Protein 3L2N (pdb70)

Nearest PDB structures (foldseek):
  3l2n-assembly1_A  TM=1.001E+00  e=1.943E-73  Shewanella denitrificans OS217
  4b6z-assembly1_A  TM=9.708E-01  e=8.539E-48  Burkholderia cenocepacia
  4b6z-assembly2_B  TM=9.647E-01  e=3.555E-47  Burkholderia cenocepacia
  4b6z-assembly4_D  TM=9.537E-01  e=1.693E-47  Burkholderia cenocepacia
  4b6z-assembly3_C  TM=9.544E-01  e=1.567E-46  Burkholderia cenocepacia

Solvent-accessible surface area: 26880 Å² total

Radius of gyration: 27.64 Å; Cα contacts (8 Å, |Δi|>4): 1829; chains: 2; bounding box: 79×70×46 Å

Structure (mmCIF, N/CA/C/O backbone):
data_3L2N
#
_entry.id   3L2N
#
_cell.length_a   81.417
_cell.length_b   81.417
_cell.length_c   479.685
_cell.angle_alpha   90.000
_cell.angle_beta   90.000
_cell.angle_gamma   120.000
#
_symmetry.space_group_name_H-M   'P 61 2 2'
#
loop_
_entity.id
_entity.type
_entity.pdbx_description
1 polymer 'Peptidase M14, carboxypeptidase A'
2 non-polymer 'CALCIUM ION'
3 non-polymer 'UNKNOWN LIGAND'
4 non-polymer 'ACETATE ION'
5 non-polymer GLYCEROL
6 water water
#
loop_
_atom_site.group_PDB
_atom_site.id
_atom_site.type_symbol
_atom_site.label_atom_id
_atom_site.label_alt_id
_atom_site.label_comp_id
_atom_site.label_asym_id
_atom_site.label_entity_id
_atom_site.label_seq_id
_atom_site.pdbx_PDB_ins_code
_atom_site.Cartn_x
_atom_site.Cartn_y
_atom_site.Cartn_z
_atom_site.occupancy
_atom_site.B_iso_or_equiv
_atom_site.auth_seq_id
_atom_site.auth_comp_id
_atom_site.auth_asym_id
_atom_site.auth_atom_id
_atom_site.pdbx_PDB_model_num
ATOM 9 N N . ARG A 1 21 ? -29.480 -1.112 -15.904 1.00 28.45 2 ARG A N 1
ATOM 10 C CA . ARG A 1 21 ? -29.952 -2.207 -15.031 1.00 27.92 2 ARG A CA 1
ATOM 11 C C . ARG A 1 21 ? -29.058 -3.407 -15.161 1.00 26.14 2 ARG A C 1
ATOM 12 O O . ARG A 1 21 ? -28.671 -3.739 -16.283 1.00 25.87 2 ARG A O 1
ATOM 20 N N . ILE A 1 22 ? -28.748 -4.067 -14.042 1.00 24.08 3 ILE A N 1
ATOM 21 C CA . ILE A 1 22 ? -28.078 -5.367 -14.073 1.00 24.79 3 ILE A CA 1
ATOM 22 C C . ILE A 1 22 ? -28.981 -6.352 -13.347 1.00 24.02 3 ILE A C 1
ATOM 23 O O . ILE A 1 22 ? -29.610 -5.983 -12.372 1.00 24.06 3 ILE A O 1
ATOM 28 N N . SER A 1 23 ? -29.077 -7.573 -13.874 1.00 24.51 4 SER A N 1
ATOM 29 C CA . SER A 1 23 ? -29.908 -8.654 -13.304 1.00 23.70 4 SER A CA 1
ATOM 30 C C . SER A 1 23 ? -29.265 -10.028 -13.508 1.00 23.67 4 SER A C 1
ATOM 31 O O . SER A 1 23 ? -28.666 -10.326 -14.575 1.00 24.55 4 SER A O 1
ATOM 34 N N . ALA A 1 24 ? -29.347 -10.855 -12.485 1.00 21.54 5 ALA A N 1
ATOM 35 C CA . ALA A 1 24 ? -28.958 -12.260 -12.661 1.00 23.93 5 ALA A CA 1
ATOM 36 C C . ALA A 1 24 ? -30.021 -13.190 -12.066 1.00 22.27 5 ALA A C 1
ATOM 37 O O . ALA A 1 24 ? -29.733 -14.348 -11.837 1.00 20.09 5 ALA A O 1
ATOM 39 N N . ASN A 1 25 ? -31.235 -12.707 -11.780 1.00 21.98 6 ASN A N 1
ATOM 40 C CA A ASN A 1 25 ? -32.213 -13.628 -11.176 0.50 23.15 6 ASN A CA 1
ATOM 41 C CA B ASN A 1 25 ? -32.242 -13.569 -11.186 0.50 23.21 6 ASN A CA 1
ATOM 42 C C . ASN A 1 25 ? -32.892 -14.449 -12.256 1.00 22.79 6 ASN A C 1
ATOM 43 O O . ASN A 1 25 ? -33.938 -14.090 -12.792 1.00 24.27 6 ASN A O 1
ATOM 52 N N . PHE A 1 26 ? -32.249 -15.566 -12.575 1.00 22.49 7 PHE A N 1
ATOM 53 C CA . PHE A 1 26 ? -32.746 -16.519 -13.564 1.00 22.96 7 PHE A CA 1
ATOM 54 C C . PHE A 1 26 ? -31.819 -17.717 -13.558 1.00 21.97 7 PHE A C 1
ATOM 55 O O . PHE A 1 26 ? -30.717 -17.667 -13.004 1.00 20.22 7 PHE A O 1
ATOM 63 N N . ASP A 1 27 ? -32.289 -18.795 -14.167 1.00 22.72 8 ASP A N 1
ATOM 64 C CA . ASP A 1 27 ? -31.551 -20.045 -14.232 1.00 21.17 8 ASP A CA 1
ATOM 65 C C . ASP A 1 27 ? -30.136 -19.728 -14.721 1.00 20.98 8 ASP A C 1
ATOM 66 O O . ASP A 1 27 ? -29.961 -19.071 -15.736 1.00 22.81 8 ASP A O 1
ATOM 71 N N . GLY A 1 28 ? -29.141 -20.169 -13.977 1.00 19.97 9 GLY A N 1
ATOM 72 C CA . GLY A 1 28 ? -27.768 -20.032 -14.390 1.00 22.83 9 GLY A CA 1
ATOM 73 C C . GLY A 1 28 ? -27.168 -18.650 -14.191 1.00 23.60 9 GLY A C 1
ATOM 74 O O . GLY A 1 28 ? -26.008 -18.430 -14.538 1.00 22.09 9 GLY A O 1
ATOM 75 N N . GLY A 1 29 ? -27.946 -17.729 -13.626 1.00 24.83 10 GLY A N 1
ATOM 76 C CA . GLY A 1 29 ? -27.514 -16.339 -13.456 1.00 24.89 10 GLY A CA 1
ATOM 77 C C . GLY A 1 29 ? -26.393 -16.243 -12.438 1.00 24.98 10 GLY A C 1
ATOM 78 O O . GLY A 1 29 ? -26.362 -17.009 -11.462 1.00 22.19 10 GLY A O 1
ATOM 79 N N . ASN A 1 30 ? -25.449 -15.339 -12.702 1.00 24.63 11 ASN A N 1
ATOM 80 C CA . ASN A 1 30 ? -24.362 -15.063 -11.787 1.00 23.79 11 ASN A CA 1
ATOM 81 C C . ASN A 1 30 ? -23.701 -13.702 -12.017 1.00 25.33 11 ASN A C 1
ATOM 82 O O . ASN A 1 30 ? -22.933 -13.503 -12.963 1.00 24.45 11 ASN A O 1
ATOM 87 N N . ILE A 1 31 ? -24.052 -12.751 -11.154 1.00 26.85 12 ILE A N 1
ATOM 88 C CA . ILE A 1 31 ? -23.311 -11.504 -11.033 1.00 25.47 12 ILE A CA 1
ATOM 89 C C . ILE A 1 31 ? -23.784 -10.793 -9.790 1.00 26.27 12 ILE A C 1
ATOM 90 O O . ILE A 1 31 ? -24.915 -10.991 -9.356 1.00 25.58 12 ILE A O 1
ATOM 95 N N . GLU A 1 32 ? -22.900 -9.997 -9.195 1.00 27.32 13 GLU A N 1
ATOM 96 C CA . GLU A 1 32 ? -23.291 -9.098 -8.126 1.00 26.07 13 GLU A CA 1
ATOM 97 C C . GLU A 1 32 ? -22.934 -7.703 -8.618 1.00 21.93 13 GLU A C 1
ATOM 98 O O . GLU A 1 32 ? -21.872 -7.512 -9.174 1.00 20.77 13 GLU A O 1
ATOM 101 N N . THR A 1 33 ? -23.843 -6.754 -8.419 1.00 23.28 14 THR A N 1
ATOM 102 C CA . THR A 1 33 ? -23.670 -5.370 -8.813 1.00 23.42 14 THR A CA 1
ATOM 103 C C . THR A 1 33 ? -23.031 -4.572 -7.705 1.00 25.32 14 THR A C 1
ATOM 104 O O . THR A 1 33 ? -23.580 -4.486 -6.620 1.00 27.21 14 THR A O 1
ATOM 108 N N . ILE A 1 34 ? -21.885 -3.964 -7.983 1.00 26.25 15 ILE A N 1
ATOM 109 C CA . ILE A 1 34 ? -21.240 -3.073 -7.031 1.00 23.43 15 ILE A CA 1
ATOM 110 C C . ILE A 1 34 ? -21.696 -1.651 -7.271 1.00 25.65 15 ILE A C 1
ATOM 111 O O . ILE A 1 34 ? -22.083 -0.978 -6.321 1.00 27.14 15 ILE A O 1
ATOM 116 N N . SER A 1 35 ? -21.681 -1.197 -8.522 1.00 26.00 16 SER A N 1
ATOM 117 C CA . SER A 1 35 ? -22.053 0.190 -8.836 1.00 25.80 16 SER A CA 1
ATOM 118 C C . SER A 1 35 ? -22.528 0.389 -10.273 1.00 25.02 16 SER A C 1
ATOM 119 O O . SER A 1 35 ? -21.843 0.031 -11.200 1.00 27.57 16 SER A O 1
ATOM 122 N N . LEU A 1 36 ? -23.718 0.939 -10.445 1.00 26.71 17 LEU A N 1
ATOM 123 C CA . LEU A 1 36 ? -24.233 1.333 -11.767 1.00 28.07 17 LEU A CA 1
ATOM 124 C C . LEU A 1 36 ? -24.227 2.881 -11.894 1.00 28.20 17 LEU A C 1
ATOM 125 O O . LEU A 1 36 ? -24.995 3.459 -12.641 1.00 28.71 17 LEU A O 1
ATOM 130 N N . ALA A 1 37 ? -23.337 3.541 -11.169 1.00 28.69 18 ALA A N 1
ATOM 131 C CA . ALA A 1 37 ? -23.268 4.995 -11.169 1.00 29.11 18 ALA A CA 1
ATOM 132 C C . ALA A 1 37 ? -22.724 5.516 -12.491 1.00 29.45 18 ALA A C 1
ATOM 133 O O . ALA A 1 37 ? -23.347 6.348 -13.146 1.00 28.80 18 ALA A O 1
ATOM 135 N N . ASN A 1 38 ? -21.566 4.993 -12.876 1.00 30.06 19 ASN A N 1
ATOM 136 C CA . ASN A 1 38 ? -20.824 5.468 -14.027 1.00 30.19 19 ASN A CA 1
ATOM 137 C C . ASN A 1 38 ? -20.926 4.524 -15.218 1.00 31.54 19 ASN A C 1
ATOM 138 O O . ASN A 1 38 ? -20.485 3.378 -15.125 1.00 33.44 19 ASN A O 1
ATOM 143 N N . PRO A 1 39 ? -21.444 5.008 -16.362 1.00 29.63 20 PRO A N 1
ATOM 144 C CA . PRO A 1 39 ? -21.542 4.124 -17.509 1.00 29.89 20 PRO A CA 1
ATOM 145 C C . PRO A 1 39 ? -20.177 3.735 -18.087 1.00 30.59 20 PRO A C 1
ATOM 146 O O . PRO A 1 39 ? -20.075 2.747 -18.807 1.00 31.47 20 PRO A O 1
ATOM 150 N N . ASP A 1 40 ? -19.144 4.520 -17.788 1.00 30.64 21 ASP A N 1
ATOM 151 C CA . ASP A 1 40 ? -17.784 4.207 -18.232 1.00 30.99 21 ASP A CA 1
ATOM 152 C C . ASP A 1 40 ? -17.049 3.258 -17.279 1.00 31.33 21 ASP A C 1
ATOM 153 O O . ASP A 1 40 ? -15.912 2.866 -17.551 1.00 31.09 21 ASP A O 1
ATOM 158 N N . ASP A 1 41 ? -17.706 2.892 -16.175 1.00 31.03 22 ASP A N 1
ATOM 159 C CA . ASP A 1 41 ? -17.127 2.046 -15.137 1.00 29.02 22 ASP A CA 1
ATOM 160 C C . ASP A 1 41 ? -18.274 1.402 -14.338 1.00 26.95 22 ASP A C 1
ATOM 161 O O . ASP A 1 41 ? -18.571 1.834 -13.216 1.00 27.83 22 ASP A O 1
ATOM 166 N N . ILE A 1 42 ? -18.972 0.447 -14.951 1.00 24.76 23 ILE A N 1
ATOM 167 C CA . ILE A 1 42 ? -19.999 -0.319 -14.260 1.00 24.13 23 ILE A CA 1
ATOM 168 C C . ILE A 1 42 ? -19.187 -1.345 -13.473 1.00 26.03 23 ILE A C 1
ATOM 169 O O . ILE A 1 42 ? -18.282 -1.997 -14.033 1.00 25.50 23 ILE A O 1
ATOM 174 N N . GLN A 1 43 ? -19.495 -1.486 -12.184 1.00 25.09 24 GLN A N 1
ATOM 175 C CA . GLN A 1 43 ? -18.716 -2.334 -11.295 1.00 24.72 24 GLN A CA 1
ATOM 176 C C . GLN A 1 43 ? -19.497 -3.541 -10.807 1.00 24.06 24 GLN A C 1
ATOM 177 O O . GLN A 1 43 ? -20.559 -3.419 -10.221 1.00 21.48 24 GLN A O 1
ATOM 183 N N . LEU A 1 44 ? -18.939 -4.718 -11.068 1.00 25.23 25 LEU A N 1
ATOM 184 C CA . LEU A 1 44 ? -19.600 -5.974 -10.786 1.00 24.92 25 LEU A CA 1
ATOM 185 C C . LEU A 1 44 ? -18.628 -6.926 -10.092 1.00 24.44 25 LEU A C 1
ATOM 186 O O . LEU A 1 44 ? -17.430 -6.671 -10.049 1.00 21.91 25 LEU A O 1
ATOM 191 N N . ALA A 1 45 ? -19.163 -8.021 -9.569 1.00 23.55 26 ALA A N 1
ATOM 192 C CA . ALA A 1 45 ? -18.355 -9.095 -9.021 1.00 23.50 26 ALA A CA 1
ATOM 193 C C . ALA A 1 45 ? -19.038 -10.438 -9.279 1.00 23.84 26 ALA A C 1
ATOM 194 O O . ALA A 1 45 ? -20.280 -10.529 -9.379 1.00 23.77 26 ALA A O 1
ATOM 196 N N . ILE A 1 46 ? -18.220 -11.470 -9.399 1.00 21.92 27 ILE A N 1
ATOM 197 C CA . ILE A 1 46 ? -18.714 -12.802 -9.598 1.00 24.07 27 ILE A CA 1
ATOM 198 C C . ILE A 1 46 ? -18.968 -13.414 -8.236 1.00 24.18 27 ILE A C 1
ATOM 199 O O . ILE A 1 46 ? -18.113 -13.363 -7.387 1.00 26.16 27 ILE A O 1
ATOM 204 N N . ARG A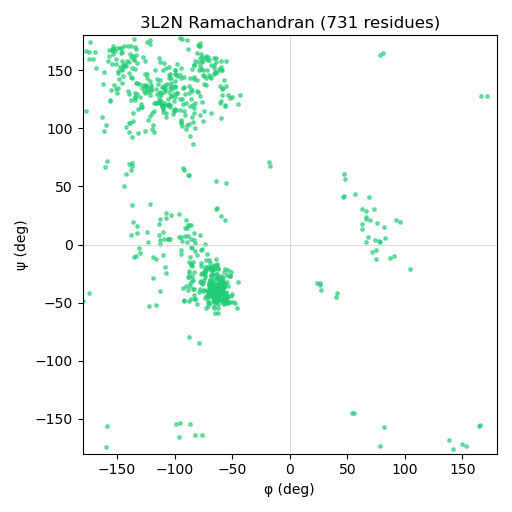 1 47 ? -20.146 -13.981 -8.047 1.00 22.87 28 ARG A N 1
ATOM 205 C CA . ARG A 1 47 ? -20.494 -14.661 -6.831 1.00 24.32 28 ARG A CA 1
ATOM 206 C C . ARG A 1 47 ? -19.772 -16.048 -6.768 1.00 24.21 28 ARG A C 1
ATOM 207 O O . ARG A 1 47 ? -19.677 -16.783 -7.783 1.00 23.40 28 ARG A O 1
ATOM 215 N N . PRO A 1 48 ? -19.245 -16.401 -5.579 1.00 21.93 29 PRO A N 1
ATOM 216 C CA . PRO A 1 48 ? -18.566 -17.666 -5.485 1.00 22.06 29 PRO A CA 1
ATOM 217 C C . PRO A 1 48 ? -19.535 -18.792 -5.439 1.00 20.71 29 PRO A C 1
ATOM 218 O O . PRO A 1 48 ? -20.706 -18.598 -5.101 1.00 25.04 29 PRO A O 1
ATOM 222 N N . ASP A 1 49 ? -19.058 -19.965 -5.806 1.00 20.64 30 ASP A N 1
ATOM 223 C CA . ASP A 1 49 ? -19.838 -21.207 -5.638 1.00 23.17 30 ASP A CA 1
ATOM 224 C C . ASP A 1 49 ? -20.193 -21.416 -4.166 1.00 21.48 30 ASP A C 1
ATOM 225 O O . ASP A 1 49 ? -19.454 -21.010 -3.280 1.00 22.73 30 ASP A O 1
ATOM 230 N N . ALA A 1 50 ? -21.322 -22.057 -3.905 1.00 22.88 31 ALA A N 1
ATOM 231 C CA . ALA A 1 50 ? -21.623 -22.554 -2.559 1.00 20.80 31 ALA A CA 1
ATOM 232 C C . ALA A 1 50 ? -20.305 -23.199 -2.017 1.00 21.34 31 ALA A C 1
ATOM 233 O O . ALA A 1 50 ? -19.658 -24.000 -2.702 1.00 18.89 31 ALA A O 1
ATOM 235 N N . GLY A 1 51 ? -19.877 -22.824 -0.822 1.00 22.53 32 GLY A N 1
ATOM 236 C CA . GLY A 1 51 ? -18.627 -23.348 -0.271 1.00 23.16 32 GLY A CA 1
ATOM 237 C C . GLY A 1 51 ? -17.538 -22.301 -0.351 1.00 24.07 32 GLY A C 1
ATOM 238 O O . GLY A 1 51 ? -16.538 -22.355 0.359 1.00 24.88 32 GLY A O 1
ATOM 239 N N . GLY A 1 52 ? -17.726 -21.341 -1.233 1.00 25.04 33 GLY A N 1
ATOM 240 C CA . GLY A 1 52 ? -16.827 -20.210 -1.300 1.00 25.79 33 GLY A CA 1
ATOM 241 C C . GLY A 1 52 ? -15.477 -20.485 -1.910 1.00 26.66 33 GLY A C 1
ATOM 242 O O . GLY A 1 52 ? -14.668 -19.578 -1.965 1.00 26.05 33 GLY A O 1
ATOM 243 N N . GLU A 1 53 ? -15.236 -21.698 -2.409 1.00 25.91 34 GLU A N 1
ATOM 244 C CA . GLU A 1 53 ? -13.917 -22.043 -2.883 1.00 27.47 34 GLU A CA 1
ATOM 245 C C . GLU A 1 53 ? -13.603 -21.630 -4.314 1.00 27.59 34 GLU A C 1
ATOM 246 O O . GLU A 1 53 ? -12.455 -21.419 -4.613 1.00 33.10 34 GLU A O 1
ATOM 252 N N . PHE A 1 54 ? -14.582 -21.571 -5.198 1.00 24.93 35 PHE A N 1
ATOM 253 C CA . PHE A 1 54 ? -14.346 -21.333 -6.626 1.00 24.43 35 PHE A CA 1
ATOM 254 C C . PHE A 1 54 ? -15.293 -20.312 -7.262 1.00 25.96 35 PHE A C 1
ATOM 255 O O . PHE A 1 54 ? -16.363 -20.015 -6.757 1.00 27.84 35 PHE A O 1
ATOM 263 N N . TYR A 1 55 ? -14.866 -19.775 -8.393 1.00 27.03 36 TYR A N 1
ATOM 264 C CA . TYR A 1 55 ? -15.737 -19.024 -9.287 1.00 26.01 36 TYR A CA 1
ATOM 265 C C . TYR A 1 55 ? -14.986 -18.656 -10.568 1.00 24.95 36 TYR A C 1
ATOM 266 O O . TYR A 1 55 ? -13.749 -18.629 -10.623 1.00 22.60 36 TYR A O 1
ATOM 275 N N . GLN A 1 56 ? -15.773 -18.369 -11.588 1.00 23.86 37 GLN A N 1
ATOM 276 C CA . GLN A 1 56 ? -15.272 -17.932 -12.892 1.00 23.22 37 GLN A CA 1
ATOM 277 C C . GLN A 1 56 ? -16.493 -17.700 -13.757 1.00 21.02 37 GLN A C 1
ATOM 278 O O . GLN A 1 56 ? -16.603 -16.686 -14.391 1.00 23.98 37 GLN A O 1
ATOM 284 N N . TRP A 1 57 ? -17.404 -18.662 -13.777 1.00 22.26 38 TRP A N 1
ATOM 285 C CA . TRP A 1 57 ? -18.679 -18.510 -14.484 1.00 24.43 38 TRP A CA 1
ATOM 286 C C . TRP A 1 57 ? -19.442 -17.271 -14.084 1.00 24.88 38 TRP A C 1
ATOM 287 O O . TRP A 1 57 ? -19.691 -17.054 -12.897 1.00 28.95 38 TRP A O 1
ATOM 298 N N . PHE A 1 58 ? -19.844 -16.492 -15.075 1.00 24.18 39 PHE A N 1
ATOM 299 C CA . PHE A 1 58 ? -20.767 -15.339 -14.871 1.00 25.43 39 PHE A CA 1
ATOM 300 C C . PHE A 1 58 ? -21.864 -15.389 -15.965 1.00 26.17 39 PHE A C 1
ATOM 301 O O . PHE A 1 58 ? -21.710 -16.048 -16.967 1.00 25.14 39 PHE A O 1
ATOM 309 N N . ASN A 1 59 ? -22.951 -14.668 -15.766 1.00 27.82 40 ASN A N 1
ATOM 310 C CA . ASN A 1 59 ? -24.108 -14.740 -16.646 1.00 26.61 40 ASN A CA 1
ATOM 311 C C . ASN A 1 59 ? -25.067 -13.723 -16.124 1.00 25.24 40 ASN A C 1
ATOM 312 O O . ASN A 1 59 ? -25.559 -13.846 -15.006 1.00 27.15 40 ASN A O 1
ATOM 317 N N . PHE A 1 60 ? -25.332 -12.698 -16.895 1.00 24.28 41 PHE A N 1
ATOM 318 C CA . PHE A 1 60 ? -26.263 -11.696 -16.435 1.00 24.09 41 PHE A CA 1
ATOM 319 C C . PHE A 1 60 ? -26.875 -10.928 -17.572 1.00 24.30 41 PHE A C 1
ATOM 320 O O . PHE A 1 60 ? -26.424 -11.000 -18.712 1.00 25.22 41 PHE A O 1
ATOM 328 N N . ARG A 1 61 ? -27.923 -10.185 -17.251 1.00 23.53 42 ARG A N 1
ATOM 329 C CA . ARG A 1 61 ? -28.573 -9.343 -18.236 1.00 22.73 42 ARG A CA 1
ATOM 330 C C . ARG A 1 61 ? -28.346 -7.895 -17.854 1.00 22.68 42 ARG A C 1
ATOM 331 O O . ARG A 1 61 ? -28.284 -7.571 -16.661 1.00 25.28 42 ARG A O 1
ATOM 339 N N . PHE A 1 62 ? -28.132 -7.080 -18.884 1.00 22.10 43 PHE A N 1
ATOM 340 C CA . PHE A 1 62 ? -27.819 -5.666 -18.808 1.00 23.50 43 PHE A CA 1
ATOM 341 C C . PHE A 1 62 ? -28.767 -4.906 -19.745 1.00 25.70 43 PHE A C 1
ATOM 342 O O . PHE A 1 62 ? -28.865 -5.229 -20.937 1.00 28.63 43 PHE A O 1
ATOM 350 N N . GLU A 1 63 ? -29.446 -3.906 -19.210 1.00 24.66 44 GLU A N 1
ATOM 351 C CA . GLU A 1 63 ? -30.318 -3.064 -19.983 1.00 25.51 44 GLU A CA 1
ATOM 352 C C . GLU A 1 63 ? -29.837 -1.638 -19.789 1.00 26.17 44 GLU A C 1
ATOM 353 O O . GLU A 1 63 ? -29.500 -1.222 -18.666 1.00 26.66 44 GLU A O 1
ATOM 359 N N . ALA A 1 64 ? -29.752 -0.913 -20.897 1.00 23.79 45 ALA A N 1
ATOM 360 C CA . ALA A 1 64 ? -29.383 0.495 -20.865 1.00 24.37 45 ALA A CA 1
ATOM 361 C C . ALA A 1 64 ? -29.885 1.146 -22.155 1.00 24.77 45 ALA A C 1
ATOM 362 O O . ALA A 1 64 ? -30.807 0.626 -22.797 1.00 25.13 45 ALA A O 1
ATOM 364 N N . THR A 1 65 ? -29.249 2.246 -22.537 1.00 25.15 46 THR A N 1
ATOM 365 C CA . THR A 1 65 ? -29.662 3.063 -23.667 1.00 27.76 46 THR A CA 1
ATOM 366 C C . THR A 1 65 ? -28.832 2.700 -24.858 1.00 27.99 46 THR A C 1
ATOM 367 O O . THR A 1 65 ? -27.616 2.646 -24.732 1.00 30.35 46 THR A O 1
ATOM 371 N N . ILE A 1 66 ? -29.482 2.446 -25.999 1.00 27.93 47 ILE A N 1
ATOM 372 C CA . ILE A 1 66 ? -28.772 2.020 -27.211 1.00 27.98 47 ILE A CA 1
ATOM 373 C C . ILE A 1 66 ? -28.000 3.195 -27.766 1.00 28.95 47 ILE A C 1
ATOM 374 O O . ILE A 1 66 ? -28.295 4.322 -27.417 1.00 30.47 47 ILE A O 1
ATOM 379 N N . GLY A 1 67 ? -26.982 2.929 -28.580 1.00 29.67 48 GLY A N 1
ATOM 380 C CA . GLY A 1 67 ? -26.151 3.992 -29.149 1.00 30.39 48 GLY A CA 1
ATOM 381 C C . GLY A 1 67 ? -24.970 4.447 -28.293 1.00 31.99 48 GLY A C 1
ATOM 382 O O . GLY A 1 67 ? -24.115 5.167 -28.768 1.00 34.81 48 GLY A O 1
ATOM 383 N N . LYS A 1 68 ? -24.910 4.043 -27.033 1.00 31.38 49 LYS A N 1
ATOM 384 C CA . LYS A 1 68 ? -23.809 4.432 -26.160 1.00 30.08 49 LYS A CA 1
ATOM 385 C C . LYS A 1 68 ? -22.934 3.202 -25.896 1.00 28.81 49 LYS A C 1
ATOM 386 O O . LYS A 1 68 ? -23.389 2.072 -26.040 1.00 28.25 49 LYS A O 1
ATOM 389 N N . THR A 1 69 ? -21.668 3.420 -25.556 1.00 27.99 50 THR A N 1
ATOM 390 C CA . THR A 1 69 ? -20.755 2.323 -25.244 1.00 28.76 50 THR A CA 1
ATOM 391 C C . THR A 1 69 ? -20.453 2.311 -23.763 1.00 27.26 50 THR A C 1
ATOM 392 O O . THR A 1 69 ? -19.920 3.278 -23.243 1.00 26.65 50 THR A O 1
ATOM 396 N N . TYR A 1 70 ? -20.785 1.200 -23.116 1.00 26.96 51 TYR A N 1
ATOM 397 C CA . TYR A 1 70 ? -20.653 1.018 -21.678 1.00 26.35 51 TYR A CA 1
ATOM 398 C C . TYR A 1 70 ? -19.469 0.131 -21.393 1.00 26.37 51 TYR A C 1
ATOM 399 O O . TYR A 1 70 ? -19.165 -0.780 -22.164 1.00 25.83 51 TYR A O 1
ATOM 408 N N . THR A 1 71 ? -18.793 0.393 -20.286 1.00 27.50 52 THR A N 1
ATOM 409 C CA . THR A 1 71 ? -17.713 -0.508 -19.824 1.00 27.99 52 THR A CA 1
ATOM 410 C C . THR A 1 71 ? -18.123 -1.155 -18.519 1.00 28.60 52 THR A C 1
ATOM 411 O O . THR A 1 71 ? -18.511 -0.459 -17.554 1.00 29.92 52 THR A O 1
ATOM 415 N N . LEU A 1 72 ? -18.051 -2.486 -18.526 1.00 27.95 53 LEU A N 1
ATOM 416 C CA . LEU A 1 72 ? -18.454 -3.317 -17.424 1.00 24.40 53 LEU A CA 1
ATOM 417 C C . LEU A 1 72 ? -17.200 -3.993 -16.861 1.00 24.45 53 LEU A C 1
ATOM 418 O O . LEU A 1 72 ? -16.481 -4.677 -17.577 1.00 23.21 53 LEU A O 1
ATOM 423 N N . ASN A 1 73 ? -16.937 -3.763 -15.572 1.00 24.46 54 ASN A N 1
ATOM 424 C CA . ASN A 1 73 ? -15.716 -4.236 -14.921 1.00 24.73 54 ASN A CA 1
ATOM 425 C C . ASN A 1 73 ? -16.023 -5.182 -13.811 1.00 24.00 54 ASN A C 1
ATOM 426 O O . ASN A 1 73 ? -16.663 -4.795 -12.846 1.00 25.91 54 ASN A O 1
ATOM 431 N N . ILE A 1 74 ? -15.602 -6.435 -13.973 1.00 24.94 55 ILE A N 1
ATOM 432 C CA . ILE A 1 74 ? -15.778 -7.445 -12.954 1.00 25.00 55 ILE A CA 1
ATOM 433 C C . ILE A 1 74 ? -14.517 -7.275 -12.082 1.00 26.46 55 ILE A C 1
ATOM 434 O O . ILE A 1 74 ? -13.416 -7.673 -12.460 1.00 26.29 55 ILE A O 1
ATOM 439 N N . LEU A 1 75 ? -14.710 -6.642 -10.927 1.00 25.29 56 LEU A N 1
ATOM 440 C CA . LEU A 1 75 ? -13.619 -6.233 -10.062 1.00 25.18 56 LEU A CA 1
ATOM 441 C C . LEU A 1 75 ? -12.929 -7.363 -9.343 1.00 24.54 56 LEU A C 1
ATOM 442 O O . LEU A 1 75 ? -11.821 -7.174 -8.912 1.00 27.86 56 LEU A O 1
ATOM 447 N N . ASN A 1 76 ? -13.563 -8.524 -9.219 1.00 22.45 57 ASN A N 1
ATOM 448 C CA . ASN A 1 76 ? -12.988 -9.649 -8.474 1.00 21.51 57 ASN A CA 1
ATOM 449 C C . ASN A 1 76 ? -12.517 -10.758 -9.400 1.00 21.07 57 ASN A C 1
ATOM 450 O O . ASN A 1 76 ? -12.403 -11.912 -8.980 1.00 19.85 57 ASN A O 1
ATOM 455 N N . ALA A 1 77 ? -12.248 -10.405 -10.657 1.00 22.12 58 ALA A N 1
ATOM 456 C CA . ALA A 1 77 ? -11.802 -11.388 -11.651 1.00 21.38 58 ALA A CA 1
ATOM 457 C C . ALA A 1 77 ? -10.463 -11.959 -11.187 1.00 21.65 58 ALA A C 1
ATOM 458 O O . ALA A 1 77 ? -10.178 -13.144 -11.385 1.00 23.74 58 ALA A O 1
ATOM 460 N N . GLY A 1 78 ? -9.655 -11.123 -10.543 1.00 19.68 59 GLY A N 1
ATOM 461 C CA . GLY A 1 78 ? -8.338 -11.536 -10.081 1.00 21.96 59 GLY A CA 1
ATOM 462 C C . GLY A 1 78 ? -8.352 -12.618 -9.030 1.00 22.63 59 GLY A C 1
ATOM 463 O O . GLY A 1 78 ? -7.317 -13.206 -8.722 1.00 23.22 59 GLY A O 1
ATOM 464 N N . GLY A 1 79 ? -9.532 -12.886 -8.477 1.00 24.50 60 GLY A N 1
ATOM 465 C CA . GLY A 1 79 ? -9.705 -13.960 -7.500 1.00 21.41 60 GLY A CA 1
ATOM 466 C C . GLY A 1 79 ? -10.406 -15.143 -8.090 1.00 20.70 60 GLY A C 1
ATOM 467 O O . GLY A 1 79 ? -10.713 -16.060 -7.380 1.00 22.52 60 GLY A O 1
ATOM 468 N N . ALA A 1 80 ? -10.681 -15.130 -9.387 1.00 19.70 61 ALA A N 1
ATOM 469 C CA . ALA A 1 80 ? -11.290 -16.288 -10.022 1.00 20.34 61 ALA A CA 1
ATOM 470 C C . ALA A 1 80 ? -10.349 -17.499 -9.952 1.00 20.95 61 ALA A C 1
ATOM 471 O O . ALA A 1 80 ? -9.148 -17.365 -9.801 1.00 22.61 61 ALA A O 1
ATOM 473 N N . SER A 1 81 ? -10.925 -18.680 -10.114 1.00 23.16 62 SER A N 1
ATOM 474 C CA . SER A 1 81 ? -10.213 -19.956 -10.022 1.00 21.69 62 SER A CA 1
ATOM 475 C C . SER A 1 81 ? -9.100 -20.161 -11.042 1.00 23.23 62 SER A C 1
ATOM 476 O O . SER A 1 81 ? -8.082 -20.707 -10.703 1.00 25.51 62 SER A O 1
ATOM 479 N N . TYR A 1 82 ? -9.292 -19.729 -12.286 1.00 24.19 63 TYR A N 1
ATOM 480 C CA . TYR A 1 82 ? -8.280 -19.879 -13.337 1.00 21.22 63 TYR A CA 1
ATOM 481 C C . TYR A 1 82 ? -7.957 -18.528 -13.988 1.00 21.86 63 TYR A C 1
ATOM 482 O O . TYR A 1 82 ? -8.656 -18.055 -14.912 1.00 20.90 63 TYR A O 1
ATOM 491 N N . LEU A 1 83 ? -6.878 -17.917 -13.519 1.00 21.60 64 LEU A N 1
ATOM 492 C CA . LEU A 1 83 ? -6.509 -16.602 -14.008 1.00 23.56 64 LEU A CA 1
ATOM 493 C C . LEU A 1 83 ? -6.041 -16.604 -15.475 1.00 24.55 64 LEU A C 1
ATOM 494 O O . LEU A 1 83 ? -6.320 -15.640 -16.188 1.00 26.98 64 LEU A O 1
ATOM 499 N N . LYS A 1 84 ? -5.374 -17.672 -15.940 1.00 24.09 65 LYS A N 1
ATOM 500 C CA . LYS A 1 84 ? -4.997 -17.786 -17.357 1.00 22.06 65 LYS A CA 1
ATOM 501 C C . LYS A 1 84 ? -6.241 -17.735 -18.198 1.00 23.44 65 LYS A C 1
ATOM 502 O O . LYS A 1 84 ? -6.214 -17.258 -19.320 1.00 20.62 65 LYS A O 1
ATOM 505 N N . GLY A 1 85 ? -7.347 -18.233 -17.648 1.00 26.58 66 GLY A N 1
ATOM 506 C CA . GLY A 1 85 ? -8.633 -18.160 -18.319 1.00 27.32 66 GLY A CA 1
ATOM 507 C C . GLY A 1 85 ? -9.005 -16.760 -18.789 1.00 27.04 66 GLY A C 1
ATOM 508 O O . GLY A 1 85 ? -9.737 -16.636 -19.756 1.00 26.92 66 GLY A O 1
ATOM 509 N N . TRP A 1 86 ? -8.484 -15.729 -18.121 1.00 25.37 67 TRP A N 1
ATOM 510 C CA . TRP A 1 86 ? -8.750 -14.338 -18.468 1.00 26.14 67 TRP A CA 1
ATOM 511 C C . TRP A 1 86 ? -7.885 -13.786 -19.576 1.00 26.03 67 TRP A C 1
ATOM 512 O O . TRP A 1 86 ? -8.270 -12.811 -20.210 1.00 23.96 67 TRP A O 1
ATOM 523 N N . GLU A 1 87 ? -6.707 -14.358 -19.801 1.00 29.72 68 GLU A N 1
ATOM 524 C CA . GLU A 1 87 ? -5.819 -13.792 -20.813 1.00 30.88 68 GLU A CA 1
ATOM 525 C C . GLU A 1 87 ? -6.258 -14.190 -22.213 1.00 29.37 68 GLU A C 1
ATOM 526 O O . GLU A 1 87 ? -6.491 -15.361 -22.494 1.00 31.14 68 GLU A O 1
ATOM 532 N N . ASP A 1 88 ? -6.414 -13.184 -23.069 1.00 28.53 69 ASP A N 1
ATOM 533 C CA . ASP A 1 88 ? -7.001 -13.334 -24.394 1.00 29.86 69 ASP A CA 1
ATOM 534 C C . ASP A 1 88 ? -8.447 -13.783 -24.376 1.00 28.92 69 ASP A C 1
ATOM 535 O O . ASP A 1 88 ? -8.960 -14.171 -25.414 1.00 31.31 69 ASP A O 1
ATOM 540 N N . TYR A 1 89 ? -9.120 -13.737 -23.231 1.00 26.13 70 TYR A N 1
ATOM 541 C CA . TYR A 1 89 ? -10.512 -14.163 -23.221 1.00 24.97 70 TYR A CA 1
ATOM 542 C C . TYR A 1 89 ? -11.456 -13.025 -23.689 1.00 27.02 70 TYR A C 1
ATOM 543 O O . TYR A 1 89 ? -11.245 -11.828 -23.421 1.00 26.34 70 TYR A O 1
ATOM 552 N N . GLN A 1 90 ? -12.504 -13.408 -24.402 1.00 26.86 71 GLN A N 1
ATOM 553 C CA . GLN A 1 90 ? -13.527 -12.463 -24.750 1.00 26.14 71 GLN A CA 1
ATOM 554 C C . GLN A 1 90 ? -14.895 -12.977 -24.335 1.00 26.27 71 GLN A C 1
ATOM 555 O O . GLN A 1 90 ? -15.264 -14.120 -24.619 1.00 27.32 71 GLN A O 1
ATOM 561 N N . ALA A 1 91 ? -15.652 -12.116 -23.674 1.00 23.81 72 ALA A N 1
ATOM 562 C CA . ALA A 1 91 ? -16.944 -12.471 -23.157 1.00 22.17 72 ALA A CA 1
ATOM 563 C C . ALA A 1 91 ? -17.956 -12.776 -24.267 1.00 24.00 72 ALA A C 1
ATOM 564 O O . ALA A 1 91 ? -17.888 -12.278 -25.394 1.00 22.69 72 ALA A O 1
ATOM 566 N N . VAL A 1 92 ? -18.901 -13.624 -23.916 1.00 24.57 73 VAL A N 1
ATOM 567 C CA . VAL A 1 92 ? -19.950 -14.059 -24.818 1.00 26.71 73 VAL A CA 1
ATOM 568 C C . VAL A 1 92 ? -21.217 -13.254 -24.504 1.00 27.22 73 VAL A C 1
ATOM 569 O O . VAL A 1 92 ? -21.461 -12.875 -23.342 1.00 28.50 73 VAL A O 1
ATOM 573 N N . ALA A 1 93 ? -22.009 -12.973 -25.539 1.00 26.66 74 ALA A N 1
ATOM 574 C CA . ALA A 1 93 ? -23.196 -12.127 -25.393 1.00 24.64 74 ALA A CA 1
ATOM 575 C C . ALA A 1 93 ? -24.255 -12.438 -26.446 1.00 26.13 74 ALA A C 1
ATOM 576 O O . ALA A 1 93 ? -23.980 -13.070 -27.460 1.00 26.86 74 ALA A O 1
ATOM 578 N N . SER A 1 94 ? -25.475 -11.969 -26.200 1.00 26.41 75 SER A N 1
ATOM 579 C CA . SER A 1 94 ? -26.556 -12.141 -27.125 1.00 21.88 75 SER A CA 1
ATOM 580 C C . SER A 1 94 ? -27.666 -11.170 -26.811 1.00 21.88 75 SER A C 1
ATOM 581 O O . SER A 1 94 ? -28.019 -10.951 -25.637 1.00 22.89 75 SER A O 1
ATOM 584 N N . TYR A 1 95 ? -28.224 -10.582 -27.863 1.00 20.37 76 TYR A N 1
ATOM 585 C CA . TYR A 1 95 ? -29.423 -9.770 -27.759 1.00 21.53 76 TYR A CA 1
ATOM 586 C C . TYR A 1 95 ? -30.705 -10.605 -27.877 1.00 23.07 76 TYR A C 1
ATOM 587 O O . TYR A 1 95 ? -31.735 -10.216 -27.344 1.00 23.08 76 TYR A O 1
ATOM 596 N N . ASP A 1 96 ? -30.632 -11.729 -28.599 1.00 24.42 77 ASP A N 1
ATOM 597 C CA . ASP A 1 96 ? -31.816 -12.550 -28.891 1.00 26.68 77 ASP A CA 1
ATOM 598 C C . ASP A 1 96 ? -31.864 -13.904 -28.184 1.00 27.06 77 ASP A C 1
ATOM 599 O O . ASP A 1 96 ? -32.906 -14.564 -28.235 1.00 29.45 77 ASP A O 1
ATOM 604 N N . ARG A 1 97 ? -30.755 -14.290 -27.532 1.00 26.84 78 ARG A N 1
ATOM 605 C CA . ARG A 1 97 ? -30.603 -15.539 -26.775 1.00 26.18 78 ARG A CA 1
ATOM 606 C C . ARG A 1 97 ? -30.580 -16.759 -27.684 1.00 28.75 78 ARG A C 1
ATOM 607 O O . ARG A 1 97 ? -30.809 -17.886 -27.246 1.00 29.81 78 ARG A O 1
ATOM 615 N N . GLN A 1 98 ? -30.258 -16.520 -28.951 1.00 29.08 79 GLN A N 1
ATOM 616 C CA . GLN A 1 98 ? -30.139 -17.569 -29.959 1.00 28.07 79 GLN A CA 1
ATOM 617 C C . GLN A 1 98 ? -28.720 -17.506 -30.547 1.00 27.16 79 GLN A C 1
ATOM 618 O O . GLN A 1 98 ? -28.032 -18.509 -30.529 1.00 25.20 79 GLN A O 1
ATOM 624 N N . THR A 1 99 ? -28.295 -16.335 -31.023 1.00 25.27 80 THR A N 1
ATOM 625 C CA . THR A 1 99 ? -26.944 -16.143 -31.488 1.00 25.39 80 THR A CA 1
ATOM 626 C C . THR A 1 99 ? -26.125 -15.476 -30.427 1.00 25.55 80 THR A C 1
ATOM 627 O O . THR A 1 99 ? -26.493 -14.414 -29.943 1.00 29.59 80 THR A O 1
ATOM 631 N N . TRP A 1 100 ? -25.000 -16.090 -30.099 1.00 25.78 81 TRP A N 1
ATOM 632 C CA . TRP A 1 100 ? -24.097 -15.639 -29.066 1.00 25.90 81 TRP A CA 1
ATOM 633 C C . TRP A 1 100 ? -22.771 -15.272 -29.717 1.00 27.66 81 TRP A C 1
ATOM 634 O O . TRP A 1 100 ? -22.266 -15.996 -30.561 1.00 30.12 81 TRP A O 1
ATOM 645 N N . PHE A 1 101 ? -22.224 -14.122 -29.355 1.00 26.85 82 PHE A N 1
ATOM 646 C CA . PHE A 1 101 ? -21.014 -13.636 -29.984 1.00 25.77 82 PHE A CA 1
ATOM 647 C C . PHE A 1 101 ? -20.066 -13.061 -28.960 1.00 25.12 82 PHE A C 1
ATOM 648 O O . PHE A 1 101 ? -20.407 -12.870 -27.814 1.00 27.88 82 PHE A O 1
ATOM 656 N N . ARG A 1 102 ? -18.862 -12.761 -29.388 1.00 23.57 83 ARG A N 1
ATOM 657 C CA . ARG A 1 102 ? -17.872 -12.252 -28.469 1.00 22.61 83 ARG A CA 1
ATOM 658 C C . ARG A 1 102 ? -17.890 -10.738 -28.412 1.00 22.07 83 AR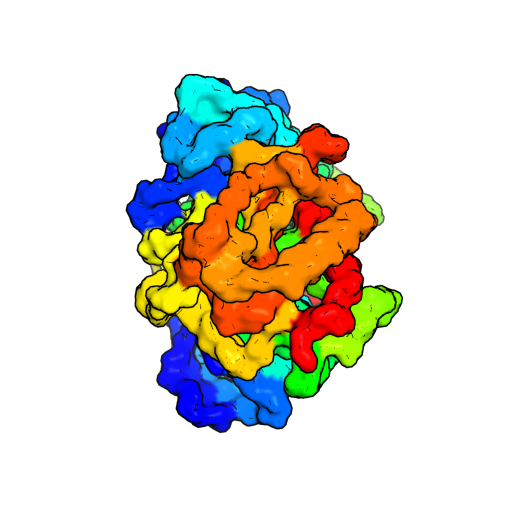G A C 1
ATOM 659 O O . ARG A 1 102 ? -18.126 -10.090 -29.417 1.00 22.60 83 ARG A O 1
ATOM 667 N N . LEU A 1 103 ? -17.652 -10.195 -27.221 1.00 22.80 84 LEU A N 1
ATOM 668 C CA . LEU A 1 103 ? -17.574 -8.763 -26.993 1.00 22.53 84 LEU A CA 1
ATOM 669 C C . LEU A 1 103 ? -16.110 -8.419 -26.752 1.00 22.04 84 LEU A C 1
ATOM 670 O O . LEU A 1 103 ? -15.349 -9.268 -26.265 1.00 21.44 84 LEU A O 1
ATOM 675 N N . PRO A 1 104 ? -15.700 -7.188 -27.081 1.00 23.00 85 PRO A N 1
ATOM 676 C CA . PRO A 1 104 ? -14.329 -6.713 -26.772 1.00 24.07 85 PRO A CA 1
ATOM 677 C C . PRO A 1 104 ? -14.064 -6.737 -25.264 1.00 25.88 85 PRO A C 1
ATOM 678 O O . PRO A 1 104 ? -14.805 -6.143 -24.478 1.00 26.89 85 PRO A O 1
ATOM 682 N N . THR A 1 105 ? -13.039 -7.469 -24.864 1.00 27.82 86 THR A N 1
ATOM 683 C CA . THR A 1 105 ? -12.767 -7.697 -23.449 1.00 28.38 86 THR A CA 1
ATOM 684 C C . THR A 1 105 ? -11.265 -7.572 -23.163 1.00 29.81 86 THR A C 1
ATOM 685 O O . THR A 1 105 ? -10.435 -7.944 -23.981 1.00 30.03 86 THR A O 1
ATOM 689 N N . GLU A 1 106 ? -10.911 -7.022 -22.017 1.00 31.40 87 GLU A N 1
ATOM 690 C CA . GLU A 1 106 ? -9.524 -7.057 -21.601 1.00 31.40 87 GLU A CA 1
ATOM 691 C C . GLU A 1 106 ? -9.461 -7.286 -20.125 1.00 30.34 87 GLU A C 1
ATOM 692 O O . GLU A 1 106 ? -10.453 -7.095 -19.392 1.00 29.15 87 GLU A O 1
ATOM 698 N N . TYR A 1 107 ? -8.302 -7.780 -19.720 1.00 28.02 88 TYR A N 1
ATOM 699 C CA . TYR A 1 107 ? -8.041 -8.100 -18.348 1.00 28.17 88 TYR A CA 1
ATOM 700 C C . TYR A 1 107 ? -6.721 -7.433 -17.904 1.00 28.08 88 TYR A C 1
ATOM 701 O O . TYR A 1 107 ? -5.675 -7.674 -18.479 1.00 29.08 88 TYR A O 1
ATOM 710 N N . LYS A 1 108 ? -6.797 -6.550 -16.919 1.00 27.85 89 LYS A N 1
ATOM 711 C CA . LYS A 1 108 ? -5.634 -5.831 -16.379 1.00 27.62 89 LYS A CA 1
ATOM 712 C C . LYS A 1 108 ? -5.915 -5.564 -14.896 1.00 27.76 89 LYS A C 1
ATOM 713 O O . LYS A 1 108 ? -7.080 -5.443 -14.480 1.00 25.67 89 LYS A O 1
ATOM 715 N N . ASP A 1 109 ? -4.849 -5.520 -14.103 1.00 28.25 90 ASP A N 1
ATOM 716 C CA . ASP A 1 109 ? -4.946 -5.158 -12.686 1.00 29.16 90 ASP A CA 1
ATOM 717 C C . ASP A 1 109 ? -6.074 -5.900 -11.955 1.00 26.95 90 ASP A C 1
ATOM 718 O O . ASP A 1 109 ? -6.801 -5.301 -11.185 1.00 27.22 90 ASP A O 1
ATOM 723 N N . GLY A 1 110 ? -6.238 -7.186 -12.235 1.00 26.40 91 GLY A N 1
ATOM 724 C CA . GLY A 1 110 ? -7.273 -8.008 -11.586 1.00 26.21 91 GLY A CA 1
ATOM 725 C C . GLY A 1 110 ? -8.710 -7.809 -12.029 1.00 27.27 91 GLY A C 1
ATOM 726 O O . GLY A 1 110 ? -9.589 -8.545 -11.575 1.00 28.20 91 GLY A O 1
ATOM 727 N N . LYS A 1 111 ? -8.961 -6.827 -12.910 1.00 29.26 92 LYS A N 1
ATOM 728 C CA . LYS A 1 111 ? -10.317 -6.522 -13.414 1.00 29.54 92 LYS A CA 1
ATOM 729 C C . LYS A 1 111 ? -10.527 -7.067 -14.837 1.00 28.15 92 LYS A C 1
ATOM 730 O O . LYS A 1 111 ? -9.621 -7.012 -15.664 1.00 26.97 92 LYS A O 1
ATOM 733 N N . LEU A 1 112 ? -11.696 -7.635 -15.107 1.00 27.15 93 LEU A N 1
ATOM 734 C CA . LEU A 1 112 ? -12.050 -8.022 -16.478 1.00 26.89 93 LEU A CA 1
ATOM 735 C C . LEU A 1 112 ? -12.968 -6.928 -16.979 1.00 26.53 93 LEU A C 1
ATOM 736 O O . LEU A 1 112 ? -14.008 -6.666 -16.358 1.00 25.30 93 LEU A O 1
ATOM 741 N N . SER A 1 113 ? -12.586 -6.308 -18.098 1.00 26.29 94 SER A N 1
ATOM 742 C CA . SER A 1 113 ? -13.294 -5.169 -18.666 1.00 25.12 94 SER A CA 1
ATOM 743 C C . SER A 1 113 ? -14.014 -5.484 -19.966 1.00 25.90 94 SER A C 1
ATOM 744 O O . SER A 1 113 ? -13.371 -5.702 -21.012 1.00 26.11 94 SER A O 1
ATOM 747 N N . ILE A 1 114 ? -15.346 -5.423 -19.930 1.00 26.04 95 ILE A N 1
ATOM 748 C CA . ILE A 1 114 ? -16.143 -5.735 -21.099 1.00 24.22 95 ILE A CA 1
ATOM 749 C C . ILE A 1 114 ? -16.709 -4.454 -21.705 1.00 24.97 95 ILE A C 1
ATOM 750 O O . ILE A 1 114 ? -17.349 -3.678 -21.014 1.00 25.36 95 ILE A O 1
ATOM 755 N N . SER A 1 115 ? -16.447 -4.234 -22.998 1.00 25.06 96 SER A N 1
ATOM 756 C CA . SER A 1 115 ? -17.057 -3.133 -23.747 1.00 26.09 96 SER A CA 1
ATOM 757 C C . SER A 1 115 ? -18.310 -3.598 -24.417 1.00 24.74 96 SER A C 1
ATOM 758 O O . SER A 1 115 ? -18.298 -4.623 -25.089 1.00 24.30 96 SER A O 1
ATOM 761 N N . VAL A 1 116 ? -19.355 -2.785 -24.306 1.00 24.99 97 VAL A N 1
ATOM 762 C CA . VAL A 1 116 ? -20.651 -3.079 -24.879 1.00 24.74 97 VAL A CA 1
ATOM 763 C C . VAL A 1 116 ? -21.198 -1.845 -25.549 1.00 27.32 97 VAL A C 1
ATOM 764 O O . VAL A 1 116 ? -21.608 -0.907 -24.861 1.00 27.86 97 VAL A O 1
ATOM 768 N N . GLU A 1 117 ? -21.203 -1.805 -26.884 1.00 29.93 98 GLU A N 1
ATOM 769 C CA . GLU A 1 117 ? -21.973 -0.761 -27.542 1.00 30.81 98 GLU A CA 1
ATOM 770 C C . GLU A 1 117 ? -23.365 -1.312 -27.860 1.00 29.10 98 GLU A C 1
ATOM 771 O O . GLU A 1 117 ? -23.532 -2.081 -28.796 1.00 32.61 98 GLU A O 1
ATOM 777 N N . LEU A 1 118 ? -24.349 -0.928 -27.046 1.00 27.19 99 LEU A N 1
ATOM 778 C CA . LEU A 1 118 ? -25.691 -1.497 -27.120 1.00 29.45 99 LEU A CA 1
ATOM 779 C C . LEU A 1 118 ? -26.471 -1.138 -28.384 1.00 30.32 99 LEU A C 1
ATOM 780 O O . LEU A 1 118 ? -26.901 0.015 -28.563 1.00 30.69 99 LEU A O 1
ATOM 785 N N . ASP A 1 119 ? -26.719 -2.142 -29.212 1.00 29.55 100 ASP A N 1
ATOM 786 C CA . ASP A 1 119 ? -27.552 -1.976 -30.379 1.00 29.07 100 ASP A CA 1
ATOM 787 C C . ASP A 1 119 ? -28.990 -2.178 -29.998 1.00 29.91 100 ASP A C 1
ATOM 788 O O . ASP A 1 119 ? -29.865 -1.490 -30.514 1.00 30.60 100 ASP A O 1
ATOM 793 N N . CYS A 1 120 ? -29.237 -3.106 -29.071 1.00 31.65 101 CYS A N 1
ATOM 794 C CA . CYS A 1 120 ? -30.553 -3.240 -28.443 1.00 30.39 101 CYS A CA 1
ATOM 795 C C . CYS A 1 120 ? -30.477 -2.899 -26.979 1.00 31.07 101 CYS A C 1
ATOM 796 O O . CYS A 1 120 ? -29.397 -2.936 -26.368 1.00 33.44 101 CYS A O 1
ATOM 799 N N . GLU A 1 121 ? -31.648 -2.594 -26.415 1.00 30.85 102 GLU A N 1
ATOM 800 C CA . GLU A 1 121 ? -31.785 -2.176 -25.006 1.00 28.60 102 GLU A CA 1
ATOM 801 C C . GLU A 1 121 ? -31.318 -3.230 -24.040 1.00 25.42 102 GLU A C 1
ATOM 802 O O . GLU A 1 121 ? -30.687 -2.886 -23.056 1.00 26.67 102 GLU A O 1
ATOM 808 N N . ALA A 1 122 ? -31.663 -4.490 -24.307 1.00 22.29 103 ALA A N 1
ATOM 809 C CA . ALA A 1 122 ? -31.314 -5.599 -23.435 1.00 20.58 103 ALA A CA 1
ATOM 810 C C . ALA A 1 122 ? -30.243 -6.526 -24.086 1.00 20.98 103 ALA A C 1
ATOM 811 O O . ALA A 1 122 ? -30.345 -6.867 -25.269 1.00 22.23 103 ALA A O 1
ATOM 813 N N . ILE A 1 123 ? -29.226 -6.926 -23.315 1.00 20.00 104 ILE A N 1
ATOM 814 C CA . ILE A 1 123 ? -28.198 -7.871 -23.788 1.00 18.32 104 ILE A CA 1
ATOM 815 C C . ILE A 1 123 ? -27.893 -8.815 -22.644 1.00 19.61 104 ILE A C 1
ATOM 816 O O . ILE A 1 123 ? -27.975 -8.430 -21.498 1.00 21.55 104 ILE A O 1
ATOM 821 N N . GLN A 1 124 ? -27.565 -10.062 -22.948 1.00 19.85 105 GLN A N 1
ATOM 822 C CA . GLN A 1 124 ? -27.188 -11.015 -21.927 1.00 20.23 105 GLN A CA 1
ATOM 823 C C . GLN A 1 124 ? -25.698 -11.316 -22.146 1.00 20.67 105 GLN A C 1
ATOM 824 O O . GLN A 1 124 ? -25.271 -11.546 -23.268 1.00 21.10 105 GLN A O 1
ATOM 830 N N . ILE A 1 125 ? -24.912 -11.256 -21.073 1.00 22.31 106 ILE A N 1
ATOM 831 C CA . ILE A 1 125 ? -23.459 -11.441 -21.127 1.00 22.13 106 ILE A CA 1
ATOM 832 C C . ILE A 1 125 ? -23.058 -12.634 -20.223 1.00 22.57 106 ILE A C 1
ATOM 833 O O . ILE A 1 125 ? -23.461 -12.713 -19.052 1.00 21.07 106 ILE A O 1
ATOM 838 N N . ALA A 1 126 ? -22.285 -13.575 -20.763 1.00 23.03 107 ALA A N 1
ATOM 839 C CA . ALA A 1 126 ? -21.919 -14.767 -19.990 1.00 22.83 107 ALA A CA 1
ATOM 840 C C . ALA A 1 126 ? -20.531 -15.268 -20.314 1.00 23.70 107 ALA A C 1
ATOM 841 O O . ALA A 1 126 ? -19.925 -14.867 -21.301 1.00 22.98 107 ALA A O 1
ATOM 843 N N . TYR A 1 127 ? -20.023 -16.148 -19.446 1.00 26.46 108 TYR A N 1
ATOM 844 C CA . TYR A 1 127 ? -18.693 -16.728 -19.624 1.00 24.67 108 TYR A CA 1
ATOM 845 C C . TYR A 1 127 ? -18.704 -17.684 -20.817 1.00 24.32 108 TYR A C 1
ATOM 846 O O . TYR A 1 127 ? -17.740 -17.745 -21.538 1.00 23.75 108 TYR A O 1
ATOM 855 N N . PHE A 1 128 ? -19.815 -18.395 -21.036 1.00 24.24 109 PHE A N 1
ATOM 856 C CA . PHE A 1 128 ? -20.027 -19.204 -22.248 1.00 23.03 109 PHE A CA 1
ATOM 857 C C . PHE A 1 128 ? -21.534 -19.261 -22.490 1.00 25.06 109 PHE A C 1
ATOM 858 O O . PHE A 1 128 ? -22.315 -18.843 -21.616 1.00 25.84 109 PHE A O 1
ATOM 866 N N . THR A 1 129 ? -21.958 -19.699 -23.673 1.00 23.77 110 THR A N 1
ATOM 867 C CA . THR A 1 129 ? -23.400 -19.780 -23.938 1.00 24.63 110 THR A CA 1
ATOM 868 C C . THR A 1 129 ? -24.090 -20.661 -22.878 1.00 25.36 110 THR A C 1
ATOM 869 O O . THR A 1 129 ? -23.762 -21.814 -22.749 1.00 25.95 110 THR A O 1
ATOM 873 N N . PRO A 1 130 ? -25.045 -20.093 -22.113 1.00 26.40 111 PRO A N 1
ATOM 874 C CA . PRO A 1 130 ? -25.787 -20.822 -21.087 1.00 25.59 111 PRO A CA 1
ATOM 875 C C . PRO A 1 130 ? -26.568 -22.006 -21.618 1.00 24.71 111 PRO A C 1
ATOM 876 O O . PRO A 1 130 ? -26.851 -22.079 -22.806 1.00 25.40 111 PRO A O 1
ATOM 880 N N . TYR A 1 131 ? -26.881 -22.948 -20.737 1.00 25.96 112 TYR A N 1
ATOM 881 C CA . TYR A 1 131 ? -27.716 -24.109 -21.099 1.00 26.46 112 TYR A CA 1
ATOM 882 C C . TYR A 1 131 ? -28.598 -24.368 -19.886 1.00 24.48 112 TYR A C 1
ATOM 883 O O . TYR A 1 131 ? -28.133 -24.907 -18.892 1.00 22.54 112 TYR A O 1
ATOM 892 N N . SER A 1 132 ? -29.853 -23.923 -19.979 1.00 23.91 113 SER A N 1
ATOM 893 C CA . SER A 1 132 ? -30.754 -23.852 -18.846 1.00 21.10 113 SER A CA 1
ATOM 894 C C . SER A 1 132 ? -31.341 -25.219 -18.596 1.00 22.07 113 SER A C 1
ATOM 895 O O . SER A 1 132 ? -31.255 -26.101 -19.443 1.00 21.72 113 SER A O 1
ATOM 898 N N . TYR A 1 133 ? -31.924 -25.379 -17.412 1.00 21.30 114 TYR A N 1
ATOM 899 C CA . TYR A 1 133 ? -32.524 -26.636 -17.004 1.00 22.05 114 TYR A CA 1
ATOM 900 C C . TYR A 1 133 ? -33.797 -26.921 -17.822 1.00 23.72 114 TYR A C 1
ATOM 901 O O . TYR A 1 133 ? -34.142 -28.084 -18.068 1.00 24.33 114 TYR A O 1
ATOM 910 N N . GLU A 1 134 ? -34.482 -25.852 -18.235 1.00 22.33 115 GLU A N 1
ATOM 911 C CA . GLU A 1 134 ? -35.639 -25.966 -19.097 1.00 24.17 115 GLU A CA 1
ATOM 912 C C . GLU A 1 134 ? -35.212 -26.561 -20.444 1.00 21.26 115 GLU A C 1
ATOM 913 O O . GLU A 1 134 ? -35.916 -27.384 -21.052 1.00 21.09 115 GLU A O 1
ATOM 919 N N . ARG A 1 135 ? -34.039 -26.166 -20.893 1.00 20.61 116 ARG A N 1
ATOM 920 C CA . ARG A 1 135 ? -33.512 -26.721 -22.124 1.00 19.41 116 ARG A CA 1
ATOM 921 C C . ARG A 1 135 ? -33.091 -28.168 -21.898 1.00 19.82 116 ARG A C 1
ATOM 922 O O . ARG A 1 135 ? -33.273 -29.043 -22.781 1.00 18.53 116 ARG A O 1
ATOM 930 N N . HIS A 1 136 ? -32.504 -28.412 -20.732 1.00 18.98 117 HIS A N 1
ATOM 931 C CA . HIS A 1 136 ? -32.132 -29.752 -20.366 1.00 21.19 117 HIS A CA 1
ATOM 932 C C . HIS A 1 136 ? -33.401 -30.634 -20.433 1.00 21.82 117 HIS A C 1
ATOM 933 O O . HIS A 1 136 ? -33.425 -31.702 -21.070 1.00 22.04 117 HIS A O 1
ATOM 940 N N . LEU A 1 137 ? -34.490 -30.138 -19.861 1.00 23.48 118 LEU A N 1
ATOM 941 C CA . LEU A 1 137 ? -35.741 -30.908 -19.821 1.00 25.16 118 LEU A CA 1
ATOM 942 C C . LEU A 1 137 ? -36.299 -31.132 -21.207 1.00 24.75 118 LEU A C 1
ATOM 943 O O . LEU A 1 137 ? -36.850 -32.195 -21.521 1.00 25.91 118 LEU A O 1
ATOM 948 N N . ASP A 1 138 ? -36.183 -30.130 -22.051 1.00 23.99 119 ASP A N 1
ATOM 949 C CA . ASP A 1 138 ? -36.613 -30.332 -23.424 1.00 24.40 119 ASP A CA 1
ATOM 950 C C . ASP A 1 138 ? -35.806 -31.455 -24.105 1.00 22.43 119 ASP A C 1
ATOM 951 O O . ASP A 1 138 ? -36.374 -32.281 -24.839 1.00 23.62 119 ASP A O 1
ATOM 956 N N . LEU A 1 139 ? -34.491 -31.478 -23.864 1.00 20.93 120 LEU A N 1
ATOM 957 C CA . LEU A 1 139 ? -33.612 -32.420 -24.543 1.00 20.01 120 LEU A CA 1
ATOM 958 C C . LEU A 1 139 ? -33.954 -33.855 -24.123 1.00 22.94 120 LEU A C 1
ATOM 959 O O . LEU A 1 139 ? -34.291 -34.717 -24.943 1.00 24.22 120 LEU A O 1
ATOM 964 N N . ILE A 1 140 ? -33.950 -34.086 -22.828 1.00 23.98 121 ILE A N 1
ATOM 965 C CA . ILE A 1 140 ? -34.172 -35.425 -22.332 1.00 25.12 121 ILE A CA 1
ATOM 966 C C . ILE A 1 140 ? -35.605 -35.875 -22.550 1.00 24.90 121 ILE A C 1
ATOM 967 O O . ILE A 1 140 ? -35.879 -37.084 -22.525 1.00 24.50 121 ILE A O 1
ATOM 972 N N . SER A 1 141 ? -36.522 -34.929 -22.758 1.00 22.01 122 SER A N 1
ATOM 973 C CA . SER A 1 141 ? -37.899 -35.320 -23.101 1.00 20.00 122 SER A CA 1
ATOM 974 C C . SER A 1 141 ? -38.051 -35.673 -24.573 1.00 20.83 122 SER A C 1
ATOM 975 O O . SER A 1 141 ? -38.574 -36.719 -24.921 1.00 17.79 122 SER A O 1
ATOM 978 N N . ALA A 1 142 ? -37.585 -34.784 -25.441 1.00 22.86 123 ALA A N 1
ATOM 979 C CA . ALA A 1 142 ? -37.652 -35.001 -26.887 1.00 21.14 123 ALA A CA 1
ATOM 980 C C . ALA A 1 142 ? -37.015 -36.304 -27.304 1.00 19.70 123 ALA A C 1
ATOM 981 O O . ALA A 1 142 ? -37.594 -37.031 -28.101 1.00 23.64 123 ALA A O 1
ATOM 983 N N . VAL A 1 143 ? -35.848 -36.641 -26.779 1.00 17.92 124 VAL A N 1
ATOM 984 C CA . VAL A 1 143 ? -35.189 -37.850 -27.273 1.00 21.62 124 VAL A CA 1
ATOM 985 C C . VAL A 1 143 ? -35.979 -39.146 -27.031 1.00 23.17 124 VAL A C 1
ATOM 986 O O . VAL A 1 143 ? -35.715 -40.154 -27.682 1.00 22.11 124 VAL A O 1
ATOM 990 N N . GLN A 1 144 ? -36.913 -39.101 -26.078 1.00 24.27 125 GLN A N 1
ATOM 991 C CA . GLN A 1 144 ? -37.785 -40.224 -25.720 1.00 26.61 125 GLN A CA 1
ATOM 992 C C . GLN A 1 144 ? -38.577 -40.739 -26.891 1.00 28.14 125 GLN A C 1
ATOM 993 O O . GLN A 1 144 ? -38.859 -41.941 -26.978 1.00 30.60 125 GLN A O 1
ATOM 999 N N . LEU A 1 145 ? -38.940 -39.847 -27.805 1.00 28.00 126 LEU A N 1
ATOM 1000 C CA . LEU A 1 145 ? -39.750 -40.281 -28.939 1.00 28.65 126 LEU A CA 1
ATOM 1001 C C . LEU A 1 145 ? -39.009 -41.290 -29.866 1.00 26.61 126 LEU A C 1
ATOM 1002 O O . LEU A 1 145 ? -39.616 -42.039 -30.579 1.00 28.37 126 LEU A O 1
ATOM 1007 N N . HIS A 1 146 ? -37.701 -41.331 -29.831 1.00 27.17 127 HIS A N 1
ATOM 1008 C CA . HIS A 1 146 ? -36.966 -42.243 -30.668 1.00 27.66 127 HIS A CA 1
ATOM 1009 C C . HIS A 1 146 ? -37.118 -43.666 -30.153 1.00 26.62 127 HIS A C 1
ATOM 1010 O O . HIS A 1 146 ? -37.029 -43.903 -28.978 1.00 29.94 127 HIS A O 1
ATOM 1017 N N . PRO A 1 147 ? -37.323 -44.623 -31.045 1.00 28.01 128 PRO A N 1
ATOM 1018 C CA . PRO A 1 147 ? -37.628 -45.997 -30.646 1.00 29.02 128 PRO A CA 1
ATOM 1019 C C . PRO A 1 147 ? -36.487 -46.752 -30.012 1.00 28.90 128 PRO A C 1
ATOM 1020 O O . PRO A 1 147 ? -36.721 -47.833 -29.472 1.00 28.60 128 PRO A O 1
ATOM 1024 N N . LEU A 1 148 ? -35.267 -46.223 -30.114 1.00 28.21 129 LEU A N 1
ATOM 1025 C CA . LEU A 1 148 ? -34.103 -46.832 -29.457 1.00 24.81 129 LEU A CA 1
ATOM 1026 C C . LEU A 1 148 ? -33.666 -46.049 -28.241 1.00 23.85 129 LEU A C 1
ATOM 1027 O O . LEU A 1 148 ? -32.642 -46.388 -27.636 1.00 22.46 129 LEU A O 1
ATOM 1032 N N . VAL A 1 149 ? -34.423 -45.009 -27.881 1.00 23.90 130 VAL A N 1
ATOM 1033 C CA . VAL A 1 149 ? -34.108 -44.227 -26.693 1.00 23.72 130 VAL A CA 1
ATOM 1034 C C . VAL A 1 149 ? -35.051 -44.527 -25.524 1.00 23.82 130 VAL A C 1
ATOM 1035 O O . VAL A 1 149 ? -36.243 -44.511 -25.706 1.00 20.53 130 VAL A O 1
ATOM 1039 N N . SER A 1 150 ? -34.479 -44.772 -24.341 1.00 27.13 131 SER A N 1
ATOM 1040 C CA . SER A 1 150 ? -35.192 -44.807 -23.034 1.00 28.52 131 SER A CA 1
ATOM 1041 C C . SER A 1 150 ? -34.489 -43.898 -22.041 1.00 25.57 131 SER A C 1
ATOM 1042 O O . SER A 1 150 ? -33.280 -43.907 -21.933 1.00 25.96 131 SER A O 1
ATOM 1045 N N . THR A 1 151 ? -35.243 -43.137 -21.286 1.00 25.57 132 THR A N 1
ATOM 1046 C CA . THR A 1 151 ? -34.639 -42.357 -20.238 1.00 25.09 132 THR A CA 1
ATOM 1047 C C . THR A 1 151 ? -34.862 -43.129 -18.950 1.00 24.50 132 THR A C 1
ATOM 1048 O O . THR A 1 151 ? -35.807 -43.909 -18.834 1.00 25.64 132 THR A O 1
ATOM 1052 N N . GLU A 1 152 ? -33.932 -42.971 -18.020 1.00 24.37 133 GLU A N 1
ATOM 1053 C CA . GLU A 1 152 ? -34.004 -43.623 -16.746 1.00 25.46 133 GLU A CA 1
ATOM 1054 C C . GLU A 1 152 ? -33.681 -42.611 -15.689 1.00 24.40 133 GLU A C 1
ATOM 1055 O O . GLU A 1 152 ? -32.676 -41.882 -15.771 1.00 23.41 133 GLU A O 1
ATOM 1061 N N . HIS A 1 153 ? -34.593 -42.519 -14.729 1.00 26.79 134 HIS A N 1
ATOM 1062 C CA . HIS A 1 153 ? -34.417 -41.661 -13.566 1.00 26.58 134 HIS A CA 1
ATOM 1063 C C . HIS A 1 153 ? -33.410 -42.318 -12.601 1.00 26.81 134 HIS A C 1
ATOM 1064 O O . HIS A 1 153 ? -33.716 -43.314 -11.984 1.00 28.06 134 HIS A O 1
ATOM 1071 N N . LEU A 1 154 ? -32.199 -41.797 -12.520 1.00 25.83 135 LEU A N 1
ATOM 1072 C CA . LEU A 1 154 ? -31.187 -42.335 -11.591 1.00 26.24 135 LEU A CA 1
ATOM 1073 C C . LEU A 1 154 ? -31.474 -41.955 -10.124 1.00 23.86 135 LEU A C 1
ATOM 1074 O O . LEU A 1 154 ? -31.151 -42.699 -9.219 1.00 24.97 135 LEU A O 1
ATOM 1079 N N . GLY A 1 155 ? -32.092 -40.797 -9.905 1.00 23.69 136 GLY A N 1
ATOM 1080 C CA . GLY A 1 155 ? -32.392 -40.307 -8.562 1.00 21.90 136 GLY A CA 1
ATOM 1081 C C . GLY A 1 155 ? -32.389 -38.784 -8.536 1.00 24.45 136 GLY A C 1
ATOM 1082 O O . GLY A 1 155 ? -32.284 -38.109 -9.591 1.00 23.01 136 GLY A O 1
ATOM 1083 N N . LEU A 1 156 ? -32.482 -38.233 -7.326 1.00 23.16 137 LEU A N 1
ATOM 1084 C CA . LEU A 1 156 ? -32.516 -36.785 -7.156 1.00 22.60 137 LEU A CA 1
ATOM 1085 C C . LEU A 1 156 ? -31.195 -36.128 -6.883 1.00 23.79 137 LEU A C 1
ATOM 1086 O O . LEU A 1 156 ? -30.294 -36.729 -6.311 1.00 27.70 137 LEU A O 1
ATOM 1091 N N . THR A 1 157 ? -31.094 -34.866 -7.286 1.00 24.05 138 THR A N 1
ATOM 1092 C CA . THR A 1 157 ? -29.977 -34.060 -6.891 1.00 24.40 138 THR A CA 1
ATOM 1093 C C . THR A 1 157 ? -30.260 -33.577 -5.449 1.00 26.18 138 THR A C 1
ATOM 1094 O O . THR A 1 157 ? -31.393 -33.763 -4.926 1.00 25.78 138 THR A O 1
ATOM 1098 N N . LEU A 1 158 ? -29.255 -32.937 -4.824 1.00 26.24 139 LEU A N 1
ATOM 1099 C CA . LEU A 1 158 ? -29.411 -32.385 -3.457 1.00 23.70 139 LEU A CA 1
ATOM 1100 C C . LEU A 1 158 ? -30.568 -31.396 -3.406 1.00 23.29 139 LEU A C 1
ATOM 1101 O O . LEU A 1 158 ? -31.360 -31.474 -2.499 1.00 24.18 139 LEU A O 1
ATOM 1106 N N . ASP A 1 159 ? -30.705 -30.511 -4.394 1.00 22.77 140 ASP A N 1
ATOM 1107 C CA . ASP A 1 159 ? -31.829 -29.560 -4.424 1.00 19.54 140 ASP A CA 1
ATOM 1108 C C . ASP A 1 159 ? -33.110 -30.224 -4.855 1.00 19.78 140 ASP A C 1
ATOM 1109 O O . ASP A 1 159 ? -34.137 -29.574 -4.941 1.00 24.68 140 ASP A O 1
ATOM 1114 N N . GLY A 1 160 ? -33.072 -31.489 -5.207 1.00 22.18 141 GLY A N 1
ATOM 1115 C CA . GLY A 1 160 ? -34.295 -32.195 -5.610 1.00 23.43 141 GLY A CA 1
ATOM 1116 C C . GLY A 1 160 ? -34.647 -32.230 -7.094 1.00 23.42 141 GLY A C 1
ATOM 1117 O O . GLY A 1 160 ? -35.801 -32.460 -7.462 1.00 26.83 141 GLY A O 1
ATOM 1118 N N . ARG A 1 161 ? -33.671 -32.014 -7.953 1.00 21.90 142 ARG A N 1
ATOM 1119 C CA . ARG A 1 161 ? -33.880 -32.101 -9.378 1.00 22.02 142 ARG A CA 1
ATOM 1120 C C . ARG A 1 161 ? -33.493 -33.487 -9.839 1.00 24.14 142 ARG A C 1
ATOM 1121 O O . ARG A 1 161 ? -33.070 -34.322 -9.022 1.00 24.03 142 ARG A O 1
ATOM 1129 N N . ASP A 1 162 ? -33.663 -33.759 -11.131 1.00 24.78 143 ASP A N 1
ATOM 1130 C CA . ASP A 1 162 ? -33.451 -35.123 -11.643 1.00 26.10 143 ASP A CA 1
ATOM 1131 C C . ASP A 1 162 ? -32.043 -35.346 -12.220 1.00 27.73 143 ASP A C 1
ATOM 1132 O O . ASP A 1 162 ? -31.433 -34.434 -12.793 1.00 26.26 143 ASP A O 1
ATOM 1145 N N . THR A 1 164 ? -30.904 -37.783 -14.855 1.00 25.07 145 THR A N 1
ATOM 1146 C CA . THR A 1 164 ? -31.518 -38.574 -15.900 1.00 24.82 145 THR A CA 1
ATOM 1147 C C . THR A 1 164 ? -30.451 -39.210 -16.790 1.00 23.17 145 THR A C 1
ATOM 1148 O O . THR A 1 164 ? -29.528 -38.538 -17.262 1.00 18.11 145 THR A O 1
ATOM 1152 N N . LEU A 1 165 ? -30.565 -40.526 -16.959 1.00 23.06 146 LEU A N 1
ATOM 1153 C CA . LEU A 1 165 ? -29.704 -41.257 -17.845 1.00 21.73 146 LEU A CA 1
ATOM 1154 C C . LEU A 1 165 ? -30.471 -41.483 -19.122 1.00 21.65 146 LEU A C 1
ATOM 1155 O O . LEU A 1 165 ? -31.609 -41.926 -19.074 1.00 23.21 146 LEU A O 1
ATOM 1160 N N . VAL A 1 166 ? -29.857 -41.156 -20.245 1.00 21.46 147 VAL A N 1
ATOM 1161 C CA . VAL A 1 166 ? -30.432 -41.382 -21.578 1.00 23.08 147 VAL A CA 1
ATOM 1162 C C . VAL A 1 166 ? -29.810 -42.665 -22.146 1.00 23.46 147 VAL A C 1
ATOM 1163 O O . VAL A 1 166 ? -28.595 -42.739 -22.345 1.00 21.96 147 VAL A O 1
ATOM 1167 N N . LYS A 1 167 ? -30.633 -43.687 -22.360 1.00 24.01 148 LYS A N 1
ATOM 1168 C CA . LYS A 1 167 ? -30.157 -44.984 -22.874 1.00 23.25 148 LYS A CA 1
ATOM 1169 C C . LYS A 1 167 ? -30.507 -45.126 -24.338 1.00 23.27 148 LYS A C 1
ATOM 1170 O O . LYS A 1 167 ? -31.656 -45.065 -24.702 1.00 25.89 148 LYS A O 1
ATOM 1176 N N . VAL A 1 168 ? -29.492 -45.281 -25.176 1.00 24.13 149 VAL A N 1
ATOM 1177 C CA . VAL A 1 168 ? -29.669 -45.399 -26.604 1.00 21.71 149 VAL A CA 1
ATOM 1178 C C . VAL A 1 168 ? -29.200 -46.770 -27.029 1.00 22.30 149 VAL A C 1
ATOM 1179 O O . VAL A 1 168 ? -28.038 -47.147 -26.818 1.00 20.43 149 VAL A O 1
ATOM 1183 N N . GLY A 1 169 ? -30.117 -47.513 -27.637 1.00 23.19 150 GLY A N 1
ATOM 1184 C CA . GLY A 1 169 ? -29.816 -48.862 -28.105 1.00 25.83 150 GLY A CA 1
ATOM 1185 C C . GLY A 1 169 ? -31.004 -49.778 -27.885 1.00 27.74 150 GLY A C 1
ATOM 1186 O O . GLY A 1 169 ? -32.070 -49.325 -27.467 1.00 27.26 150 GLY A O 1
ATOM 1187 N N . ASP A 1 170 ? -30.824 -51.055 -28.200 1.00 30.76 151 ASP A N 1
ATOM 1188 C CA . ASP A 1 170 ? -31.879 -52.070 -28.013 1.00 33.87 151 ASP A CA 1
ATOM 1189 C C . ASP A 1 170 ? -31.728 -52.792 -26.667 1.00 34.96 151 ASP A C 1
ATOM 1190 O O . ASP A 1 170 ? -32.423 -53.784 -26.382 1.00 35.79 151 ASP A O 1
ATOM 1195 N N . ASP A 1 171 ? -30.800 -52.318 -25.847 1.00 35.82 152 ASP A N 1
ATOM 1196 C CA . ASP A 1 171 ? -30.674 -52.837 -24.512 1.00 37.91 152 ASP A CA 1
ATOM 1197 C C . ASP A 1 171 ? -30.225 -54.297 -24.501 1.00 37.73 152 ASP A C 1
ATOM 1198 O O . ASP A 1 171 ? -30.469 -55.032 -23.544 1.00 39.76 152 ASP A O 1
ATOM 1203 N N . ASP A 1 172 ? -29.574 -54.705 -25.579 1.00 36.51 153 ASP A N 1
ATOM 1204 C CA . ASP A 1 172 ? -29.113 -56.049 -25.738 1.00 35.98 153 ASP A CA 1
ATOM 1205 C C . ASP A 1 172 ? -27.907 -56.163 -24.813 1.00 35.35 153 ASP A C 1
ATOM 1206 O O . ASP A 1 172 ? -26.898 -55.501 -25.033 1.00 33.03 153 ASP A O 1
ATOM 1211 N N . PRO A 1 173 ? -28.005 -56.996 -23.771 1.00 35.03 154 PRO A N 1
ATOM 1212 C CA . PRO A 1 173 ? -26.923 -57.087 -22.788 1.00 36.17 154 PRO A CA 1
ATOM 1213 C C . PRO A 1 173 ? -25.611 -57.691 -23.342 1.00 34.96 154 PRO A C 1
ATOM 1214 O O . PRO A 1 173 ? -24.539 -57.503 -22.745 1.00 34.16 154 PRO A O 1
ATOM 1218 N N . SER A 1 174 ? -25.692 -58.386 -24.476 1.00 33.86 155 SER A N 1
ATOM 1219 C CA . SER A 1 174 ? -24.479 -58.851 -25.162 1.00 32.90 155 SER A CA 1
ATOM 1220 C C . SER A 1 174 ? -23.613 -57.696 -25.734 1.00 32.00 155 SER A C 1
ATOM 1221 O O . SER A 1 174 ? -22.427 -57.895 -26.001 1.00 33.78 155 SER A O 1
ATOM 1224 N N . LYS A 1 175 ? -24.177 -56.501 -25.912 1.00 28.95 156 LYS A N 1
ATOM 1225 C CA . LYS A 1 175 ? -23.455 -55.427 -26.605 1.00 27.75 156 LYS A CA 1
ATOM 1226 C C . LYS A 1 175 ? -22.440 -54.731 -25.747 1.00 26.85 156 LYS A C 1
ATOM 1227 O O . LYS A 1 175 ? -22.397 -54.944 -24.559 1.00 29.65 156 LYS A O 1
ATOM 1233 N N . LYS A 1 176 ? -21.627 -53.883 -26.369 1.00 25.97 157 LYS A N 1
ATOM 1234 C CA . LYS A 1 176 ? -20.634 -53.106 -25.669 1.00 25.80 157 LYS A CA 1
ATOM 1235 C C . LYS A 1 176 ? -21.292 -51.931 -24.978 1.00 23.32 157 LYS A C 1
ATOM 1236 O O . LYS A 1 176 ? -22.349 -51.474 -25.399 1.00 24.24 157 LYS A O 1
ATOM 1242 N N . SER A 1 177 ? -20.683 -51.456 -23.898 1.00 22.82 158 SER A N 1
ATOM 1243 C CA . SER A 1 177 ? -21.244 -50.341 -23.116 1.00 21.78 158 SER A CA 1
ATOM 1244 C C . SER A 1 177 ? -20.416 -49.093 -23.260 1.00 23.05 158 SER A C 1
ATOM 1245 O O . SER A 1 177 ? -19.221 -49.077 -22.867 1.00 21.82 158 SER A O 1
ATOM 1248 N N . ILE A 1 178 ? -21.049 -48.046 -23.786 1.00 21.92 159 ILE A N 1
ATOM 1249 C CA . ILE A 1 178 ? -20.383 -46.766 -23.973 1.00 24.70 159 ILE A CA 1
ATOM 1250 C C . ILE A 1 178 ? -21.034 -45.771 -23.048 1.00 24.17 159 ILE A C 1
ATOM 1251 O O . ILE A 1 178 ? -22.255 -45.590 -23.101 1.00 25.23 159 ILE A O 1
ATOM 1256 N N . TRP A 1 179 ? -20.226 -45.155 -22.182 1.00 23.16 160 TRP A N 1
ATOM 1257 C CA . TRP A 1 179 ? -20.725 -44.159 -21.216 1.00 22.34 160 TRP A CA 1
ATOM 1258 C C . TRP A 1 179 ? -20.197 -42.757 -21.557 1.00 20.85 160 TRP A C 1
ATOM 1259 O O . TRP A 1 179 ? -19.001 -42.562 -21.749 1.00 22.27 160 TRP A O 1
ATOM 1270 N N . ILE A 1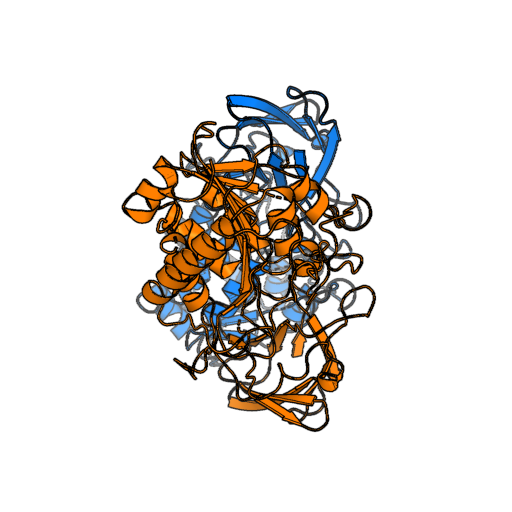 180 ? -21.100 -41.793 -21.636 1.00 20.27 161 ILE A N 1
ATOM 1271 C CA . ILE A 1 180 ? -20.743 -40.398 -21.953 1.00 19.90 161 ILE A CA 1
ATOM 1272 C C . ILE A 1 180 ? -21.380 -39.529 -20.895 1.00 21.29 161 ILE A C 1
ATOM 1273 O O . ILE A 1 180 ? -22.616 -39.566 -20.713 1.00 22.43 161 ILE A O 1
ATOM 1278 N N . THR A 1 181 ? -20.536 -38.778 -20.187 1.00 22.04 162 THR A N 1
ATOM 1279 C CA . THR A 1 181 ? -20.953 -37.899 -19.118 1.00 21.47 162 THR A CA 1
ATOM 1280 C C . THR A 1 181 ? -20.462 -36.484 -19.387 1.00 23.73 162 THR A C 1
ATOM 1281 O O . THR A 1 181 ? -19.318 -36.262 -19.786 1.00 23.16 162 THR A O 1
ATOM 1285 N N . ALA A 1 182 ? -21.342 -35.516 -19.159 1.00 25.10 163 ALA A N 1
ATOM 1286 C CA . ALA A 1 182 ? -21.022 -34.127 -19.409 1.00 24.40 163 ALA A CA 1
ATOM 1287 C C . ALA A 1 182 ? -21.461 -33.235 -18.259 1.00 26.02 163 ALA A C 1
ATOM 1288 O O . ALA A 1 182 ? -22.465 -33.497 -17.563 1.00 23.92 163 ALA A O 1
ATOM 1290 N N . ARG A 1 183 ? -20.719 -32.145 -18.108 1.00 24.45 164 ARG A N 1
ATOM 1291 C CA . ARG A 1 183 ? -21.097 -31.073 -17.226 1.00 23.47 164 ARG A CA 1
ATOM 1292 C C . ARG A 1 183 ? -21.052 -31.413 -15.722 1.00 25.26 164 ARG A C 1
ATOM 1293 O O . ARG A 1 183 ? -21.974 -31.070 -14.978 1.00 23.32 164 ARG A O 1
ATOM 1301 N N . GLN A 1 184 ? -20.015 -32.151 -15.292 1.00 24.89 165 GLN A N 1
ATOM 1302 C CA . GLN A 1 184 ? -19.768 -32.339 -13.853 1.00 25.58 165 GLN A CA 1
ATOM 1303 C C . GLN A 1 184 ? -19.523 -30.946 -13.232 1.00 25.28 165 GLN A C 1
ATOM 1304 O O . GLN A 1 184 ? -20.032 -30.650 -12.151 1.00 25.55 165 GLN A O 1
ATOM 1310 N N . HIS A 1 185 ? -18.746 -30.118 -13.935 1.00 25.01 166 HIS A N 1
ATOM 1311 C CA . HIS A 1 185 ? -18.557 -28.709 -13.576 1.00 25.58 166 HIS A CA 1
ATOM 1312 C C . HIS A 1 185 ? -19.628 -27.884 -14.311 1.00 25.82 166 HIS A C 1
ATOM 1313 O O . HIS A 1 185 ? -19.624 -27.781 -15.555 1.00 24.57 166 HIS A O 1
ATOM 1320 N N . PRO A 1 186 ? -20.585 -27.329 -13.550 1.00 26.87 167 PRO A N 1
ATOM 1321 C CA . PRO A 1 186 ? -21.768 -26.751 -14.184 1.00 26.64 167 PRO A CA 1
ATOM 1322 C C . PRO A 1 186 ? -21.512 -25.647 -15.196 1.00 26.07 167 PRO A C 1
ATOM 1323 O O . PRO A 1 186 ? -22.247 -25.533 -16.176 1.00 26.44 167 PRO A O 1
ATOM 1327 N N . GLY A 1 187 ? -20.492 -24.837 -14.961 1.00 26.20 168 GLY A N 1
ATOM 1328 C CA . GLY A 1 187 ? -20.227 -23.680 -15.803 1.00 24.50 168 GLY A CA 1
ATOM 1329 C C . GLY A 1 187 ? -19.688 -24.052 -17.170 1.00 24.60 168 GLY A C 1
ATOM 1330 O O . GLY A 1 187 ? -19.570 -23.181 -18.068 1.00 22.64 168 GLY A O 1
ATOM 1331 N N . GLU A 1 188 ? -19.374 -25.335 -17.340 1.00 20.82 169 GLU A N 1
ATOM 1332 C CA . GLU A 1 188 ? -18.786 -25.819 -18.565 1.00 21.34 169 GLU A CA 1
ATOM 1333 C C . GLU A 1 188 ? -19.879 -26.280 -19.493 1.00 21.04 169 GLU A C 1
ATOM 1334 O O . GLU A 1 188 ? -19.962 -27.458 -19.859 1.00 21.36 169 GLU A O 1
ATOM 1340 N N . THR A 1 189 ? -20.700 -25.314 -19.892 1.00 23.40 170 THR A N 1
ATOM 1341 C CA . THR A 1 189 ? -21.934 -25.565 -20.639 1.00 22.49 170 THR A CA 1
ATOM 1342 C C . THR A 1 189 ? -21.677 -26.167 -22.015 1.00 23.13 170 THR A C 1
ATOM 1343 O O . THR A 1 189 ? -22.528 -26.879 -22.568 1.00 25.08 170 THR A O 1
ATOM 1355 N N . ALA A 1 191 ? -20.151 -28.571 -22.677 1.00 23.48 172 ALA A N 1
ATOM 1356 C CA . ALA A 1 191 ? -20.199 -30.028 -22.584 1.00 24.06 172 ALA A CA 1
ATOM 1357 C C . ALA A 1 191 ? -21.607 -30.516 -22.896 1.00 24.83 172 ALA A C 1
ATOM 1358 O O . ALA A 1 191 ? -21.786 -31.513 -23.610 1.00 24.17 172 ALA A O 1
ATOM 1360 N N . GLU A 1 192 ? -22.613 -29.812 -22.384 1.00 24.57 173 GLU A N 1
ATOM 1361 C CA . GLU A 1 192 ? -23.975 -30.236 -22.648 1.00 26.00 173 GLU A CA 1
ATOM 1362 C C . GLU A 1 192 ? -24.352 -29.835 -24.080 1.00 27.40 173 GLU A C 1
ATOM 1363 O O . GLU A 1 192 ? -25.090 -30.571 -24.740 1.00 28.45 173 GLU A O 1
ATOM 1369 N N . TRP A 1 193 ? -23.851 -28.709 -24.577 1.00 24.61 174 TRP A N 1
ATOM 1370 C CA . TRP A 1 193 ? -24.047 -28.445 -26.000 1.00 25.40 174 TRP A CA 1
ATOM 1371 C C . TRP A 1 193 ? -23.487 -29.632 -26.856 1.00 26.28 174 TRP A C 1
ATOM 1372 O O . TRP A 1 193 ? -24.158 -30.125 -27.780 1.00 25.38 174 TRP A O 1
ATOM 1383 N N . LEU A 1 194 ? -22.292 -30.130 -26.519 1.00 24.01 175 LEU A N 1
ATOM 1384 C CA . LEU A 1 194 ? -21.748 -31.245 -27.278 1.00 21.92 175 LEU A CA 1
ATOM 1385 C C . LEU A 1 194 ? -22.629 -32.501 -27.206 1.00 22.93 175 LEU A C 1
ATOM 1386 O O . LEU A 1 194 ? -22.802 -33.230 -28.184 1.00 22.90 175 LEU A O 1
ATOM 1391 N N . VAL A 1 195 ? -23.177 -32.778 -26.044 1.00 24.41 176 VAL A N 1
ATOM 1392 C CA . VAL A 1 195 ? -24.003 -33.974 -25.909 1.00 24.82 176 VAL A CA 1
ATOM 1393 C C . VAL A 1 195 ? -25.288 -33.796 -26.734 1.00 24.04 176 VAL A C 1
ATOM 1394 O O . VAL A 1 195 ? -25.759 -34.727 -27.398 1.00 25.16 176 VAL A O 1
ATOM 1398 N N . GLU A 1 196 ? -25.822 -32.588 -26.731 1.00 22.49 177 GLU A N 1
ATOM 1399 C CA . GLU A 1 196 ? -26.987 -32.314 -27.555 1.00 25.55 177 GLU A CA 1
ATOM 1400 C C . GLU A 1 196 ? -26.707 -32.677 -29.018 1.00 25.75 177 GLU A C 1
ATOM 1401 O O . GLU A 1 196 ? -27.528 -33.340 -29.692 1.00 25.20 177 GLU A O 1
ATOM 1407 N N . GLY A 1 197 ? -25.544 -32.252 -29.498 1.00 24.66 178 GLY A N 1
ATOM 1408 C CA . GLY A 1 197 ? -25.170 -32.496 -30.900 1.00 27.16 178 GLY A CA 1
ATOM 1409 C C . GLY A 1 197 ? -24.901 -33.973 -31.139 1.00 26.58 178 GLY A C 1
ATOM 1410 O O . GLY A 1 197 ? -25.235 -34.495 -32.200 1.00 26.51 178 GLY A O 1
ATOM 1411 N N . LEU A 1 198 ? -24.342 -34.643 -30.124 1.00 25.19 179 LEU A N 1
ATOM 1412 C CA . LEU A 1 198 ? -23.994 -36.053 -30.229 1.00 23.61 179 LEU A CA 1
ATOM 1413 C C . LEU A 1 198 ? -25.280 -36.834 -30.294 1.00 23.15 179 LEU A C 1
ATOM 1414 O O . LEU A 1 198 ? -25.405 -37.685 -31.120 1.00 20.19 179 LEU A O 1
ATOM 1419 N N . LEU A 1 199 ? -26.263 -36.484 -29.469 1.00 26.02 180 LEU A N 1
ATOM 1420 C CA . LEU A 1 199 ? -27.546 -37.208 -29.462 1.00 25.43 180 LEU A CA 1
ATOM 1421 C C . LEU A 1 199 ? -28.290 -37.031 -30.759 1.00 25.37 180 LEU A C 1
ATOM 1422 O O . LEU A 1 199 ? -28.850 -37.993 -31.305 1.00 24.11 180 LEU A O 1
ATOM 1427 N N . ASN A 1 200 ? -28.297 -35.803 -31.275 1.00 26.15 181 ASN A N 1
ATOM 1428 C CA . ASN A 1 200 ? -29.016 -35.568 -32.529 1.00 25.75 181 ASN A CA 1
ATOM 1429 C C . ASN A 1 200 ? -28.537 -36.451 -33.648 1.00 25.67 181 ASN A C 1
ATOM 1430 O O . ASN A 1 200 ? -29.359 -37.061 -34.352 1.00 26.68 181 ASN A O 1
ATOM 1435 N N . GLN A 1 201 ? -27.220 -36.543 -33.783 1.00 23.76 182 GLN A N 1
ATOM 1436 C CA . GLN A 1 201 ? -26.607 -37.342 -34.818 1.00 25.22 182 GLN A CA 1
ATOM 1437 C C . GLN A 1 201 ? -26.790 -38.814 -34.530 1.00 24.44 182 GLN A C 1
ATOM 1438 O O . GLN A 1 201 ? -27.073 -39.598 -35.436 1.00 26.07 182 GLN A O 1
ATOM 1444 N N . LEU A 1 202 ? -26.596 -39.205 -33.270 1.00 25.19 183 LEU A N 1
ATOM 1445 C CA . LEU A 1 202 ? -26.690 -40.629 -32.900 1.00 22.83 183 LEU A CA 1
ATOM 1446 C C . LEU A 1 202 ? -28.109 -41.098 -33.194 1.00 23.40 183 LEU A C 1
ATOM 1447 O O . LEU A 1 202 ? -28.288 -42.169 -33.684 1.00 25.85 183 LEU A O 1
ATOM 1452 N N . LEU A 1 203 ? -29.110 -40.245 -32.983 1.00 25.59 184 LEU A N 1
ATOM 1453 C CA . LEU A 1 203 ? -30.503 -40.624 -33.231 1.00 24.03 184 LEU A CA 1
ATOM 1454 C C . LEU A 1 203 ? -30.932 -40.514 -34.680 1.00 24.32 184 LEU A C 1
ATOM 1455 O O . LEU A 1 203 ? -32.077 -40.788 -34.988 1.00 29.37 184 LEU A O 1
ATOM 1460 N N . ASP A 1 204 ? -30.050 -40.125 -35.588 1.00 25.40 185 ASP A N 1
ATOM 1461 C CA . ASP A 1 204 ? -30.397 -40.125 -37.008 1.00 25.07 185 ASP A CA 1
ATOM 1462 C C . ASP A 1 204 ? -29.938 -41.445 -37.641 1.00 26.71 185 ASP A C 1
ATOM 1463 O O . ASP A 1 204 ? -28.742 -41.650 -37.830 1.00 29.68 185 ASP A O 1
ATOM 1468 N N . ASN A 1 205 ? -30.873 -42.337 -37.958 1.00 27.25 186 ASN A N 1
ATOM 1469 C CA . ASN A 1 205 ? -30.550 -43.649 -38.539 1.00 29.98 186 ASN A CA 1
ATOM 1470 C C . ASN A 1 205 ? -29.944 -43.627 -39.972 1.00 32.92 186 ASN A C 1
ATOM 1471 O O . ASN A 1 205 ? -29.293 -44.602 -40.404 1.00 32.71 186 ASN A O 1
ATOM 1476 N N . ASP A 1 206 ? -30.163 -42.530 -40.705 1.00 32.94 187 ASP A N 1
ATOM 1477 C CA . ASP A 1 206 ? -29.530 -42.338 -42.012 1.00 31.51 187 ASP A CA 1
ATOM 1478 C C . ASP A 1 206 ? -28.034 -42.121 -41.877 1.00 31.81 187 ASP A C 1
ATOM 1479 O O . ASP A 1 206 ? -27.302 -42.202 -42.846 1.00 30.61 187 ASP A O 1
ATOM 1484 N N . CYS A 1 207 ? -27.564 -41.814 -40.678 1.00 32.22 188 CYS A N 1
ATOM 1485 C CA . CYS A 1 207 ? -26.135 -41.684 -40.486 1.00 30.75 188 CYS A CA 1
ATOM 1486 C C . CYS A 1 207 ? -25.516 -43.059 -40.257 1.00 27.25 188 CYS A C 1
ATOM 1487 O O . CYS A 1 207 ? -25.801 -43.669 -39.271 1.00 27.31 188 CYS A O 1
ATOM 1490 N N . PRO A 1 208 ? -24.614 -43.521 -41.137 1.00 25.85 189 PRO A N 1
ATOM 1491 C CA . PRO A 1 208 ? -24.068 -44.882 -40.987 1.00 27.50 189 PRO A CA 1
ATOM 1492 C C . PRO A 1 208 ? -23.223 -45.139 -39.736 1.00 26.32 189 PRO A C 1
ATOM 1493 O O . PRO A 1 208 ? -23.291 -46.218 -39.203 1.00 27.89 189 PRO A O 1
ATOM 1497 N N . THR A 1 209 ? -22.449 -44.165 -39.280 1.00 26.99 190 THR A N 1
ATOM 1498 C CA . THR A 1 209 ? -21.684 -44.317 -38.050 1.00 28.04 190 THR A CA 1
ATOM 1499 C C . THR A 1 209 ? -22.648 -44.595 -36.893 1.00 27.19 190 THR A C 1
ATOM 1500 O O . THR A 1 209 ? -22.422 -45.490 -36.092 1.00 27.33 190 THR A O 1
ATOM 1504 N N . SER A 1 210 ? -23.714 -43.799 -36.812 1.00 25.47 191 SER A N 1
ATOM 1505 C CA . SER A 1 210 ? -24.778 -44.041 -35.858 1.00 24.78 191 SER A CA 1
ATOM 1506 C C . SER A 1 210 ? -25.308 -45.470 -35.936 1.00 24.39 191 SER A C 1
ATOM 1507 O O . SER A 1 210 ? -25.414 -46.162 -34.910 1.00 24.56 191 SER A O 1
ATOM 1510 N N . LYS A 1 211 ? -25.626 -45.926 -37.139 1.00 23.21 192 LYS A N 1
ATOM 1511 C CA . LYS A 1 211 ? -26.202 -47.259 -37.305 1.00 25.84 192 LYS A CA 1
ATOM 1512 C C . LYS A 1 211 ? -25.189 -48.317 -36.901 1.00 26.56 192 LYS A C 1
ATOM 1513 O O . LYS A 1 211 ? -25.527 -49.332 -36.288 1.00 27.51 192 LYS A O 1
ATOM 1516 N N . ALA A 1 212 ? -23.936 -48.063 -37.263 1.00 25.62 193 ALA A N 1
ATOM 1517 C CA . ALA A 1 212 ? -22.867 -49.017 -37.040 1.00 23.65 193 ALA A CA 1
ATOM 1518 C C . ALA A 1 212 ? -22.609 -49.130 -35.542 1.00 23.01 193 ALA A C 1
ATOM 1519 O O . ALA A 1 212 ? -22.407 -50.215 -35.032 1.00 22.22 193 ALA A O 1
ATOM 1521 N N . LEU A 1 213 ? -22.642 -48.011 -34.841 1.00 23.19 194 LEU A N 1
ATOM 1522 C CA . LEU A 1 213 ? -22.445 -48.014 -33.383 1.00 23.64 194 LEU A CA 1
ATOM 1523 C C . LEU A 1 213 ? -23.569 -48.765 -32.637 1.00 24.26 194 LEU A C 1
ATOM 1524 O O . LEU A 1 213 ? -23.318 -49.649 -31.814 1.00 22.40 194 LEU A O 1
ATOM 1529 N N . LEU A 1 214 ? -24.811 -48.449 -32.959 1.00 24.79 195 LEU A N 1
ATOM 1530 C CA . LEU A 1 214 ? -25.945 -49.045 -32.250 1.00 24.50 195 LEU A CA 1
ATOM 1531 C C . LEU A 1 214 ? -26.065 -50.561 -32.525 1.00 26.18 195 LEU A C 1
ATOM 1532 O O . LEU A 1 214 ? -26.656 -51.297 -31.730 1.00 25.28 195 LEU A O 1
ATOM 1537 N N . ASP A 1 215 ? -25.492 -51.040 -33.629 1.00 27.08 196 ASP A N 1
ATOM 1538 C CA . ASP A 1 215 ? -25.444 -52.488 -33.881 1.00 28.50 196 ASP A CA 1
ATOM 1539 C C . ASP A 1 215 ? -24.488 -53.209 -32.933 1.00 26.34 196 ASP A C 1
ATOM 1540 O O . ASP A 1 215 ? -24.611 -54.420 -32.717 1.00 24.66 196 ASP A O 1
ATOM 1545 N N . LYS A 1 216 ? -23.555 -52.456 -32.358 1.00 22.79 197 LYS A N 1
ATOM 1546 C CA . LYS A 1 216 ? -22.553 -53.012 -31.493 1.00 22.14 197 LYS A CA 1
ATOM 1547 C C . LYS A 1 216 ? -22.517 -52.521 -30.071 1.00 22.21 197 LYS A C 1
ATOM 1548 O O . LYS A 1 216 ? -21.807 -53.066 -29.259 1.00 25.56 197 LYS A O 1
ATOM 1554 N N . ALA A 1 217 ? -23.251 -51.472 -29.746 1.00 25.76 198 ALA A N 1
ATOM 1555 C CA . ALA A 1 217 ? -23.118 -50.883 -28.420 1.00 23.52 198 ALA A CA 1
ATOM 1556 C C . ALA A 1 217 ? -24.413 -50.314 -27.942 1.00 23.87 198 ALA A C 1
ATOM 1557 O O . ALA A 1 217 ? -25.287 -49.927 -28.754 1.00 25.70 198 ALA A O 1
ATOM 1559 N N . ASN A 1 218 ? -24.536 -50.283 -26.620 1.00 22.67 199 ASN A N 1
ATOM 1560 C CA . ASN A 1 218 ? -25.578 -49.531 -25.980 1.00 22.91 199 ASN A CA 1
ATOM 1561 C C . ASN A 1 218 ? -24.895 -48.281 -25.413 1.00 25.12 199 ASN A C 1
ATOM 1562 O O . ASN A 1 218 ? -23.729 -48.338 -24.974 1.00 24.67 199 ASN A O 1
ATOM 1567 N N . PHE A 1 219 ? -25.596 -47.147 -25.460 1.00 24.56 200 PHE A N 1
ATOM 1568 C CA . PHE A 1 219 ? -25.045 -45.889 -24.947 1.00 24.28 200 PHE A CA 1
ATOM 1569 C C . PHE A 1 219 ? -25.710 -45.468 -23.670 1.00 24.70 200 PHE A C 1
ATOM 1570 O O . PHE A 1 219 ? -26.925 -45.512 -23.544 1.00 27.16 200 PHE A O 1
ATOM 1578 N N . TYR A 1 220 ? -24.914 -45.016 -22.723 1.00 24.52 201 TYR A N 1
ATOM 1579 C CA . TYR A 1 220 ? -25.454 -44.489 -21.482 1.00 24.40 201 TYR A CA 1
ATOM 1580 C C . TYR A 1 220 ? -24.918 -43.086 -21.345 1.00 23.79 201 TYR A C 1
ATOM 1581 O O . TYR A 1 220 ? -23.720 -42.904 -21.045 1.00 20.09 201 TYR A O 1
ATOM 1590 N N . ILE A 1 221 ? -25.816 -42.119 -21.556 1.00 22.21 202 ILE A N 1
ATOM 1591 C CA . ILE A 1 221 ? -25.438 -40.722 -21.675 1.00 22.91 202 ILE A CA 1
ATOM 1592 C C . ILE A 1 221 ? -26.126 -39.884 -20.596 1.00 22.83 202 ILE A C 1
ATOM 1593 O O . ILE A 1 221 ? -27.306 -40.048 -20.358 1.00 24.26 202 ILE A O 1
ATOM 1598 N N . VAL A 1 222 ? -25.354 -39.029 -19.927 1.00 21.97 203 VAL A N 1
ATOM 1599 C CA . VAL A 1 222 ? -25.869 -38.123 -18.922 1.00 21.46 203 VAL A CA 1
ATOM 1600 C C . VAL A 1 222 ? -25.553 -36.700 -19.424 1.00 23.04 203 VAL A C 1
ATOM 1601 O O . VAL A 1 222 ? -24.427 -36.224 -19.285 1.00 24.25 203 VAL A O 1
ATOM 1605 N N . PRO A 1 223 ? -26.541 -36.022 -20.026 1.00 23.62 204 PRO A N 1
ATOM 1606 C CA . PRO A 1 223 ? -26.296 -34.698 -20.591 1.00 24.97 204 PRO A CA 1
ATOM 1607 C C . PRO A 1 223 ? -25.987 -33.674 -19.548 1.00 26.39 204 PRO A C 1
ATOM 1608 O O . PRO A 1 223 ? -25.324 -32.700 -19.865 1.00 24.30 204 PRO A O 1
ATOM 1612 N N . ASN A 1 224 ? -26.471 -33.883 -18.319 1.00 25.97 205 ASN A N 1
ATOM 1613 C CA . ASN A 1 224 ? -26.124 -32.981 -17.241 1.00 26.37 205 ASN A CA 1
ATOM 1614 C C . ASN A 1 224 ? -25.870 -33.647 -15.900 1.00 24.77 205 ASN A C 1
ATOM 1615 O O . ASN A 1 224 ? -26.826 -34.060 -15.209 1.00 21.89 205 ASN A O 1
ATOM 1628 N N . ASN A 1 226 ? -24.677 -32.243 -13.216 1.00 23.37 207 ASN A N 1
ATOM 1629 C CA . ASN A 1 226 ? -24.774 -31.309 -12.088 1.00 21.85 207 ASN A CA 1
ATOM 1630 C C . ASN A 1 226 ? -25.882 -30.254 -12.317 1.00 22.68 207 ASN A C 1
ATOM 1631 O O . ASN A 1 226 ? -25.627 -29.043 -12.515 1.00 23.58 207 ASN A O 1
ATOM 1636 N N . PRO A 1 227 ? -27.127 -30.706 -12.315 1.00 19.82 208 PRO A N 1
ATOM 1637 C CA . PRO A 1 227 ? -28.194 -29.772 -12.517 1.00 20.75 208 PRO A CA 1
ATOM 1638 C C . PRO A 1 227 ? -28.247 -28.636 -11.465 1.00 24.20 208 PRO A C 1
ATOM 1639 O O . PRO A 1 227 ? -28.553 -27.478 -11.832 1.00 23.55 208 PRO A O 1
ATOM 1643 N N . ASP A 1 228 ? -27.959 -28.952 -10.191 1.00 24.21 209 ASP A N 1
ATOM 1644 C CA . ASP A 1 228 ? -28.043 -27.946 -9.112 1.00 23.29 209 ASP A CA 1
ATOM 1645 C C . ASP A 1 228 ? -26.998 -26.845 -9.313 1.00 25.39 209 ASP A C 1
ATOM 1646 O O . ASP A 1 228 ? -27.307 -25.648 -9.221 1.00 24.39 209 ASP A O 1
ATOM 1651 N N . GLY A 1 229 ? -25.751 -27.248 -9.556 1.00 26.26 210 GLY A N 1
ATOM 1652 C CA . GLY A 1 229 ? -24.684 -26.282 -9.840 1.00 26.91 210 GLY A CA 1
ATOM 1653 C C . GLY A 1 229 ? -25.038 -25.428 -11.042 1.00 29.01 210 GLY A C 1
ATOM 1654 O O . GLY A 1 229 ? -24.741 -24.224 -11.089 1.00 30.82 210 GLY A O 1
ATOM 1655 N N . SER A 1 230 ? -25.717 -26.054 -11.996 1.00 29.15 211 SER A N 1
ATOM 1656 C CA . SER A 1 230 ? -26.141 -25.397 -13.198 1.00 26.87 211 SER A CA 1
ATOM 1657 C C . SER A 1 230 ? -27.150 -24.316 -12.891 1.00 26.06 211 SER A C 1
ATOM 1658 O O . SER A 1 230 ? -26.936 -23.143 -13.212 1.00 26.04 211 SER A O 1
ATOM 1661 N N . VAL A 1 231 ? -28.270 -24.674 -12.278 1.00 26.67 212 VAL A N 1
ATOM 1662 C CA . VAL A 1 231 ? -29.274 -23.636 -11.992 1.00 23.52 212 VAL A CA 1
ATOM 1663 C C . VAL A 1 231 ? -28.661 -22.518 -11.111 1.00 23.33 212 VAL A C 1
ATOM 1664 O O . VAL A 1 231 ? -28.959 -21.338 -11.299 1.00 23.83 212 VAL A O 1
ATOM 1668 N N . ARG A 1 232 ? -27.773 -22.890 -10.188 1.00 21.20 213 ARG A N 1
ATOM 1669 C CA . ARG A 1 232 ? -27.210 -21.928 -9.249 1.00 20.08 213 ARG A CA 1
ATOM 1670 C C . ARG A 1 232 ? -26.135 -21.039 -9.839 1.00 19.33 213 ARG A C 1
ATOM 1671 O O . ARG A 1 232 ? -25.650 -20.178 -9.173 1.00 21.03 213 ARG A O 1
ATOM 1679 N N . GLY A 1 233 ? -25.721 -21.237 -11.070 1.00 20.98 214 GLY A N 1
ATOM 1680 C CA . GLY A 1 233 ? -24.682 -20.373 -11.611 1.00 21.83 214 GLY A CA 1
ATOM 1681 C C . GLY A 1 233 ? -23.303 -20.649 -11.045 1.00 21.84 214 GLY A C 1
ATOM 1682 O O . GLY A 1 233 ? -22.480 -19.764 -10.965 1.00 23.51 214 GLY A O 1
ATOM 1683 N N . HIS A 1 234 ? -23.041 -21.886 -10.675 1.00 21.30 215 HIS A N 1
ATOM 1684 C CA . HIS A 1 234 ? -21.746 -22.244 -10.151 1.00 25.35 215 HIS A CA 1
ATOM 1685 C C . HIS A 1 234 ? -20.796 -22.513 -11.316 1.00 25.66 215 HIS A C 1
ATOM 1686 O O . HIS A 1 234 ? -21.230 -22.939 -12.379 1.00 27.40 215 HIS A O 1
ATOM 1693 N N . LEU A 1 235 ? -19.495 -22.337 -11.081 1.00 24.98 216 LEU A N 1
ATOM 1694 C CA . LEU A 1 235 ? -18.496 -22.842 -11.996 1.00 23.71 216 LEU A CA 1
ATOM 1695 C C . LEU A 1 235 ? -18.376 -24.354 -11.918 1.00 24.23 216 LEU A C 1
ATOM 1696 O O . LEU A 1 235 ? -18.578 -25.055 -12.904 1.00 23.66 216 LEU A O 1
ATOM 1701 N N . ARG A 1 236 ? -18.144 -24.843 -10.703 1.00 25.32 217 ARG A N 1
ATOM 1702 C CA . ARG A 1 236 ? -17.428 -26.110 -10.499 1.00 27.87 217 ARG A CA 1
ATOM 1703 C C . ARG A 1 236 ? -17.979 -27.126 -9.485 1.00 26.63 217 ARG A C 1
ATOM 1704 O O . ARG A 1 236 ? -17.526 -28.262 -9.417 1.00 26.08 217 ARG A O 1
ATOM 1712 N N . THR A 1 237 ? -18.943 -26.713 -8.695 1.00 26.57 218 THR A N 1
ATOM 1713 C CA . THR A 1 237 ? -19.437 -27.540 -7.616 1.00 26.38 218 THR A CA 1
ATOM 1714 C C . THR A 1 237 ? -20.953 -27.742 -7.673 1.00 25.61 218 THR A C 1
ATOM 1715 O O . THR A 1 237 ? -21.676 -26.973 -8.306 1.00 23.90 218 THR A O 1
ATOM 1719 N N . ASN A 1 238 ? -21.417 -28.804 -7.029 1.00 25.35 219 ASN A N 1
ATOM 1720 C CA . ASN A 1 238 ? -22.844 -29.054 -6.876 1.00 24.58 219 ASN A CA 1
ATOM 1721 C C . ASN A 1 238 ? -23.434 -28.137 -5.788 1.00 25.29 219 ASN A C 1
ATOM 1722 O O . ASN A 1 238 ? -22.814 -27.157 -5.403 1.00 26.22 219 ASN A O 1
ATOM 1727 N N . ALA A 1 239 ? -24.630 -28.449 -5.297 1.00 25.90 220 ALA A N 1
ATOM 1728 C CA . ALA A 1 239 ? -25.345 -27.551 -4.379 1.00 25.48 220 ALA A CA 1
ATOM 1729 C C . ALA A 1 239 ? -24.622 -27.292 -3.052 1.00 26.36 220 ALA A C 1
ATOM 1730 O O . ALA A 1 239 ? -24.745 -26.205 -2.491 1.00 26.68 220 ALA A O 1
ATOM 1732 N N . VAL A 1 240 ? -23.893 -28.289 -2.544 1.00 26.20 221 VAL A N 1
ATOM 1733 C CA . VAL A 1 240 ? -23.182 -28.135 -1.285 1.00 23.30 221 VAL A CA 1
ATOM 1734 C C . VAL A 1 240 ? -21.683 -27.918 -1.429 1.00 23.74 221 VAL A C 1
ATOM 1735 O O . VAL A 1 240 ? -20.934 -28.198 -0.521 1.00 25.48 221 VAL A O 1
ATOM 1739 N N . GLY A 1 241 ? -21.246 -27.388 -2.562 1.00 24.41 222 GLY A N 1
ATOM 1740 C CA . GLY A 1 241 ? -19.845 -27.097 -2.782 1.00 21.27 222 GLY A CA 1
ATOM 1741 C C . GLY A 1 241 ? -18.946 -28.270 -3.077 1.00 23.31 222 GLY A C 1
ATOM 1742 O O . GLY A 1 241 ? -17.726 -28.150 -2.941 1.00 25.14 222 GLY A O 1
ATOM 1743 N N . ALA A 1 242 ? -19.504 -29.404 -3.489 1.00 23.01 223 ALA A N 1
ATOM 1744 C CA . ALA A 1 242 ? -18.675 -30.539 -3.838 1.00 21.76 223 ALA A CA 1
ATOM 1745 C C . ALA A 1 242 ? -18.207 -30.456 -5.289 1.00 22.38 223 ALA A C 1
ATOM 1746 O O . ALA A 1 242 ? -19.017 -30.187 -6.189 1.00 23.52 223 ALA A O 1
ATOM 1748 N N . ASN A 1 243 ? -16.908 -30.704 -5.516 1.00 21.91 224 ASN A N 1
ATOM 1749 C CA . ASN A 1 243 ? -16.374 -30.926 -6.877 1.00 22.06 224 ASN A CA 1
ATOM 1750 C C . ASN A 1 243 ? -16.618 -32.379 -7.278 1.00 21.49 224 ASN A C 1
ATOM 1751 O O . ASN A 1 243 ? -15.876 -33.282 -6.880 1.00 23.36 224 ASN A O 1
ATOM 1756 N N . LEU A 1 244 ? -17.658 -32.602 -8.072 1.00 20.65 225 LEU A N 1
ATOM 1757 C CA . LEU A 1 244 ? -18.080 -33.948 -8.444 1.00 20.91 225 LEU A CA 1
ATOM 1758 C C . LEU A 1 244 ? -16.963 -34.792 -9.057 1.00 21.77 225 LEU A C 1
ATOM 1759 O O . LEU A 1 244 ? -16.986 -36.016 -8.947 1.00 18.14 225 LEU A O 1
ATOM 1764 N N . ASN A 1 245 ? -15.962 -34.155 -9.670 1.00 24.67 226 ASN A N 1
ATOM 1765 C CA . ASN A 1 245 ? -14.930 -34.928 -10.341 1.00 24.78 226 ASN A CA 1
ATOM 1766 C C . ASN A 1 245 ? -13.801 -35.306 -9.424 1.00 25.13 226 ASN A C 1
ATOM 1767 O O . ASN A 1 245 ? -12.732 -35.670 -9.906 1.00 26.40 226 ASN A O 1
ATOM 1772 N N . ARG A 1 246 ? -14.042 -35.212 -8.107 1.00 24.58 227 ARG A N 1
ATOM 1773 C CA . ARG A 1 246 ? -13.163 -35.784 -7.083 1.00 22.46 227 ARG A CA 1
ATOM 1774 C C . ARG A 1 246 ? -13.951 -36.724 -6.188 1.00 24.03 227 ARG A C 1
ATOM 1775 O O . ARG A 1 246 ? -13.451 -37.139 -5.147 1.00 24.24 227 ARG A O 1
ATOM 1783 N N . GLU A 1 247 ? -15.181 -37.048 -6.588 1.00 24.22 228 GLU A N 1
ATOM 1784 C CA . GLU A 1 247 ? -16.084 -37.886 -5.791 1.00 25.72 228 GLU A CA 1
ATOM 1785 C C . GLU A 1 247 ? -16.251 -39.326 -6.272 1.00 25.06 228 GLU A C 1
ATOM 1786 O O . GLU A 1 247 ? -17.036 -40.049 -5.693 1.00 26.61 228 GLU A O 1
ATOM 1792 N N . TRP A 1 248 ? -15.515 -39.750 -7.295 1.00 24.54 229 TRP A N 1
ATOM 1793 C CA . TRP A 1 248 ? -15.785 -41.036 -7.961 1.00 24.89 229 TRP A CA 1
ATOM 1794 C C . TRP A 1 248 ? -15.362 -42.253 -7.161 1.00 23.74 229 TRP A C 1
ATOM 1795 O O . TRP A 1 248 ? -15.901 -43.335 -7.328 1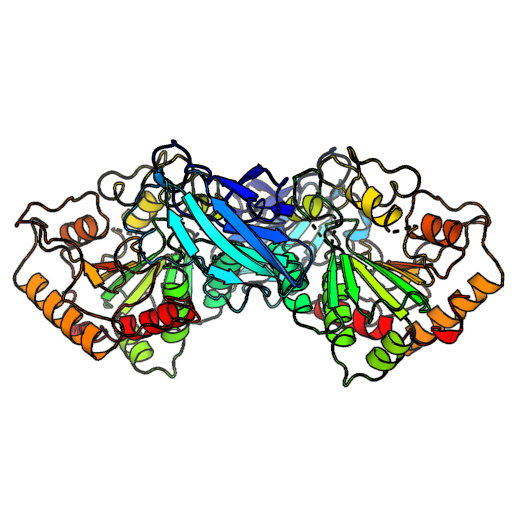.00 22.59 229 TRP A O 1
ATOM 1806 N N . GLN A 1 249 ? -14.408 -42.080 -6.277 1.00 25.31 230 GLN A N 1
ATOM 1807 C CA . GLN A 1 249 ? -13.977 -43.203 -5.495 1.00 24.69 230 GLN A CA 1
ATOM 1808 C C . GLN A 1 249 ? -14.849 -43.453 -4.301 1.00 23.14 230 GLN A C 1
ATOM 1809 O O . GLN A 1 249 ? -15.164 -44.604 -4.022 1.00 21.68 230 GLN A O 1
ATOM 1815 N N . THR A 1 250 ? -15.227 -42.392 -3.583 1.00 21.80 231 THR A N 1
ATOM 1816 C CA . THR A 1 250 ? -16.057 -42.568 -2.382 1.00 20.51 231 THR A CA 1
ATOM 1817 C C . THR A 1 250 ? -17.177 -41.528 -2.322 1.00 22.19 231 THR A C 1
ATOM 1818 O O . THR A 1 250 ? -17.174 -40.636 -1.467 1.00 22.86 231 THR A O 1
ATOM 1822 N N . PRO A 1 251 ? -18.138 -41.630 -3.249 1.00 23.20 232 PRO A N 1
ATOM 1823 C CA . PRO A 1 251 ? -19.270 -40.693 -3.244 1.00 21.13 232 PRO A CA 1
ATOM 1824 C C . PRO A 1 251 ? -20.276 -41.071 -2.188 1.00 21.66 232 PRO A C 1
ATOM 1825 O O . PRO A 1 251 ? -20.199 -42.147 -1.622 1.00 23.59 232 PRO A O 1
ATOM 1829 N N . SER A 1 252 ? -21.242 -40.199 -1.957 1.00 23.53 233 SER A N 1
ATOM 1830 C CA . SER A 1 252 ? -22.299 -40.449 -0.986 1.00 22.21 233 SER A CA 1
ATOM 1831 C C . SER A 1 252 ? -23.542 -39.825 -1.500 1.00 22.18 233 SER A C 1
ATOM 1832 O O . SER A 1 252 ? -23.473 -38.930 -2.346 1.00 23.42 233 SER A O 1
ATOM 1835 N N . LEU A 1 253 ? -24.669 -40.317 -1.009 1.00 20.92 234 LEU A N 1
ATOM 1836 C CA . LEU A 1 253 ? -25.966 -39.747 -1.328 1.00 22.59 234 LEU A CA 1
ATOM 1837 C C . LEU A 1 253 ? -26.104 -38.339 -0.771 1.00 24.31 234 LEU A C 1
ATOM 1838 O O . LEU A 1 253 ? -26.746 -37.508 -1.373 1.00 24.26 234 LEU A O 1
ATOM 1843 N N . GLU A 1 254 ? -25.500 -38.061 0.380 1.00 26.75 235 GLU A N 1
ATOM 1844 C CA . GLU A 1 254 ? -25.676 -36.755 1.027 1.00 27.36 235 GLU A CA 1
ATOM 1845 C C . GLU A 1 254 ? -24.773 -35.604 0.577 1.00 27.00 235 GLU A C 1
ATOM 1846 O O . GLU A 1 254 ? -25.099 -34.423 0.846 1.00 28.19 235 GLU A O 1
ATOM 1852 N N . ARG A 1 255 ? -23.655 -35.927 -0.079 1.00 24.94 236 ARG A N 1
ATOM 1853 C CA . ARG A 1 255 ? -22.744 -34.910 -0.608 1.00 25.15 236 ARG A CA 1
ATOM 1854 C C . ARG A 1 255 ? -22.696 -34.875 -2.131 1.00 25.67 236 ARG A C 1
ATOM 1855 O O . ARG A 1 255 ? -22.627 -33.800 -2.720 1.00 26.28 236 ARG A O 1
ATOM 1863 N N . SER A 1 256 ? -22.704 -36.052 -2.742 1.00 24.29 237 SER A N 1
ATOM 1864 C CA . SER A 1 256 ? -22.514 -36.218 -4.164 1.00 24.86 237 SER A CA 1
ATOM 1865 C C . SER A 1 256 ? -23.409 -37.333 -4.747 1.00 24.45 237 SER A C 1
ATOM 1866 O O . SER A 1 256 ? -22.916 -38.309 -5.299 1.00 20.86 237 SER A O 1
ATOM 1869 N N . PRO A 1 257 ? -24.739 -37.182 -4.623 1.00 24.08 238 PRO A N 1
ATOM 1870 C CA . PRO A 1 257 ? -25.673 -38.201 -5.170 1.00 24.63 238 PRO A CA 1
ATOM 1871 C C . PRO A 1 257 ? -25.556 -38.359 -6.709 1.00 24.92 238 PRO A C 1
ATOM 1872 O O . PRO A 1 257 ? -25.776 -39.422 -7.267 1.00 23.91 238 PRO A O 1
ATOM 1876 N N . GLU A 1 258 ? -25.171 -37.277 -7.355 1.00 26.31 239 GLU A N 1
ATOM 1877 C CA . GLU A 1 258 ? -25.046 -37.213 -8.779 1.00 25.21 239 GLU A CA 1
ATOM 1878 C C . GLU A 1 258 ? -24.072 -38.275 -9.218 1.00 24.94 239 GLU A C 1
ATOM 1879 O O . GLU A 1 258 ? -24.372 -39.012 -10.123 1.00 24.98 239 GLU A O 1
ATOM 1885 N N . VAL A 1 259 ? -22.915 -38.364 -8.565 1.00 24.88 240 VAL A N 1
ATOM 1886 C CA . VAL A 1 259 ? -21.900 -39.374 -8.913 1.00 22.59 240 VAL A CA 1
ATOM 1887 C C . VAL A 1 259 ? -22.243 -40.739 -8.345 1.00 22.49 240 VAL A C 1
ATOM 1888 O O . VAL A 1 259 ? -22.025 -41.784 -8.965 1.00 25.33 240 VAL A O 1
ATOM 1892 N N . TYR A 1 260 ? -22.729 -40.728 -7.127 1.00 24.22 241 TYR A N 1
ATOM 1893 C CA . TYR A 1 260 ? -23.177 -41.946 -6.483 1.00 23.98 241 TYR A CA 1
ATOM 1894 C C . TYR A 1 260 ? -24.074 -42.767 -7.415 1.00 23.43 241 TYR A C 1
ATOM 1895 O O . TYR A 1 260 ? -23.854 -43.953 -7.571 1.00 24.32 241 TYR A O 1
ATOM 1904 N N . TYR A 1 261 ? -25.092 -42.169 -8.027 1.00 24.44 242 TYR A N 1
ATOM 1905 C CA . TYR A 1 261 ? -25.983 -43.006 -8.864 1.00 26.67 242 TYR A CA 1
ATOM 1906 C C . TYR A 1 261 ? -25.322 -43.490 -10.138 1.00 26.07 242 TYR A C 1
ATOM 1907 O O . TYR A 1 261 ? -25.572 -44.604 -10.574 1.00 23.28 242 TYR A O 1
ATOM 1916 N N . VAL A 1 262 ? -24.466 -42.666 -10.730 1.00 27.47 243 VAL A N 1
ATOM 1917 C CA . VAL A 1 262 ? -23.794 -43.095 -11.966 1.00 27.68 243 VAL A CA 1
ATOM 1918 C C . VAL A 1 262 ? -22.794 -44.261 -11.728 1.00 27.11 243 VAL A C 1
ATOM 1919 O O . VAL A 1 262 ? -22.742 -45.229 -12.496 1.00 26.39 243 VAL A O 1
ATOM 1923 N N . VAL A 1 263 ? -22.004 -44.144 -10.667 1.00 25.77 244 VAL A N 1
ATOM 1924 C CA . VAL A 1 263 ? -21.073 -45.206 -10.267 1.00 25.06 244 VAL A CA 1
ATOM 1925 C C . VAL A 1 263 ? -21.828 -46.540 -10.089 1.00 25.69 244 VAL A C 1
ATOM 1926 O O . VAL A 1 263 ? -21.398 -47.586 -10.579 1.00 23.48 244 VAL A O 1
ATOM 1930 N N . ASN A 1 264 ? -22.966 -46.501 -9.404 1.00 25.08 245 ASN A N 1
ATOM 1931 C CA . ASN A 1 264 ? -23.710 -47.719 -9.202 1.00 26.72 245 ASN A CA 1
ATOM 1932 C C . ASN A 1 264 ? -24.319 -48.250 -10.507 1.00 25.36 245 ASN A C 1
ATOM 1933 O O . ASN A 1 264 ? -24.231 -49.436 -10.756 1.00 25.56 245 ASN A O 1
ATOM 1938 N N . LYS A 1 265 ? -24.812 -47.386 -11.383 1.00 22.80 246 LYS A N 1
ATOM 1939 C CA . LYS A 1 265 ? -25.305 -47.841 -12.683 1.00 22.75 246 LYS A CA 1
ATOM 1940 C C . LYS A 1 265 ? -24.179 -48.471 -13.542 1.00 24.65 246 LYS A C 1
ATOM 1941 O O . LYS A 1 265 ? -24.366 -49.532 -14.151 1.00 24.04 246 LYS A O 1
ATOM 1955 N N . HIS A 1 267 ? -21.655 -5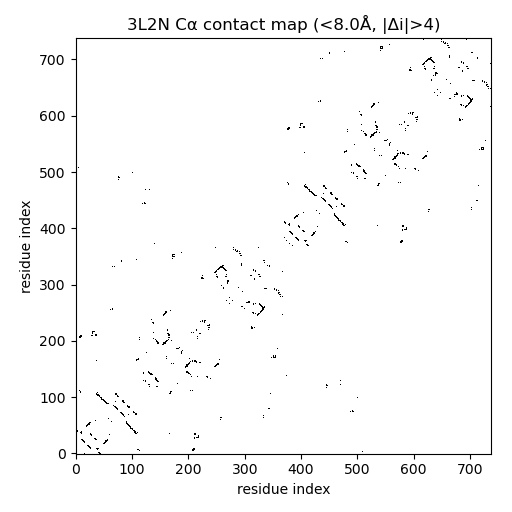0.049 -12.550 1.00 23.15 248 HIS A N 1
ATOM 1956 C CA . HIS A 1 267 ? -21.425 -51.388 -12.078 1.00 23.07 248 HIS A CA 1
ATOM 1957 C C . HIS A 1 267 ? -22.467 -52.343 -12.640 1.00 23.89 248 HIS A C 1
ATOM 1958 O O . HIS A 1 267 ? -22.116 -53.449 -12.947 1.00 22.08 248 HIS A O 1
ATOM 1965 N N . GLU A 1 268 ? -23.726 -51.925 -12.826 1.00 25.88 249 GLU A N 1
ATOM 1966 C CA . GLU A 1 268 ? -2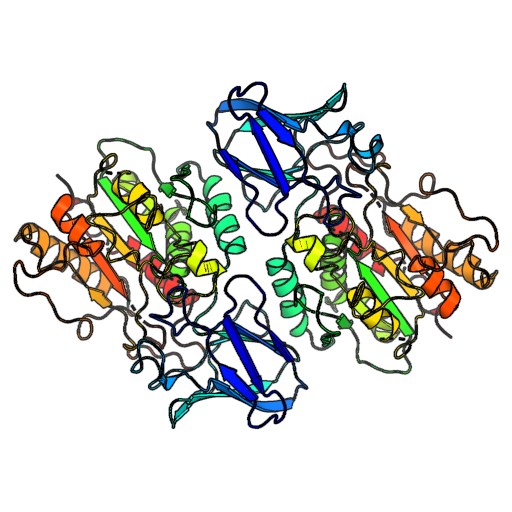4.702 -52.822 -13.475 1.00 26.58 249 GLU A CA 1
ATOM 1967 C C . GLU A 1 268 ? -24.355 -53.075 -14.937 1.00 26.34 249 GLU A C 1
ATOM 1968 O O . GLU A 1 268 ? -24.471 -54.197 -15.419 1.00 28.18 249 GLU A O 1
ATOM 1974 N N . THR A 1 269 ? -23.976 -52.018 -15.647 1.00 24.09 250 THR A N 1
ATOM 1975 C CA . THR A 1 269 ? -23.821 -52.096 -17.084 1.00 21.74 250 THR A CA 1
ATOM 1976 C C . THR A 1 269 ? -22.459 -52.517 -17.560 1.00 23.91 250 THR A C 1
ATOM 1977 O O . THR A 1 269 ? -22.357 -53.064 -18.654 1.00 27.80 250 THR A O 1
ATOM 1981 N N . GLY A 1 270 ? -21.409 -52.245 -16.782 1.00 22.62 251 GLY A N 1
ATOM 1982 C CA . GLY A 1 270 ? -20.045 -52.433 -17.261 1.00 18.69 251 GLY A CA 1
ATOM 1983 C C . GLY A 1 270 ? -19.719 -51.200 -18.086 1.00 21.14 251 GLY A C 1
ATOM 1984 O O . GLY A 1 270 ? -20.621 -50.425 -18.422 1.00 19.34 251 GLY A O 1
ATOM 1985 N N . VAL A 1 271 ? -18.433 -50.992 -18.368 1.00 22.03 252 VAL A N 1
ATOM 1986 C CA . VAL A 1 271 ? -17.977 -49.878 -19.215 1.00 22.22 252 VAL A CA 1
ATOM 1987 C C . VAL A 1 271 ? -16.887 -50.309 -20.194 1.00 22.77 252 VAL A C 1
ATOM 1988 O O . VAL A 1 271 ? -15.862 -50.855 -19.793 1.00 21.52 252 VAL A O 1
ATOM 1992 N N . ASP A 1 272 ? -17.122 -50.081 -21.484 1.00 26.26 253 ASP A N 1
ATOM 1993 C CA . ASP A 1 272 ? -16.135 -50.391 -22.521 1.00 26.40 253 ASP A CA 1
ATOM 1994 C C . ASP A 1 272 ? -15.454 -49.179 -23.145 1.00 25.73 253 ASP A C 1
ATOM 1995 O O . ASP A 1 272 ? -14.322 -49.270 -23.640 1.00 24.73 253 ASP A O 1
ATOM 2000 N N . LEU A 1 273 ? -16.144 -48.044 -23.078 1.00 26.47 254 LEU A N 1
ATOM 2001 C CA . LEU A 1 273 ? -15.586 -46.766 -23.506 1.00 26.18 254 LEU A CA 1
ATOM 2002 C C . LEU A 1 273 ? -16.254 -45.680 -22.644 1.00 26.12 254 LEU A C 1
ATOM 2003 O O . LEU A 1 273 ? -17.492 -45.666 -22.481 1.00 26.26 254 LEU A O 1
ATOM 2008 N N . PHE A 1 274 ? -15.410 -44.819 -22.076 1.00 25.27 255 PHE A N 1
ATOM 2009 C CA . PHE A 1 274 ? -15.815 -43.726 -21.229 1.00 23.59 255 PHE A CA 1
ATOM 2010 C C . PHE A 1 274 ? -15.360 -42.406 -21.788 1.00 23.82 255 PHE A C 1
ATOM 2011 O O . PHE A 1 274 ? -14.191 -42.235 -22.144 1.00 22.43 255 PHE A O 1
ATOM 2019 N N . TYR A 1 275 ? -16.281 -41.447 -21.807 1.00 25.50 256 TYR A N 1
ATOM 2020 C CA . TYR A 1 275 ? -15.984 -40.120 -22.329 1.00 26.45 256 TYR A CA 1
ATOM 2021 C C . TYR A 1 275 ? -16.575 -39.075 -21.397 1.00 26.24 256 TYR A C 1
ATOM 2022 O O . TYR A 1 275 ? -17.819 -38.959 -21.273 1.00 27.10 256 TYR A O 1
ATOM 2031 N N . ASP A 1 276 ? -15.690 -38.318 -20.745 1.00 25.32 257 ASP A N 1
ATOM 2032 C CA . ASP A 1 276 ? -16.088 -37.336 -19.715 1.00 24.59 257 ASP A CA 1
ATOM 2033 C C . ASP A 1 276 ? -15.910 -35.958 -20.297 1.00 23.70 257 ASP A C 1
ATOM 2034 O O . ASP A 1 276 ? -14.770 -35.493 -20.490 1.00 22.87 257 ASP A O 1
ATOM 2039 N N . VAL A 1 277 ? -17.039 -35.295 -20.565 1.00 24.44 258 VAL A N 1
ATOM 2040 C CA . VAL A 1 277 ? -16.997 -34.049 -21.331 1.00 24.75 258 VAL A CA 1
ATOM 2041 C C . VAL A 1 277 ? -16.901 -32.815 -20.441 1.00 24.73 258 VAL A C 1
ATOM 2042 O O . VAL A 1 277 ? -17.735 -32.548 -19.585 1.00 23.39 258 VAL A O 1
ATOM 2046 N N . HIS A 1 278 ? -15.826 -32.075 -20.676 1.00 24.22 259 HIS A N 1
ATOM 2047 C CA . HIS A 1 278 ? -15.457 -30.914 -19.877 1.00 24.20 259 HIS A CA 1
ATOM 2048 C C . HIS A 1 278 ? -15.066 -29.753 -20.769 1.00 23.75 259 HIS A C 1
ATOM 2049 O O . HIS A 1 278 ? -14.880 -29.911 -21.989 1.00 23.55 259 HIS A O 1
ATOM 2056 N N . GLY A 1 279 ? -14.924 -28.607 -20.134 1.00 23.33 260 GLY A N 1
ATOM 2057 C CA . GLY A 1 279 ? -14.470 -27.372 -20.776 1.00 26.67 260 GLY A CA 1
ATOM 2058 C C . GLY A 1 279 ? -13.260 -26.836 -20.006 1.00 26.60 260 GLY A C 1
ATOM 2059 O O . GLY A 1 279 ? -13.274 -26.867 -18.797 1.00 25.73 260 GLY A O 1
ATOM 2060 N N . ASP A 1 280 ? -12.216 -26.361 -20.688 1.00 26.95 261 ASP A N 1
ATOM 2061 C CA . ASP A 1 280 ? -11.029 -25.815 -20.000 1.00 25.53 261 ASP A CA 1
ATOM 2062 C C . ASP A 1 280 ? -10.955 -24.300 -20.152 1.00 23.23 261 ASP A C 1
ATOM 2063 O O . ASP A 1 280 ? -11.093 -23.798 -21.244 1.00 24.15 261 ASP A O 1
ATOM 2068 N N . GLU A 1 281 ? -10.703 -23.584 -19.057 1.00 24.49 262 GLU A N 1
ATOM 2069 C CA . GLU A 1 281 ? -10.716 -22.106 -19.036 1.00 24.03 262 GLU A CA 1
ATOM 2070 C C . GLU A 1 281 ? -9.483 -21.518 -19.710 1.00 25.43 262 GLU A C 1
ATOM 2071 O O . GLU A 1 281 ? -9.555 -20.510 -20.449 1.00 26.87 262 GLU A O 1
ATOM 2077 N N . GLY A 1 282 ? -8.355 -22.170 -19.465 1.00 22.63 263 GLY A N 1
ATOM 2078 C CA . GLY A 1 282 ? -7.073 -21.612 -19.812 1.00 24.87 263 GLY A CA 1
ATOM 2079 C C . GLY A 1 282 ? -6.515 -21.798 -21.201 1.00 24.43 263 GLY A C 1
ATOM 2080 O O . GLY A 1 282 ? -6.007 -20.827 -21.769 1.00 25.97 263 GLY A O 1
ATOM 2081 N N . LEU A 1 283 ? -6.557 -23.033 -21.712 1.00 22.67 264 LEU A N 1
ATOM 2082 C CA . LEU A 1 283 ? -5.997 -23.367 -23.005 1.00 24.06 264 LEU A CA 1
ATOM 2083 C C . LEU A 1 283 ? -7.012 -23.079 -24.115 1.00 25.71 264 LEU A C 1
ATOM 2084 O O . LEU A 1 283 ? -8.171 -23.454 -24.001 1.00 25.11 264 LEU A O 1
ATOM 2089 N N . PRO A 1 284 ? -6.581 -22.391 -25.190 1.00 26.08 265 PRO A N 1
ATOM 2090 C CA . PRO A 1 284 ? -7.466 -22.175 -26.339 1.00 26.58 265 PRO A CA 1
ATOM 2091 C C . PRO A 1 284 ? -7.243 -23.296 -27.372 1.00 27.61 265 PRO A C 1
ATOM 2092 O O . PRO A 1 284 ? -6.741 -23.043 -28.475 1.00 29.06 265 PRO A O 1
ATOM 2096 N N . TYR A 1 285 ? -7.598 -24.527 -26.981 1.00 27.11 266 TYR A N 1
ATOM 2097 C CA . TYR A 1 285 ? -7.440 -25.732 -27.810 1.00 23.79 266 TYR A CA 1
ATOM 2098 C C . TYR A 1 285 ? -8.401 -26.827 -27.377 1.00 23.99 266 TYR A C 1
ATOM 2099 O O . TYR A 1 285 ? -8.916 -26.801 -26.280 1.00 24.88 266 TYR A O 1
ATOM 2108 N N . VAL A 1 286 ? -8.615 -27.802 -28.243 1.00 22.81 267 VAL A N 1
ATOM 2109 C CA . VAL A 1 286 ? -9.390 -28.946 -27.881 1.00 23.39 267 VAL A CA 1
ATOM 2110 C C . VAL A 1 286 ? -8.376 -30.051 -27.658 1.00 23.56 267 VAL A C 1
ATOM 2111 O O . VAL A 1 286 ? -7.388 -30.166 -28.380 1.00 25.32 267 VAL A O 1
ATOM 2115 N N . PHE A 1 287 ? -8.556 -30.785 -26.575 1.00 22.96 268 PHE A N 1
ATOM 2116 C CA . PHE A 1 287 ? -7.626 -31.847 -26.268 1.00 24.26 268 PHE A CA 1
ATOM 2117 C C . PHE A 1 287 ? -8.281 -32.900 -25.434 1.00 23.12 268 PHE A C 1
ATOM 2118 O O . PHE A 1 287 ? -9.311 -32.617 -24.779 1.00 21.36 268 PHE A O 1
ATOM 2126 N N . LEU A 1 288 ? -7.728 -34.116 -25.532 1.00 21.60 269 LEU A N 1
ATOM 2127 C CA . LEU A 1 288 ? -8.100 -35.207 -24.643 1.00 23.08 269 LEU A CA 1
ATOM 2128 C C . LEU A 1 288 ? -7.073 -35.298 -23.534 1.00 24.09 269 LEU A C 1
ATOM 2129 O O . LEU A 1 288 ? -5.883 -35.057 -23.775 1.00 21.93 269 LEU A O 1
ATOM 2134 N N . ALA A 1 289 ? -7.535 -35.650 -22.323 1.00 24.64 270 ALA A N 1
ATOM 2135 C CA . ALA A 1 289 ? -6.648 -36.090 -21.228 1.00 20.65 270 ALA A CA 1
ATOM 2136 C C . ALA A 1 289 ? -7.075 -37.514 -20.926 1.00 23.51 270 ALA A C 1
ATOM 2137 O O . ALA A 1 289 ? -8.252 -37.776 -20.621 1.00 23.88 270 ALA A O 1
ATOM 2139 N N . GLY A 1 290 ? -6.110 -38.432 -21.051 1.00 24.03 271 GLY A N 1
ATOM 2140 C CA . GLY A 1 290 ? -6.316 -39.853 -20.849 1.00 24.94 271 GLY A CA 1
ATOM 2141 C C . GLY A 1 290 ? -6.152 -40.252 -19.389 1.00 26.81 271 GLY A C 1
ATOM 2142 O O . GLY A 1 290 ? -6.343 -39.432 -18.493 1.00 28.34 271 GLY A O 1
ATOM 2143 N N . CYS A 1 291 ? -5.806 -41.515 -19.163 1.00 25.69 272 CYS A N 1
ATOM 2144 C CA . CYS A 1 291 ? -5.711 -42.081 -17.825 1.00 27.52 272 CYS A CA 1
ATOM 2145 C C . CYS A 1 291 ? -4.469 -42.959 -17.659 1.00 25.76 272 CYS A C 1
ATOM 2146 O O . CYS A 1 291 ? -4.487 -43.950 -16.930 1.00 26.56 272 CYS A O 1
ATOM 2149 N N . GLU A 1 292 ? -3.396 -42.560 -18.333 1.00 24.46 273 GLU A N 1
ATOM 2150 C CA . GLU A 1 292 ? -2.121 -43.261 -18.337 1.00 26.28 273 GLU A CA 1
ATOM 2151 C C . GLU A 1 292 ? -1.511 -43.492 -16.971 1.00 26.42 273 GLU A C 1
ATOM 2152 O O . GLU A 1 292 ? -0.680 -44.386 -16.821 1.00 23.51 273 GLU A O 1
ATOM 2158 N N . GLY A 1 293 ? -1.919 -42.697 -15.983 1.00 28.41 274 GLY A N 1
ATOM 2159 C CA . GLY A 1 293 ? -1.361 -42.830 -14.637 1.00 27.11 274 GLY A CA 1
ATOM 2160 C C . GLY A 1 293 ? -2.032 -43.875 -13.767 1.00 25.96 274 GLY A C 1
ATOM 2161 O O . GLY A 1 293 ? -1.600 -44.091 -12.619 1.00 24.30 274 GLY A O 1
ATOM 2162 N N . ILE A 1 294 ? -3.087 -44.513 -14.281 1.00 25.73 275 ILE A N 1
ATOM 2163 C CA . ILE A 1 294 ? -3.815 -45.499 -13.474 1.00 27.06 275 ILE A CA 1
ATOM 2164 C C . ILE A 1 294 ? -2.977 -46.746 -13.229 1.00 28.21 275 ILE A C 1
ATOM 2165 O O . ILE A 1 294 ? -2.229 -47.189 -14.091 1.00 30.99 275 ILE A O 1
ATOM 2170 N N . PRO A 1 295 ? -3.113 -47.336 -12.042 1.00 29.27 276 PRO A N 1
ATOM 2171 C CA . PRO A 1 295 ? -2.364 -48.564 -11.781 1.00 28.43 276 PRO A CA 1
ATOM 2172 C C . PRO A 1 295 ? -2.683 -49.707 -12.749 1.00 26.90 276 PRO A C 1
ATOM 2173 O O . PRO A 1 295 ? -1.837 -50.540 -12.981 1.00 25.56 276 PRO A O 1
ATOM 2177 N N . ASN A 1 296 ? -3.873 -49.761 -13.325 1.00 28.09 277 ASN A N 1
ATOM 2178 C CA . ASN A 1 296 ? -4.157 -50.850 -14.264 1.00 27.78 277 ASN A CA 1
ATOM 2179 C C . ASN A 1 296 ? -3.814 -50.529 -15.701 1.00 27.09 277 ASN A C 1
ATOM 2180 O O . ASN A 1 296 ? -4.310 -51.204 -16.603 1.00 24.62 277 ASN A O 1
ATOM 2185 N N . TYR A 1 297 ? -2.941 -49.545 -15.922 1.00 27.62 278 TYR A N 1
ATOM 2186 C CA . TYR A 1 297 ? -2.628 -49.148 -17.295 1.00 28.97 278 TYR A CA 1
ATOM 2187 C C . TYR A 1 297 ? -1.938 -50.316 -17.981 1.00 27.84 278 TYR A C 1
ATOM 2188 O O . TYR A 1 297 ? -1.258 -51.087 -17.330 1.00 27.25 278 TYR A O 1
ATOM 2197 N N . SER A 1 298 ? -2.156 -50.464 -19.280 1.00 26.34 279 SER A N 1
ATOM 2198 C CA . SER A 1 298 ? -1.627 -51.604 -20.016 1.00 25.87 279 SER A CA 1
ATOM 2199 C C . SER A 1 298 ? -1.286 -51.216 -21.424 1.00 26.31 279 SER A C 1
ATOM 2200 O O . SER A 1 298 ? -1.740 -50.181 -21.931 1.00 26.53 279 SER A O 1
ATOM 2203 N N . ASP A 1 299 ? -0.516 -52.072 -22.076 1.00 24.91 280 ASP A N 1
ATOM 2204 C CA . ASP A 1 299 ? -0.148 -51.822 -23.448 1.00 25.34 280 ASP A CA 1
ATOM 2205 C C . ASP A 1 299 ? -1.411 -51.715 -24.266 1.00 25.38 280 ASP A C 1
ATOM 2206 O O . ASP A 1 299 ? -1.539 -50.822 -25.105 1.00 24.41 280 ASP A O 1
ATOM 2211 N N . LYS A 1 300 ? -2.338 -52.629 -23.981 1.00 24.71 281 LYS A N 1
ATOM 2212 C CA . LYS A 1 300 ? -3.626 -52.680 -24.635 1.00 25.21 281 LYS A CA 1
ATOM 2213 C C . LYS A 1 300 ? -4.371 -51.347 -24.509 1.00 25.94 281 LYS A C 1
ATOM 2214 O O . LYS A 1 300 ? -4.875 -50.806 -25.487 1.00 27.48 281 LYS A O 1
ATOM 2220 N N . LEU A 1 301 ? -4.460 -50.825 -23.300 1.00 24.68 282 LEU A N 1
ATOM 2221 C CA . LEU A 1 301 ? -5.087 -49.528 -23.128 1.00 24.08 282 LEU A CA 1
ATOM 2222 C C . LEU A 1 301 ? -4.342 -48.424 -23.891 1.00 21.73 282 LEU A C 1
ATOM 2223 O O . LEU A 1 301 ? -4.966 -47.600 -24.525 1.00 23.69 282 LEU A O 1
ATOM 2228 N N . ALA A 1 302 ? -3.018 -48.423 -23.870 1.00 21.96 283 ALA A N 1
ATOM 2229 C CA . ALA A 1 302 ? -2.233 -47.383 -24.584 1.00 22.02 283 ALA A CA 1
ATOM 2230 C C . ALA A 1 302 ? -2.441 -47.414 -26.105 1.00 22.40 283 ALA A C 1
ATOM 2231 O O . ALA A 1 302 ? -2.358 -46.386 -26.781 1.00 22.35 283 ALA A O 1
ATOM 2233 N N . SER A 1 303 ? -2.725 -48.609 -26.598 1.00 21.63 284 SER A N 1
ATOM 2234 C CA . SER A 1 303 ? -2.955 -48.896 -28.000 1.00 22.04 284 SER A CA 1
ATOM 2235 C C . SER A 1 303 ? -4.298 -48.377 -28.443 1.00 23.54 284 SER A C 1
ATOM 2236 O O . SER A 1 303 ? -4.421 -47.744 -29.495 1.00 24.72 284 SER A O 1
ATOM 2239 N N . LEU A 1 304 ? -5.320 -48.649 -27.633 1.00 24.88 285 LEU A N 1
ATOM 2240 C CA . LEU A 1 304 ? -6.652 -48.125 -27.878 1.00 25.91 285 LEU A CA 1
ATOM 2241 C C . LEU A 1 304 ? -6.638 -46.601 -27.867 1.00 26.92 285 LEU A C 1
ATOM 2242 O O . LEU A 1 304 ? -7.323 -45.955 -28.654 1.00 27.93 285 LEU A O 1
ATOM 2247 N N . GLN A 1 305 ? -5.855 -46.037 -26.956 1.00 27.05 286 GLN A N 1
ATOM 2248 C CA . GLN A 1 305 ? -5.764 -44.603 -26.838 1.00 26.60 286 GLN A CA 1
ATOM 2249 C C . GLN A 1 305 ? -5.174 -44.011 -28.101 1.00 25.95 286 GLN A C 1
ATOM 2250 O O . GLN A 1 305 ? -5.657 -42.992 -28.579 1.00 29.89 286 GLN A O 1
ATOM 2256 N N . GLN A 1 306 ? -4.156 -44.646 -28.662 1.00 25.76 287 GLN A N 1
ATOM 2257 C CA . GLN A 1 306 ? -3.537 -44.096 -29.868 1.00 28.83 287 GLN A CA 1
ATOM 2258 C C . GLN A 1 306 ? -4.480 -44.242 -31.057 1.00 27.27 287 GLN A C 1
ATOM 2259 O O . GLN A 1 306 ? -4.644 -43.323 -31.868 1.00 29.98 287 GLN A O 1
ATOM 2265 N N . ASP A 1 307 ? -5.124 -45.396 -31.146 1.00 26.66 288 ASP A N 1
ATOM 2266 C CA . ASP A 1 307 ? -6.162 -45.591 -32.152 1.00 25.18 288 ASP A CA 1
ATOM 2267 C C . ASP A 1 307 ? -7.246 -44.528 -32.032 1.00 24.04 288 ASP A C 1
ATOM 2268 O O . ASP A 1 307 ? -7.629 -43.880 -33.019 1.00 20.75 288 ASP A O 1
ATOM 2273 N N . PHE A 1 308 ? -7.704 -44.308 -30.810 1.00 23.27 289 PHE A N 1
ATOM 2274 C CA . PHE A 1 308 ? -8.762 -43.332 -30.597 1.00 24.61 289 PHE A CA 1
ATOM 2275 C C . PHE A 1 308 ? -8.338 -41.889 -30.947 1.00 25.44 289 PHE A C 1
ATOM 2276 O O . PHE A 1 308 ? -9.100 -41.168 -31.590 1.00 24.03 289 PHE A O 1
ATOM 2284 N N . VAL A 1 309 ? -7.118 -41.504 -30.544 1.00 25.26 290 VAL A N 1
ATOM 2285 C CA . VAL A 1 309 ? -6.575 -40.165 -30.798 1.00 23.32 290 VAL A CA 1
ATOM 2286 C C . VAL A 1 309 ? -6.411 -39.958 -32.320 1.00 25.05 290 VAL A C 1
ATOM 2287 O O . VAL A 1 309 ? -6.812 -38.917 -32.891 1.00 26.06 290 VAL A O 1
ATOM 2291 N N . ALA A 1 310 ? -5.871 -40.971 -32.992 1.00 24.38 291 ALA A N 1
ATOM 2292 C CA . ALA A 1 310 ? -5.682 -40.881 -34.443 1.00 24.40 291 ALA A CA 1
ATOM 2293 C C . ALA A 1 310 ? -7.014 -40.630 -35.141 1.00 21.92 291 ALA A C 1
ATOM 2294 O O . ALA A 1 310 ? -7.124 -39.732 -35.978 1.00 22.46 291 ALA A O 1
ATOM 2296 N N . ALA A 1 311 ? -7.996 -41.455 -34.792 1.00 20.28 292 ALA A N 1
ATOM 2297 C CA . ALA A 1 311 ? -9.320 -41.385 -35.366 1.00 21.53 292 ALA A CA 1
ATOM 2298 C C . ALA A 1 311 ? -9.918 -40.007 -35.095 1.00 22.94 292 ALA A C 1
ATOM 2299 O O . ALA A 1 311 ? -10.410 -39.359 -36.001 1.00 23.30 292 ALA A O 1
ATOM 2301 N N . LEU A 1 312 ? -9.833 -39.531 -33.860 1.00 24.09 293 LEU A N 1
ATOM 2302 C CA . LEU A 1 312 ? -10.362 -38.192 -33.560 1.00 26.73 293 LEU A CA 1
ATOM 2303 C C . LEU A 1 312 ? -9.658 -37.100 -34.384 1.00 26.14 293 LEU A C 1
ATOM 2304 O O . LEU A 1 312 ? -10.290 -36.113 -34.820 1.00 24.96 293 LEU A O 1
ATOM 2309 N N . SER A 1 313 ? -8.366 -37.289 -34.637 1.00 25.44 294 SER A N 1
ATOM 2310 C CA . SER A 1 313 ? -7.600 -36.289 -35.395 1.00 25.03 294 SER A CA 1
ATOM 2311 C C . SER A 1 313 ? -8.098 -36.260 -36.793 1.00 26.01 294 SER A C 1
ATOM 2312 O O . SER A 1 313 ? -8.151 -35.212 -37.429 1.00 26.91 294 SER A O 1
ATOM 2315 N N . LEU A 1 314 ? -8.470 -37.434 -37.280 1.00 27.46 295 LEU A N 1
ATOM 2316 C CA . LEU A 1 314 ? -9.034 -37.541 -38.613 1.00 26.83 295 LEU A CA 1
ATOM 2317 C C . LEU A 1 314 ? -10.491 -37.035 -38.611 1.00 27.13 295 LEU A C 1
ATOM 2318 O O . LEU A 1 314 ? -10.889 -36.342 -39.514 1.00 29.57 295 LEU A O 1
ATOM 2323 N N . ALA A 1 315 ? -11.282 -37.345 -37.583 1.00 26.04 296 ALA A N 1
ATOM 2324 C CA . ALA A 1 315 ? -12.669 -36.953 -37.612 1.00 26.13 296 ALA A CA 1
ATOM 2325 C C . ALA A 1 315 ? -12.810 -35.456 -37.513 1.00 25.68 296 ALA A C 1
ATOM 2326 O O . ALA A 1 315 ? -13.724 -34.913 -38.110 1.00 24.99 296 ALA A O 1
ATOM 2328 N N . SER A 1 316 ? -11.932 -34.779 -36.773 1.00 26.64 297 SER A N 1
ATOM 2329 C CA . SER A 1 316 ? -12.144 -33.337 -36.509 1.00 26.32 297 SER A CA 1
ATOM 2330 C C . SER A 1 316 ? -10.954 -32.419 -36.666 1.00 26.22 297 SER A C 1
ATOM 2331 O O . SER A 1 316 ? -9.932 -32.581 -36.003 1.00 27.99 297 SER A O 1
ATOM 2334 N N . ALA A 1 317 ? -11.114 -31.402 -37.506 1.00 25.82 298 ALA A N 1
ATOM 2335 C CA . ALA A 1 317 ? -10.055 -30.438 -37.718 1.00 24.73 298 ALA A CA 1
ATOM 2336 C C . ALA A 1 317 ? -9.836 -29.540 -36.466 1.00 26.12 298 ALA A C 1
ATOM 2337 O O . ALA A 1 317 ? -8.785 -28.975 -36.321 1.00 27.86 298 ALA A O 1
ATOM 2339 N N . ASP A 1 318 ? -10.807 -29.436 -35.564 1.00 26.13 299 ASP A N 1
ATOM 2340 C CA . ASP A 1 318 ? -10.640 -28.682 -34.301 1.00 25.99 299 ASP A CA 1
ATOM 2341 C C . ASP A 1 318 ? -9.747 -29.382 -33.247 1.00 26.84 299 ASP A C 1
ATOM 2342 O O . ASP A 1 318 ? -9.239 -28.734 -32.340 1.00 25.33 299 ASP A O 1
ATOM 2347 N N . PHE A 1 319 ? -9.610 -30.698 -33.349 1.00 26.18 300 PHE A N 1
ATOM 2348 C CA . PHE A 1 319 ? -8.780 -31.481 -32.447 1.00 24.30 300 PHE A CA 1
ATOM 2349 C C . PHE A 1 319 ? -7.295 -31.255 -32.671 1.00 26.02 300 PHE A C 1
ATOM 2350 O O . PHE A 1 319 ? -6.850 -30.963 -33.790 1.00 29.26 300 PHE A O 1
ATOM 2358 N N . GLN A 1 320 ? -6.523 -31.396 -31.599 1.00 25.04 301 GLN A N 1
ATOM 2359 C CA . GLN A 1 320 ? -5.085 -31.321 -31.670 1.00 23.42 301 GLN A CA 1
ATOM 2360 C C . GLN A 1 320 ? -4.503 -32.110 -30.503 1.00 23.54 301 GLN A C 1
ATOM 2361 O O . GLN A 1 320 ? -5.232 -32.500 -29.571 1.00 23.88 301 GLN A O 1
ATOM 2367 N N . THR A 1 321 ? -3.198 -32.356 -30.562 1.00 23.41 302 THR A N 1
ATOM 2368 C CA . THR A 1 321 ? -2.539 -33.177 -29.568 1.00 23.94 302 THR A CA 1
ATOM 2369 C C . THR A 1 321 ? -1.213 -32.607 -29.099 1.00 25.79 302 THR A C 1
ATOM 2370 O O . THR A 1 321 ? -0.399 -33.317 -28.526 1.00 30.46 302 THR A O 1
ATOM 2374 N N . GLU A 1 322 ? -0.984 -31.328 -29.306 1.00 27.76 303 GLU A N 1
ATOM 2375 C CA . GLU A 1 322 ? 0.279 -30.725 -28.877 1.00 29.83 303 GLU A CA 1
ATOM 2376 C C . GLU A 1 322 ? 0.154 -30.125 -27.478 1.00 29.19 303 GLU A C 1
ATOM 2377 O O . GLU A 1 322 ? 1.093 -30.156 -26.706 1.00 29.55 303 GLU A O 1
ATOM 2383 N N . PHE A 1 323 ? -1.000 -29.543 -27.184 1.00 26.84 304 PHE A N 1
ATOM 2384 C CA . PHE A 1 323 ? -1.225 -28.865 -25.941 1.00 25.18 304 PHE A CA 1
ATOM 2385 C C . PHE A 1 323 ? -2.311 -29.569 -25.180 1.00 26.36 304 PHE A C 1
ATOM 2386 O O . PHE A 1 323 ? -3.206 -30.171 -25.770 1.00 29.85 304 PHE A O 1
ATOM 2394 N N . GLY A 1 324 ? -2.223 -29.495 -23.862 1.00 28.64 305 GLY A N 1
ATOM 2395 C CA . GLY A 1 324 ? -3.181 -30.129 -22.959 1.00 30.25 305 GLY A CA 1
ATOM 2396 C C . GLY A 1 324 ? -2.604 -30.166 -21.556 1.00 32.35 305 GLY A C 1
ATOM 2397 O O . GLY A 1 324 ? -1.730 -29.369 -21.203 1.00 32.19 305 GLY A O 1
ATOM 2398 N N . TYR A 1 325 ? -3.072 -31.106 -20.751 1.00 31.30 306 TYR A N 1
ATOM 2399 C CA . TYR A 1 325 ? -2.550 -31.256 -19.426 1.00 28.44 306 TYR A CA 1
ATOM 2400 C C . TYR A 1 325 ? -1.306 -32.131 -19.472 1.00 29.90 306 TYR A C 1
ATOM 2401 O O . TYR A 1 325 ? -1.195 -32.968 -20.339 1.00 30.55 306 TYR A O 1
ATOM 2410 N N . ASP A 1 326 ? -0.368 -31.939 -18.542 1.00 31.84 307 ASP A N 1
ATOM 2411 C CA . ASP A 1 326 ? 0.797 -32.828 -18.432 1.00 33.08 307 ASP A CA 1
ATOM 2412 C C . ASP A 1 326 ? 0.271 -34.207 -18.139 1.00 32.56 307 ASP A C 1
ATOM 2413 O O . ASP A 1 326 ? -0.783 -34.331 -17.537 1.00 33.79 307 ASP A O 1
ATOM 2418 N N . LYS A 1 327 ? 0.986 -35.243 -18.550 1.00 32.19 308 LYS A N 1
ATOM 2419 C CA . LYS A 1 327 ? 0.528 -36.593 -18.267 1.00 32.63 308 LYS A CA 1
ATOM 2420 C C . LYS A 1 327 ? 0.941 -37.025 -16.863 1.00 32.44 308 LYS A C 1
ATOM 2421 O O . LYS A 1 327 ? 1.921 -36.527 -16.305 1.00 30.80 308 LYS A O 1
ATOM 2427 N N . ASP A 1 328 ? 0.173 -37.952 -16.296 1.00 32.44 309 ASP A N 1
ATOM 2428 C CA . ASP A 1 328 ? 0.452 -38.505 -14.976 1.00 30.59 309 ASP A CA 1
ATOM 2429 C C . ASP A 1 328 ? 1.599 -39.472 -15.100 1.00 30.28 309 ASP A C 1
ATOM 2430 O O . ASP A 1 328 ? 1.775 -40.084 -16.137 1.00 31.53 309 ASP A O 1
ATOM 2435 N N . GLU A 1 329 ? 2.375 -39.610 -14.037 1.00 31.67 310 GLU A N 1
ATOM 2436 C CA . GLU A 1 329 ? 3.425 -40.597 -13.984 1.00 33.08 310 GLU A CA 1
ATOM 2437 C C . GLU A 1 329 ? 2.772 -41.950 -13.804 1.00 31.45 310 GLU A C 1
ATOM 2438 O O . GLU A 1 329 ? 1.618 -42.024 -13.352 1.00 32.11 310 GLU A O 1
ATOM 2444 N N . PRO A 1 330 ? 3.503 -43.027 -14.126 1.00 27.94 311 PRO A N 1
ATOM 2445 C CA . PRO A 1 330 ? 2.906 -44.333 -13.988 1.00 27.05 311 PRO A CA 1
ATOM 2446 C C . PRO A 1 330 ? 2.475 -44.549 -12.558 1.00 27.61 311 PRO A C 1
ATOM 2447 O O . PRO A 1 330 ? 3.220 -44.223 -11.632 1.00 30.70 311 PRO A O 1
ATOM 2451 N N . GLY A 1 331 ? 1.261 -45.043 -12.385 1.00 26.54 312 GLY A N 1
ATOM 2452 C CA . GLY A 1 331 ? 0.715 -45.294 -11.077 1.00 26.94 312 GLY A CA 1
ATOM 2453 C C . GLY A 1 331 ? 0.287 -44.052 -10.321 1.00 28.73 312 GLY A C 1
ATOM 2454 O O . GLY A 1 331 ? -0.436 -44.152 -9.338 1.00 30.88 312 GLY A O 1
ATOM 2455 N N . LYS A 1 332 ? 0.657 -42.860 -10.770 1.00 28.22 313 LYS A N 1
ATOM 2456 C CA . LYS A 1 332 ? 0.368 -41.689 -9.940 1.00 25.83 313 LYS A CA 1
ATOM 2457 C C . LYS A 1 332 ? -1.007 -41.035 -10.163 1.00 24.49 313 LYS A C 1
ATOM 2458 O O . LYS A 1 332 ? -1.287 -40.021 -9.572 1.00 27.42 313 LYS A O 1
ATOM 2461 N N . ALA A 1 333 ? -1.897 -41.615 -10.956 1.00 24.26 314 ALA A N 1
ATOM 2462 C CA . ALA A 1 333 ? -3.211 -40.969 -11.167 1.00 23.87 314 ALA A CA 1
ATOM 2463 C C . ALA A 1 333 ? -4.034 -40.859 -9.921 1.00 23.35 314 ALA A C 1
ATOM 2464 O O . ALA A 1 333 ? -4.010 -41.726 -9.065 1.00 24.87 314 ALA A O 1
ATOM 2466 N N . ASN A 1 334 ? -4.823 -39.799 -9.867 1.00 24.25 315 ASN A N 1
ATOM 2467 C CA . ASN A 1 334 ? -5.815 -39.591 -8.814 1.00 22.53 315 ASN A CA 1
ATOM 2468 C C . ASN A 1 334 ? -7.093 -40.350 -9.153 1.00 21.55 315 ASN A C 1
ATOM 2469 O O . ASN A 1 334 ? -7.779 -39.990 -10.087 1.00 20.07 315 ASN A O 1
ATOM 2474 N N . LEU A 1 335 ? -7.411 -41.366 -8.359 1.00 19.98 316 LEU A N 1
ATOM 2475 C CA . LEU A 1 335 ? -8.511 -42.224 -8.642 1.00 21.02 316 LEU A CA 1
ATOM 2476 C C . LEU A 1 335 ? -9.853 -41.681 -8.169 1.00 23.68 316 LEU A C 1
ATOM 2477 O O . LEU A 1 335 ? -10.848 -42.398 -8.206 1.00 25.28 316 LEU A O 1
ATOM 2482 N N . THR A 1 336 ? -9.904 -40.422 -7.748 1.00 24.43 317 THR A N 1
ATOM 2483 C CA . THR A 1 336 ? -11.179 -39.799 -7.401 1.00 23.55 317 THR A CA 1
ATOM 2484 C C . THR A 1 336 ? -11.731 -39.033 -8.595 1.00 24.99 317 THR A C 1
ATOM 2485 O O . THR A 1 336 ? -12.868 -38.555 -8.575 1.00 21.55 317 THR A O 1
ATOM 2489 N N . VAL A 1 337 ? -10.905 -38.933 -9.636 1.00 24.71 318 VAL A N 1
ATOM 2490 C CA . VAL A 1 337 ? -11.273 -38.314 -10.899 1.00 23.18 318 VAL A CA 1
ATOM 2491 C C . VAL A 1 337 ? -11.920 -39.367 -11.812 1.00 23.35 318 VAL A C 1
ATOM 2492 O O . VAL A 1 337 ? -11.404 -40.485 -11.933 1.00 24.47 318 VAL A O 1
ATOM 2496 N N . ALA A 1 338 ? -13.017 -39.006 -12.473 1.00 22.66 319 ALA A N 1
ATOM 2497 C CA . ALA A 1 338 ? -13.863 -39.991 -13.197 1.00 23.16 319 ALA A CA 1
ATOM 2498 C C . ALA A 1 338 ? -13.089 -40.847 -14.187 1.00 23.56 319 ALA A C 1
ATOM 2499 O O . ALA A 1 338 ? -13.181 -42.092 -14.199 1.00 27.44 319 ALA A O 1
ATOM 2501 N N . CYS A 1 339 ? -12.331 -40.174 -15.020 1.00 20.96 320 CYS A N 1
ATOM 2502 C CA . CYS A 1 339 ? -11.577 -40.826 -16.068 1.00 23.04 320 CYS A CA 1
ATOM 2503 C C . CYS A 1 339 ? -10.640 -41.902 -15.535 1.00 24.15 320 CYS A C 1
ATOM 2504 O O . CYS A 1 339 ? -10.543 -42.979 -16.118 1.00 25.99 320 CYS A O 1
ATOM 2507 N N . ASN A 1 340 ? -9.933 -41.608 -14.451 1.00 23.39 321 ASN A N 1
ATOM 2508 C CA . ASN A 1 340 ? -9.022 -42.590 -13.836 1.00 23.36 321 ASN A CA 1
ATOM 2509 C C . ASN A 1 340 ? -9.788 -43.670 -13.128 1.00 20.89 321 ASN A C 1
ATOM 2510 O O . ASN A 1 340 ? -9.477 -44.862 -13.228 1.00 20.63 321 ASN A O 1
ATOM 2515 N N . TRP A 1 341 ? -10.796 -43.247 -12.395 1.00 20.85 322 TRP A N 1
ATOM 2516 C CA . TRP A 1 341 ? -11.540 -44.197 -11.588 1.00 22.79 322 TRP A CA 1
ATOM 2517 C C . TRP A 1 341 ? -12.212 -45.224 -12.489 1.00 21.73 322 TRP A C 1
ATOM 2518 O O . TRP A 1 341 ? -12.144 -46.407 -12.224 1.00 23.50 322 TRP A O 1
ATOM 2529 N N . VAL A 1 342 ? -12.841 -44.754 -13.563 1.00 21.20 323 VAL A N 1
ATOM 2530 C CA . VAL A 1 342 ? -13.502 -45.639 -14.504 1.00 20.77 323 VAL A CA 1
ATOM 2531 C C . VAL A 1 342 ? -12.459 -46.513 -15.197 1.00 20.93 323 VAL A C 1
ATOM 2532 O O . VAL A 1 342 ? -12.564 -47.738 -15.162 1.00 22.56 323 VAL A O 1
ATOM 2536 N N . ALA A 1 343 ? -11.430 -45.898 -15.779 1.00 20.10 324 ALA A N 1
ATOM 2537 C CA . ALA A 1 343 ? -10.420 -46.666 -16.509 1.00 18.92 324 ALA A CA 1
ATOM 2538 C C . ALA A 1 343 ? -9.876 -47.701 -15.571 1.00 19.31 324 ALA A C 1
ATOM 2539 O O . ALA A 1 343 ? -9.814 -48.854 -15.927 1.00 16.90 324 ALA A O 1
ATOM 2541 N N . ASN A 1 344 ? -9.535 -47.300 -14.351 1.00 19.96 325 ASN A N 1
ATOM 2542 C CA . ASN A 1 344 ? -8.920 -48.250 -13.434 1.00 22.01 325 ASN A CA 1
ATOM 2543 C C . ASN A 1 344 ? -9.889 -49.347 -12.956 1.00 22.28 325 ASN A C 1
ATOM 2544 O O . ASN A 1 344 ? -9.480 -50.472 -12.718 1.00 19.69 325 ASN A O 1
ATOM 2549 N N . THR A 1 345 ? -11.177 -49.018 -12.867 1.00 23.30 326 THR A N 1
ATOM 2550 C CA . THR A 1 345 ? -12.135 -49.961 -12.336 1.00 22.38 326 THR A CA 1
ATOM 2551 C C . THR A 1 345 ? -12.593 -50.940 -13.374 1.00 23.50 326 THR A C 1
ATOM 2552 O O . THR A 1 345 ? -12.792 -52.076 -13.039 1.00 26.04 326 THR A O 1
ATOM 2556 N N . PHE A 1 346 ? -12.785 -50.499 -14.617 1.00 25.14 327 PHE A N 1
ATOM 2557 C CA . PHE A 1 346 ? -13.331 -51.342 -15.691 1.00 23.55 327 PHE A CA 1
ATOM 2558 C C . PHE A 1 346 ? -12.298 -51.709 -16.749 1.00 24.74 327 PHE A C 1
ATOM 2559 O O . PHE A 1 346 ? -12.601 -52.373 -17.736 1.00 25.42 327 PHE A O 1
ATOM 2567 N N . LYS A 1 347 ? -11.061 -51.313 -16.513 1.00 24.75 328 LYS A N 1
ATOM 2568 C CA . LYS A 1 347 ? -9.976 -51.602 -17.415 1.00 24.60 328 LYS A CA 1
ATOM 2569 C C . LYS A 1 347 ? -10.385 -51.291 -18.829 1.00 24.25 328 LYS A C 1
ATOM 2570 O O . LYS A 1 347 ? -10.407 -52.168 -19.672 1.00 22.53 328 LYS A O 1
ATOM 2576 N N . CYS A 1 348 ? -10.722 -50.015 -19.071 1.00 24.01 329 CYS A N 1
ATOM 2577 C CA . CYS A 1 348 ? -11.217 -49.598 -20.373 1.00 23.11 329 CYS A CA 1
ATOM 2578 C C . CYS A 1 348 ? -10.701 -48.251 -20.932 1.00 23.23 329 CYS A C 1
ATOM 2579 O O . CYS A 1 348 ? -10.153 -47.415 -20.218 1.00 23.30 329 CYS A O 1
ATOM 2582 N N . LEU A 1 349 ? -10.902 -48.064 -22.235 1.00 23.31 330 LEU A N 1
ATOM 2583 C CA . LEU A 1 349 ? -10.614 -46.806 -22.904 1.00 23.61 330 LEU A CA 1
ATOM 2584 C C . LEU A 1 349 ? -11.445 -45.721 -22.224 1.00 24.82 330 LEU A C 1
ATOM 2585 O O . LEU A 1 349 ? -12.671 -45.834 -22.073 1.00 26.17 330 LEU A O 1
ATOM 2590 N N . SER A 1 350 ? -10.765 -44.655 -21.846 1.00 22.59 331 SER A N 1
ATOM 2591 C CA . SER A 1 350 ? -11.358 -43.665 -21.016 1.00 23.32 331 SER A CA 1
ATOM 2592 C C . SER A 1 350 ? -10.625 -42.333 -21.227 1.00 22.57 331 SER A C 1
ATOM 2593 O O . SER A 1 350 ? -9.393 -42.270 -21.096 1.00 22.28 331 SER A O 1
ATOM 2596 N N . ASN A 1 351 ? -11.358 -41.291 -21.604 1.00 21.56 332 ASN A N 1
ATOM 2597 C CA . ASN A 1 351 ? -10.779 -39.946 -21.725 1.00 24.91 332 ASN A CA 1
ATOM 2598 C C . ASN A 1 351 ? -11.638 -38.834 -21.166 1.00 24.43 332 ASN A C 1
ATOM 2599 O O . ASN A 1 351 ? -12.849 -38.908 -21.142 1.00 26.99 332 ASN A O 1
ATOM 2604 N N . THR A 1 352 ? -10.977 -37.782 -20.742 1.00 25.97 333 THR A N 1
ATOM 2605 C CA . THR A 1 352 ? -11.632 -36.530 -20.445 1.00 26.54 333 THR A CA 1
ATOM 2606 C C . THR A 1 352 ? -11.427 -35.714 -21.682 1.00 25.53 333 THR A C 1
ATOM 2607 O O . THR A 1 352 ? -10.308 -35.665 -22.178 1.00 27.06 333 THR A O 1
ATOM 2611 N N . LEU A 1 353 ? -12.503 -35.129 -22.203 1.00 24.66 334 LEU A N 1
ATOM 2612 C CA . LEU A 1 353 ? -12.428 -34.172 -23.328 1.00 23.96 334 LEU A CA 1
ATOM 2613 C C . LEU A 1 353 ? -12.517 -32.756 -22.766 1.00 23.55 334 LEU A C 1
ATOM 2614 O O . LEU A 1 353 ? -13.321 -32.480 -21.867 1.00 21.73 334 LEU A O 1
ATOM 2619 N N . GLU A 1 354 ? -11.657 -31.872 -23.258 1.00 24.20 335 GLU A N 1
ATOM 2620 C CA . GLU A 1 354 ? -11.617 -30.499 -22.786 1.00 22.07 335 GLU A CA 1
ATOM 2621 C C . GLU A 1 354 ? -11.813 -29.631 -24.012 1.00 22.54 335 GLU A C 1
ATOM 2622 O O . GLU A 1 354 ? -11.093 -29.766 -25.021 1.00 19.44 335 GLU A O 1
ATOM 2636 N N . PRO A 1 356 ? -12.361 -25.442 -25.230 1.00 22.85 337 PRO A N 1
ATOM 2637 C CA . PRO A 1 356 ? -12.022 -24.136 -24.659 1.00 22.92 337 PRO A CA 1
ATOM 2638 C C . PRO A 1 356 ? -13.191 -23.176 -24.481 1.00 23.32 337 PRO A C 1
ATOM 2639 O O . PRO A 1 356 ? -14.117 -23.134 -25.291 1.00 24.11 337 PRO A O 1
ATOM 2643 N N . PHE A 1 357 ? -13.099 -22.370 -23.434 1.00 24.47 338 PHE A N 1
ATOM 2644 C CA . PHE A 1 357 ? -13.980 -21.214 -23.241 1.00 23.55 338 PHE A CA 1
ATOM 2645 C C . PHE A 1 357 ? -13.598 -20.106 -24.195 1.00 22.95 338 PHE A C 1
ATOM 2646 O O . PHE A 1 357 ? -14.436 -19.288 -24.574 1.00 24.96 338 PHE A O 1
ATOM 2654 N N . LYS A 1 358 ? -12.327 -20.067 -24.576 1.00 23.01 339 LYS A N 1
ATOM 2655 C CA . LYS A 1 358 ? -11.843 -19.025 -25.484 1.00 25.08 339 LYS A CA 1
ATOM 2656 C C . LYS A 1 358 ? -12.211 -19.342 -26.944 1.00 26.41 339 LYS A C 1
ATOM 2657 O O . LYS A 1 358 ? -13.240 -18.875 -27.438 1.00 24.79 339 LYS A O 1
ATOM 2663 N N . ASP A 1 359 ? -11.374 -20.154 -27.601 1.00 26.48 340 ASP A N 1
ATOM 2664 C CA . ASP A 1 359 ? -11.506 -20.475 -29.010 1.00 26.21 340 ASP A CA 1
ATOM 2665 C C . ASP A 1 359 ? -10.459 -21.544 -29.278 1.00 26.56 340 ASP A C 1
ATOM 2666 O O . ASP A 1 359 ? -9.690 -21.894 -28.407 1.00 24.59 340 ASP A O 1
ATOM 2671 N N . ASN A 1 360 ? -10.471 -22.089 -30.486 1.00 27.81 341 ASN A N 1
ATOM 2672 C CA . ASN A 1 360 ? -9.409 -22.926 -30.967 1.00 25.36 341 ASN A CA 1
ATOM 2673 C C . ASN A 1 360 ? -8.387 -22.020 -31.651 1.00 24.86 341 ASN A C 1
ATOM 2674 O O . ASN A 1 360 ? -8.565 -21.620 -32.822 1.00 24.01 341 ASN A O 1
ATOM 2679 N N . ALA A 1 361 ? -7.320 -21.691 -30.928 1.00 22.26 342 ALA A N 1
ATOM 2680 C CA . ALA A 1 361 ? -6.260 -20.868 -31.486 1.00 23.53 342 ALA A CA 1
ATOM 2681 C C . ALA A 1 361 ? -5.867 -21.310 -32.893 1.00 24.95 342 ALA A C 1
ATOM 2682 O O . ALA A 1 361 ? -5.538 -20.462 -33.708 1.00 26.31 342 ALA A O 1
ATOM 2684 N N . ASN A 1 362 ? -5.952 -22.607 -33.205 1.00 25.32 343 ASN A N 1
ATOM 2685 C CA . ASN A 1 362 ? -5.618 -23.092 -34.568 1.00 24.57 343 ASN A CA 1
ATOM 2686 C C . ASN A 1 362 ? -6.621 -22.787 -35.684 1.00 24.19 343 ASN A C 1
ATOM 2687 O O . ASN A 1 362 ? -6.263 -22.833 -36.851 1.00 25.46 343 ASN A O 1
ATOM 2692 N N . LEU A 1 363 ? -7.874 -22.541 -35.331 1.00 23.33 344 LEU A N 1
ATOM 2693 C CA . LEU A 1 363 ? -8.902 -22.190 -36.290 1.00 22.48 344 LEU A CA 1
ATOM 2694 C C . LEU A 1 363 ? -9.719 -21.066 -35.664 1.00 22.88 344 LEU A C 1
ATOM 2695 O O . LEU A 1 363 ? -10.890 -21.208 -35.372 1.00 22.47 344 LEU A O 1
ATOM 2700 N N . ALA A 1 364 ? -9.078 -19.934 -35.438 1.00 24.69 345 ALA A N 1
ATOM 2701 C CA . ALA A 1 364 ? -9.723 -18.839 -34.705 1.00 25.05 345 ALA A CA 1
ATOM 2702 C C . ALA A 1 364 ? -10.972 -18.367 -35.409 1.00 25.07 345 ALA A C 1
ATOM 2703 O O . ALA A 1 364 ? -11.056 -18.464 -36.610 1.00 27.09 345 ALA A O 1
ATOM 2705 N N . ASP A 1 365 ? -11.940 -17.873 -34.652 1.00 26.73 346 ASP A N 1
ATOM 2706 C CA . ASP A 1 365 ? -13.163 -17.268 -35.190 1.00 26.21 346 ASP A CA 1
ATOM 2707 C C . ASP A 1 365 ? -13.484 -16.055 -34.337 1.00 27.15 346 ASP A C 1
ATOM 2708 O O . ASP A 1 365 ? -14.081 -16.188 -33.288 1.00 28.34 346 ASP A O 1
ATOM 2713 N N . PRO A 1 366 ? -13.091 -14.868 -34.772 1.00 27.64 347 PRO A N 1
ATOM 2714 C CA . PRO A 1 366 ? -13.306 -13.702 -33.928 1.00 27.08 347 PRO A CA 1
ATOM 2715 C C . PRO A 1 366 ? -14.745 -13.405 -33.565 1.00 26.51 347 PRO A C 1
ATOM 2716 O O . PRO A 1 366 ? -15.000 -12.936 -32.446 1.00 28.13 347 PRO A O 1
ATOM 2720 N N . PHE A 1 367 ? -15.679 -13.657 -34.472 1.00 23.72 348 PHE A N 1
ATOM 2721 C CA . PHE A 1 367 ? -17.066 -13.291 -34.189 1.00 25.02 348 PHE A CA 1
ATOM 2722 C C . PHE A 1 367 ? -17.626 -14.063 -32.976 1.00 23.96 348 PHE A C 1
ATOM 2723 O O . PHE A 1 367 ? -18.356 -13.498 -32.157 1.00 23.18 348 PHE A O 1
ATOM 2731 N N . GLN A 1 368 ? -17.275 -15.337 -32.856 1.00 22.27 349 GLN A N 1
ATOM 2732 C CA . GLN A 1 368 ? -17.872 -16.176 -31.806 1.00 25.06 349 GLN A CA 1
ATOM 2733 C C . GLN A 1 368 ? -16.936 -17.026 -31.010 1.00 21.61 349 GLN A C 1
ATOM 2734 O O . GLN A 1 368 ? -17.365 -17.612 -30.037 1.00 23.07 349 GLN A O 1
ATOM 2740 N N . GLY A 1 369 ? -15.683 -17.134 -31.418 1.00 22.08 350 GLY A N 1
ATOM 2741 C CA . GLY A 1 369 ? -14.737 -18.005 -30.693 1.00 23.76 350 GLY A CA 1
ATOM 2742 C C . GLY A 1 369 ? -15.284 -19.426 -30.606 1.00 23.96 350 GLY A C 1
ATOM 2743 O O . GLY A 1 369 ? -15.949 -19.895 -31.533 1.00 27.92 350 GLY A O 1
ATOM 2744 N N . TRP A 1 370 ? -15.028 -20.122 -29.510 1.00 23.24 351 TRP A N 1
ATOM 2745 C CA . TRP A 1 370 ? -15.598 -21.445 -29.357 1.00 22.72 351 TRP A CA 1
ATOM 2746 C C . TRP A 1 370 ? -17.073 -21.234 -29.025 1.00 23.44 351 TRP A C 1
ATOM 2747 O O . TRP A 1 370 ? -17.425 -20.260 -28.396 1.00 24.06 351 TRP A O 1
ATOM 2758 N N . SER A 1 371 ? -17.928 -22.128 -29.490 1.00 24.45 352 SER A N 1
ATOM 2759 C CA . SER A 1 371 ? -19.377 -21.877 -29.503 1.00 24.32 352 SER A CA 1
ATOM 2760 C C . SER A 1 371 ? -20.144 -23.159 -29.368 1.00 22.84 352 SER A C 1
ATOM 2761 O O . SER A 1 371 ? -19.564 -24.245 -29.523 1.00 22.96 352 SER A O 1
ATOM 2764 N N . PRO A 1 372 ? -21.467 -23.051 -29.146 1.00 24.58 353 PRO A N 1
ATOM 2765 C CA . PRO A 1 372 ? -22.280 -24.277 -29.100 1.00 25.07 353 PRO A CA 1
ATOM 2766 C C . PRO A 1 372 ? -22.220 -25.095 -30.403 1.00 26.76 353 PRO A C 1
ATOM 2767 O O . PRO A 1 372 ? -22.066 -26.334 -30.365 1.00 27.16 353 PRO A O 1
ATOM 2771 N N . GLU A 1 373 ? -22.296 -24.391 -31.530 1.00 24.34 354 GLU A N 1
ATOM 2772 C CA . GLU A 1 373 ? -22.285 -25.023 -32.856 1.00 26.83 354 GLU A CA 1
ATOM 2773 C C . GLU A 1 373 ? -20.986 -25.790 -33.104 1.00 26.11 354 GLU A C 1
ATOM 2774 O O . GLU A 1 373 ? -20.997 -26.886 -33.645 1.00 29.39 354 GLU A O 1
ATOM 2780 N N . ARG A 1 374 ? -19.869 -25.237 -32.679 1.00 23.70 355 ARG A N 1
ATOM 2781 C CA . ARG A 1 374 ? -18.613 -25.964 -32.793 1.00 25.23 355 ARG A CA 1
ATOM 2782 C C . ARG A 1 374 ? -18.606 -27.145 -31.814 1.00 27.26 355 ARG A C 1
ATOM 2783 O O . ARG A 1 374 ? -18.066 -28.208 -32.123 1.00 26.08 355 ARG A O 1
ATOM 2791 N N . SER A 1 375 ? -19.233 -26.966 -30.645 1.00 26.48 356 SER A N 1
ATOM 2792 C CA . SER A 1 375 ? -19.340 -28.069 -29.712 1.00 26.78 356 SER A CA 1
ATOM 2793 C C . SER A 1 375 ? -20.202 -29.184 -30.312 1.00 23.91 356 SER A C 1
ATOM 2794 O O . SER A 1 375 ? -19.859 -30.353 -30.220 1.00 21.94 356 SER A O 1
ATOM 2797 N N . VAL A 1 376 ? -21.274 -28.810 -30.992 1.00 23.48 357 VAL A N 1
ATOM 2798 C CA . VAL A 1 376 ? -22.151 -29.781 -31.613 1.00 23.02 357 VAL A CA 1
ATOM 2799 C C . VAL A 1 376 ? -21.359 -30.549 -32.653 1.00 24.69 357 VAL A C 1
ATOM 2800 O O . VAL A 1 376 ? -21.401 -31.788 -32.726 1.00 23.14 357 VAL A O 1
ATOM 2804 N N . TYR A 1 377 ? -20.582 -29.829 -33.439 1.00 26.91 358 TYR A N 1
ATOM 2805 C CA . TYR A 1 377 ? -19.747 -30.519 -34.421 1.00 27.30 358 TYR A CA 1
ATOM 2806 C C . TYR A 1 377 ? -18.752 -31.430 -33.763 1.00 27.05 358 TYR A C 1
ATOM 2807 O O . TYR A 1 377 ? -18.510 -32.541 -34.268 1.00 29.87 358 TYR A O 1
ATOM 2816 N N . PHE A 1 378 ? -18.181 -31.027 -32.637 1.00 26.81 359 PHE A N 1
ATOM 2817 C CA . PHE A 1 378 ? -17.207 -31.940 -32.027 1.00 27.09 359 PHE A CA 1
ATOM 2818 C C . PHE A 1 378 ? -17.918 -33.224 -31.478 1.00 25.44 359 PHE A C 1
ATOM 2819 O O . PHE A 1 378 ? -17.334 -34.296 -31.415 1.00 25.24 359 PHE A O 1
ATOM 2827 N N . GLY A 1 379 ? -19.186 -33.111 -31.117 1.00 25.50 360 GLY A N 1
ATOM 2828 C CA . GLY A 1 379 ? -19.958 -34.268 -30.648 1.00 25.36 360 GLY A CA 1
ATOM 2829 C C . GLY A 1 379 ? -20.042 -35.289 -31.765 1.00 24.99 360 GLY A C 1
ATOM 2830 O O . GLY A 1 379 ? -19.804 -36.480 -31.557 1.00 26.07 360 GLY A O 1
ATOM 2831 N N . GLU A 1 380 ? -20.348 -34.790 -32.956 1.00 22.39 361 GLU A N 1
ATOM 2832 C CA . GLU A 1 380 ? -20.388 -35.590 -34.177 1.00 22.86 361 GLU A CA 1
ATOM 2833 C C . GLU A 1 380 ? -19.054 -36.252 -34.465 1.00 22.92 361 GLU A C 1
ATOM 2834 O O . GLU A 1 380 ? -18.991 -37.460 -34.682 1.00 26.62 361 GLU A O 1
ATOM 2840 N N . ALA A 1 381 ? -17.969 -35.481 -34.414 1.00 23.74 362 ALA A N 1
ATOM 2841 C CA . ALA A 1 381 ? -16.648 -36.066 -34.634 1.00 22.29 362 ALA A CA 1
ATOM 2842 C C . ALA A 1 381 ? -16.314 -37.161 -33.606 1.00 22.18 362 ALA A C 1
ATOM 2843 O O . ALA A 1 381 ? -15.588 -38.113 -33.914 1.00 21.94 362 ALA A O 1
ATOM 2845 N N . SER A 1 382 ? -16.846 -37.032 -32.396 1.00 22.15 363 SER A N 1
ATOM 2846 C CA . SER A 1 382 ? -16.580 -38.009 -31.337 1.00 23.07 363 SER A CA 1
ATOM 2847 C C . SER A 1 382 ? -17.171 -39.371 -31.690 1.00 23.38 363 SER A C 1
ATOM 2848 O O . SER A 1 382 ? -16.565 -40.398 -31.430 1.00 23.50 363 SER A O 1
ATOM 2851 N N . LEU A 1 383 ? -18.341 -39.387 -32.321 1.00 24.62 364 LEU A N 1
ATOM 2852 C CA . LEU A 1 383 ? -18.953 -40.666 -32.708 1.00 24.33 364 LEU A CA 1
ATOM 2853 C C . LEU A 1 383 ? -18.044 -41.398 -33.732 1.00 23.60 364 LEU A C 1
ATOM 2854 O O . LEU A 1 383 ? -17.896 -42.616 -33.667 1.00 19.56 364 LEU A O 1
ATOM 2859 N N . ILE A 1 384 ? -17.436 -40.642 -34.651 1.00 21.62 365 ILE A N 1
ATOM 2860 C CA . ILE A 1 384 ? -16.522 -41.223 -35.648 1.00 21.46 365 ILE A CA 1
ATOM 2861 C C . ILE A 1 384 ? -15.311 -41.846 -34.972 1.00 21.34 365 ILE A C 1
ATOM 2862 O O . ILE A 1 384 ? -14.950 -42.952 -35.283 1.00 20.32 365 ILE A O 1
ATOM 2867 N N . ALA A 1 385 ? -14.696 -41.125 -34.043 1.00 21.97 366 ALA A N 1
ATOM 2868 C CA . ALA A 1 385 ? -13.584 -41.658 -33.250 1.00 21.66 366 ALA A CA 1
ATOM 2869 C C . ALA A 1 385 ? -14.008 -42.934 -32.545 1.00 21.81 366 ALA A C 1
ATOM 2870 O O . ALA A 1 385 ? -13.292 -43.927 -32.584 1.00 26.02 366 ALA A O 1
ATOM 2880 N N . ARG A 1 387 ? -16.506 -45.001 -33.260 1.00 23.28 368 ARG A N 1
ATOM 2881 C CA . ARG A 1 387 ? -16.649 -46.061 -34.254 1.00 24.12 368 ARG A CA 1
ATOM 2882 C C . ARG A 1 387 ? -15.290 -46.668 -34.638 1.00 22.46 368 ARG A C 1
ATOM 2883 O O . ARG A 1 387 ? -15.169 -47.874 -34.782 1.00 22.19 368 ARG A O 1
ATOM 2891 N N . ALA A 1 388 ? -14.267 -45.842 -34.752 1.00 20.43 369 ALA A N 1
ATOM 2892 C CA . ALA A 1 388 ? -12.969 -46.330 -35.142 1.00 22.33 369 ALA A CA 1
ATOM 2893 C C . ALA A 1 388 ? -12.454 -47.399 -34.182 1.00 24.64 369 ALA A C 1
ATOM 2894 O O . ALA A 1 388 ? -11.658 -48.238 -34.594 1.00 26.93 369 ALA A O 1
ATOM 2896 N N . VAL A 1 389 ? -12.862 -47.385 -32.912 1.00 23.67 370 VAL A N 1
ATOM 2897 C CA . VAL A 1 389 ? -12.381 -48.424 -31.964 1.00 24.02 370 VAL A CA 1
ATOM 2898 C C . VAL A 1 389 ? -13.457 -49.418 -31.532 1.00 24.00 370 VAL A C 1
ATOM 2899 O O . VAL A 1 389 ? -13.259 -50.203 -30.626 1.00 26.77 370 VAL A O 1
ATOM 2903 N N . ILE A 1 390 ? -14.594 -49.387 -32.185 1.00 23.16 371 ILE A N 1
ATOM 2904 C CA . ILE A 1 390 ? -15.736 -50.151 -31.724 1.00 23.23 371 ILE A CA 1
ATOM 2905 C C . ILE A 1 390 ? -15.494 -51.648 -31.634 1.00 24.98 371 ILE A C 1
ATOM 2906 O O . ILE A 1 390 ? -15.966 -52.296 -30.729 1.00 29.09 371 ILE A O 1
ATOM 2911 N N . ASP A 1 391 ? -14.790 -52.222 -32.574 1.00 26.99 372 ASP A N 1
ATOM 2912 C CA . ASP A 1 391 ? -14.515 -53.650 -32.484 1.00 28.53 372 ASP A CA 1
ATOM 2913 C C . ASP A 1 391 ? -13.273 -53.915 -31.667 1.00 29.51 372 ASP A C 1
ATOM 2914 O O . ASP A 1 391 ? -12.994 -55.054 -31.324 1.00 33.47 372 ASP A O 1
ATOM 2919 N N . LYS A 1 392 ? -12.514 -52.880 -31.343 1.00 29.66 373 LYS A N 1
ATOM 2920 C CA . LYS A 1 392 ? -11.309 -53.103 -30.583 1.00 30.19 373 LYS A CA 1
ATOM 2921 C C . LYS A 1 392 ? -11.618 -53.092 -29.105 1.00 29.80 373 LYS A C 1
ATOM 2922 O O . LYS A 1 392 ? -10.892 -53.705 -28.323 1.00 30.55 373 LYS A O 1
ATOM 2928 N N . ILE A 1 393 ? -12.715 -52.451 -28.724 1.00 30.08 374 ILE A N 1
ATOM 2929 C CA . ILE A 1 393 ? -13.044 -52.319 -27.302 1.00 30.44 374 ILE A CA 1
ATOM 2930 C C . ILE A 1 393 ? -13.960 -53.427 -26.872 1.00 33.05 374 ILE A C 1
ATOM 2931 O O . ILE A 1 393 ? -14.398 -54.233 -27.681 1.00 33.07 374 ILE A O 1
ATOM 2936 N N . GLY A 1 394 ? -14.260 -53.431 -25.586 1.00 36.71 375 GLY A N 1
ATOM 2937 C CA . GLY A 1 394 ? -15.090 -54.434 -25.011 1.00 41.11 375 GLY A CA 1
ATOM 2938 C C . GLY A 1 394 ? -14.265 -55.661 -24.737 1.00 45.78 375 GLY A C 1
ATOM 2939 O O . GLY A 1 394 ? -13.038 -55.601 -24.582 1.00 47.26 375 GLY A O 1
ATOM 2940 N N . GLN A 1 395 ? -14.954 -56.782 -24.665 1.00 49.72 376 GLN A N 1
ATOM 2941 C CA . GLN A 1 395 ? -14.303 -58.044 -24.427 1.00 53.38 376 GLN A CA 1
ATOM 2942 C C . GLN A 1 395 ? -14.948 -59.104 -25.284 1.00 56.49 376 GLN A C 1
ATOM 2943 O O . GLN A 1 395 ? -16.179 -59.133 -25.428 1.00 58.22 376 GLN A O 1
ATOM 2958 N N . ARG B 1 21 ? -41.739 -42.300 -9.816 1.00 29.31 2 ARG B N 1
ATOM 2959 C CA . ARG B 1 21 ? -41.240 -41.021 -9.315 1.00 26.78 2 ARG B CA 1
ATOM 2960 C C . ARG B 1 21 ? -42.148 -39.862 -9.693 1.00 24.35 2 ARG B C 1
ATOM 2961 O O . ARG B 1 21 ? -42.745 -39.859 -10.756 1.00 23.45 2 ARG B O 1
ATOM 2969 N N . ILE B 1 22 ? -42.209 -38.856 -8.840 1.00 22.69 3 ILE B N 1
ATOM 2970 C CA . ILE B 1 22 ? -42.962 -37.654 -9.134 1.00 23.18 3 ILE B CA 1
ATOM 2971 C C . ILE B 1 22 ? -42.072 -36.485 -8.846 1.00 23.22 3 ILE B C 1
ATOM 2972 O O . ILE B 1 22 ? -41.393 -36.479 -7.852 1.00 25.18 3 ILE B O 1
ATOM 2977 N N . SER B 1 23 ? -42.083 -35.480 -9.697 1.00 24.05 4 SER B N 1
ATOM 2978 C CA . SER B 1 23 ? -41.296 -34.325 -9.406 1.00 25.91 4 SER B CA 1
ATOM 2979 C C . SER B 1 23 ? -41.847 -33.012 -9.935 1.00 24.88 4 SER B C 1
ATOM 2980 O O . SER B 1 23 ? -42.434 -32.935 -11.003 1.00 24.61 4 SER B O 1
ATOM 2983 N N . ALA B 1 24 ? -41.570 -31.974 -9.160 1.00 22.92 5 ALA B N 1
ATOM 2984 C CA . ALA B 1 24 ? -42.049 -30.662 -9.435 1.00 23.52 5 ALA B CA 1
ATOM 2985 C C . ALA B 1 24 ? -41.041 -29.555 -9.226 1.00 19.53 5 ALA B C 1
ATOM 2986 O O . ALA B 1 24 ? -41.450 -28.430 -9.262 1.00 20.86 5 ALA B O 1
ATOM 2988 N N . ASN B 1 25 ? -39.768 -29.845 -8.971 1.00 21.98 6 ASN B N 1
ATOM 2989 C CA A ASN B 1 25 ? -38.772 -28.783 -8.752 0.50 22.18 6 ASN B CA 1
ATOM 2990 C CA B ASN B 1 25 ? -38.752 -28.803 -8.762 0.50 22.38 6 ASN B CA 1
ATOM 2991 C C . ASN B 1 25 ? -38.221 -28.280 -10.092 1.00 22.45 6 ASN B C 1
ATOM 2992 O O . ASN B 1 25 ? -37.218 -28.758 -10.586 1.00 25.22 6 ASN B O 1
ATOM 3001 N N . PHE B 1 26 ? -38.928 -27.323 -10.670 1.00 22.61 7 PHE B N 1
ATOM 3002 C CA . PHE B 1 26 ? -38.549 -26.657 -11.895 1.00 22.11 7 PHE B CA 1
ATOM 3003 C C . PHE B 1 26 ? -39.492 -25.495 -12.013 1.00 23.04 7 PHE B C 1
ATOM 3004 O O . PHE B 1 26 ? -40.527 -25.436 -11.310 1.00 21.30 7 PHE B O 1
ATOM 3012 N N . ASP B 1 27 ? -39.127 -24.585 -12.904 1.00 22.81 8 ASP B N 1
ATOM 3013 C CA . ASP B 1 27 ? -39.933 -23.422 -13.242 1.00 23.41 8 ASP B CA 1
ATOM 3014 C C . ASP B 1 27 ? -41.401 -23.841 -13.428 1.00 24.08 8 ASP B C 1
ATOM 3015 O O . ASP B 1 27 ? -41.708 -24.706 -14.247 1.00 24.29 8 ASP B O 1
ATOM 3020 N N . GLY B 1 28 ? -42.280 -23.243 -12.623 1.00 23.16 9 GLY B N 1
ATOM 3021 C CA . GLY B 1 28 ? -43.714 -23.449 -12.727 1.00 22.80 9 GLY B CA 1
ATOM 3022 C C . GLY B 1 28 ? -44.271 -24.740 -12.158 1.00 24.26 9 GLY B C 1
ATOM 3023 O O . GLY B 1 28 ? -45.488 -25.024 -12.281 1.00 20.73 9 GLY B O 1
ATOM 3024 N N . GLY B 1 29 ? -43.392 -25.542 -11.556 1.00 25.70 10 GLY B N 1
ATOM 3025 C CA . GLY B 1 29 ? -43.814 -26.789 -10.958 1.00 24.57 10 GLY B CA 1
ATOM 3026 C C . GLY B 1 29 ? -44.755 -26.574 -9.774 1.00 24.07 10 GLY B C 1
ATOM 3027 O O . GLY B 1 29 ? -44.674 -25.562 -9.080 1.00 22.94 10 GLY B O 1
ATOM 3028 N N . ASN B 1 30 ? -45.675 -27.514 -9.579 1.00 22.95 11 ASN B N 1
ATOM 3029 C CA . ASN B 1 30 ? -46.557 -27.526 -8.433 1.00 23.44 11 ASN B CA 1
ATOM 3030 C C . ASN B 1 30 ? -47.163 -28.905 -8.237 1.00 24.02 11 ASN B C 1
ATOM 3031 O O . ASN B 1 30 ? -48.116 -29.268 -8.925 1.00 25.03 11 ASN B O 1
ATOM 3036 N N . ILE B 1 31 ? -46.572 -29.683 -7.332 1.00 23.44 12 ILE B N 1
ATOM 3037 C CA . ILE B 1 31 ? -47.236 -30.863 -6.798 1.00 24.44 12 ILE B CA 1
ATOM 3038 C C . ILE B 1 31 ? -46.563 -31.274 -5.502 1.00 26.18 12 ILE B C 1
ATOM 3039 O O . ILE B 1 31 ? -45.364 -31.065 -5.325 1.00 24.83 12 ILE B O 1
ATOM 3044 N N . GLU B 1 32 ? -47.348 -31.852 -4.597 1.00 27.18 13 GLU B N 1
ATOM 3045 C CA . GLU B 1 32 ? -46.805 -32.465 -3.411 1.00 26.14 13 GLU B CA 1
ATOM 3046 C C . GLU B 1 32 ? -47.114 -33.932 -3.553 1.00 23.65 13 GLU B C 1
ATOM 3047 O O . GLU B 1 32 ? -48.211 -34.278 -3.962 1.00 23.63 13 GLU B O 1
ATOM 3053 N N . THR B 1 33 ? -46.141 -34.778 -3.211 1.00 22.76 14 THR B N 1
ATOM 3054 C CA . THR B 1 33 ? -46.284 -36.221 -3.216 1.00 22.59 14 THR B CA 1
ATOM 3055 C C . THR B 1 33 ? -46.741 -36.736 -1.863 1.00 23.36 14 THR B C 1
ATOM 3056 O O . THR B 1 33 ? -46.037 -36.603 -0.869 1.00 24.30 14 THR B O 1
ATOM 3060 N N . ILE B 1 34 ? -47.937 -37.302 -1.819 1.00 24.45 15 ILE B N 1
ATOM 3061 C CA . ILE B 1 34 ? -48.459 -37.903 -0.609 1.00 22.09 15 ILE B CA 1
ATOM 3062 C C . ILE B 1 34 ? -48.090 -39.377 -0.584 1.00 24.10 15 ILE B C 1
ATOM 3063 O O . ILE B 1 34 ? -47.561 -39.838 0.407 1.00 25.11 15 ILE B O 1
ATOM 3068 N N . SER B 1 35 ? -48.313 -40.114 -1.665 1.00 25.51 16 SER B N 1
ATOM 3069 C CA . SER B 1 35 ? -47.924 -41.536 -1.682 1.00 26.34 16 SER B CA 1
ATOM 3070 C C . SER B 1 35 ? -47.673 -42.129 -3.071 1.00 26.30 16 SER B C 1
ATOM 3071 O O . SER B 1 35 ? -48.473 -41.986 -3.988 1.00 27.29 16 SER B O 1
ATOM 3074 N N . LEU B 1 36 ? -46.551 -42.831 -3.170 1.00 28.51 17 LEU B N 1
ATOM 3075 C CA . LEU B 1 36 ? -46.086 -43.498 -4.374 1.00 28.03 17 LEU B CA 1
ATOM 3076 C C . LEU B 1 36 ? -46.093 -45.007 -4.191 1.00 27.46 17 LEU B C 1
ATOM 3077 O O . LEU B 1 36 ? -45.488 -45.750 -4.937 1.00 28.99 17 LEU B O 1
ATOM 3082 N N . ALA B 1 37 ? -46.815 -45.472 -3.200 1.00 28.89 18 ALA B N 1
ATOM 3083 C CA . ALA B 1 37 ? -46.809 -46.888 -2.882 1.00 28.13 18 ALA B CA 1
ATOM 3084 C C . ALA B 1 37 ? -47.542 -47.697 -3.947 1.00 28.56 18 ALA B C 1
ATOM 3085 O O . ALA B 1 37 ? -47.010 -48.682 -4.442 1.00 29.75 18 ALA B O 1
ATOM 3087 N N . ASN B 1 38 ? -48.747 -47.263 -4.314 1.00 27.69 19 ASN B N 1
ATOM 3088 C CA . ASN B 1 38 ? -49.612 -48.057 -5.151 1.00 27.42 19 ASN B CA 1
ATOM 3089 C C . ASN B 1 38 ? -49.792 -47.497 -6.574 1.00 28.15 19 ASN B C 1
ATOM 3090 O O . ASN B 1 38 ? -50.364 -46.443 -6.746 1.00 29.14 19 ASN B O 1
ATOM 3095 N N . PRO B 1 39 ? -49.369 -48.248 -7.603 1.00 28.29 20 PRO B N 1
ATOM 3096 C CA . PRO B 1 39 ? -49.488 -47.775 -8.982 1.00 27.53 20 PRO B CA 1
ATOM 3097 C C . PRO B 1 39 ? -50.878 -47.460 -9.362 1.00 27.94 20 PRO B C 1
ATOM 3098 O O . PRO B 1 39 ? -51.072 -46.582 -10.199 1.00 29.55 20 PRO B O 1
ATOM 3102 N N . ASP B 1 40 ? -51.844 -48.177 -8.786 1.00 28.76 21 ASP B N 1
ATOM 3103 C CA . ASP B 1 40 ? -53.258 -47.870 -9.013 1.00 29.44 21 ASP B CA 1
ATOM 3104 C C . ASP B 1 40 ? -53.811 -46.756 -8.113 1.00 30.02 21 ASP B C 1
ATOM 3105 O O . ASP B 1 40 ? -54.997 -46.480 -8.175 1.00 32.99 21 ASP B O 1
ATOM 3110 N N . ASP B 1 41 ? -52.980 -46.124 -7.284 1.00 29.47 22 ASP B N 1
ATOM 3111 C CA . ASP B 1 41 ? -53.439 -45.051 -6.401 1.00 28.31 22 ASP B CA 1
ATOM 3112 C C . ASP B 1 41 ? -52.273 -44.212 -5.955 1.00 26.81 22 ASP B C 1
ATOM 3113 O O . ASP B 1 41 ? -51.923 -44.220 -4.785 1.00 27.06 22 ASP B O 1
ATOM 3118 N N . ILE B 1 42 ? -51.668 -43.507 -6.902 1.00 27.20 23 ILE B N 1
ATOM 3119 C CA . ILE B 1 42 ? -50.581 -42.566 -6.605 1.00 27.43 23 ILE B CA 1
ATOM 3120 C C . ILE B 1 42 ? -51.267 -41.350 -6.006 1.00 25.73 23 ILE B C 1
ATOM 3121 O O . ILE B 1 42 ? -52.151 -40.765 -6.632 1.00 24.39 23 ILE B O 1
ATOM 3126 N N . GLN B 1 43 ? -50.869 -40.979 -4.797 1.00 24.52 24 GLN B N 1
ATOM 3127 C CA . GLN B 1 43 ? -51.516 -39.872 -4.094 1.00 25.76 24 GLN B CA 1
ATOM 3128 C C . GLN B 1 43 ? -50.694 -38.591 -4.124 1.00 24.18 24 GLN B C 1
ATOM 3129 O O . GLN B 1 43 ? -49.541 -38.593 -3.756 1.00 22.84 24 GLN B O 1
ATOM 3135 N N . LEU B 1 44 ? -51.338 -37.514 -4.545 1.00 24.67 25 LEU B N 1
ATOM 3136 C CA . LEU B 1 44 ? -50.730 -36.220 -4.795 1.00 23.45 25 LEU B CA 1
ATOM 3137 C C . LEU B 1 44 ? -51.616 -35.074 -4.263 1.00 23.25 25 LEU B C 1
ATOM 3138 O O . LEU B 1 44 ? -52.822 -35.244 -4.068 1.00 20.23 25 LEU B O 1
ATOM 3143 N N . ALA B 1 45 ? -51.015 -33.897 -4.076 1.00 23.19 26 ALA B N 1
ATOM 3144 C CA . ALA B 1 45 ? -51.722 -32.710 -3.593 1.00 22.57 26 ALA B CA 1
ATOM 3145 C C . ALA B 1 45 ? -51.158 -31.462 -4.246 1.00 21.62 26 ALA B C 1
ATOM 3146 O O . ALA B 1 45 ? -49.933 -31.334 -4.451 1.00 22.03 26 ALA B O 1
ATOM 3148 N N . ILE B 1 46 ? -52.047 -30.519 -4.504 1.00 19.89 27 ILE B N 1
ATOM 3149 C CA . ILE B 1 46 ? -51.634 -29.255 -5.061 1.00 21.95 27 ILE B CA 1
ATOM 3150 C C . ILE B 1 46 ? -51.175 -28.418 -3.891 1.00 22.97 27 ILE B C 1
ATOM 3151 O O . ILE B 1 46 ? -51.754 -28.510 -2.832 1.00 24.76 27 ILE B O 1
ATOM 3156 N N . ARG B 1 47 ? -50.123 -27.641 -4.087 1.00 22.45 28 ARG B N 1
ATOM 3157 C CA . ARG B 1 47 ? -49.579 -26.773 -3.067 1.00 24.29 28 ARG B CA 1
ATOM 3158 C C . ARG B 1 47 ? -50.245 -25.406 -3.194 1.00 23.21 28 ARG B C 1
ATOM 3159 O O . ARG B 1 47 ? -50.302 -24.844 -4.274 1.00 27.60 28 ARG B O 1
ATOM 3167 N N . PRO B 1 48 ? -50.765 -24.857 -2.100 1.00 21.60 29 PRO B N 1
ATOM 3168 C CA . PRO B 1 48 ? -51.508 -23.600 -2.268 1.00 22.20 29 PRO B CA 1
ATOM 3169 C C . PRO B 1 48 ? -50.639 -22.387 -2.667 1.00 21.91 29 PRO B C 1
ATOM 3170 O O . PRO B 1 48 ? -49.448 -22.368 -2.381 1.00 22.00 29 PRO B O 1
ATOM 3174 N N . ASP B 1 49 ? -51.224 -21.391 -3.325 1.00 19.45 30 ASP B N 1
ATOM 3175 C CA . ASP B 1 49 ? -50.479 -20.161 -3.584 1.00 22.46 30 ASP B CA 1
ATOM 3176 C C . ASP B 1 49 ? -49.981 -19.625 -2.254 1.00 23.36 30 ASP B C 1
ATOM 3177 O O . ASP B 1 49 ? -50.557 -19.921 -1.220 1.00 24.74 30 ASP B O 1
ATOM 3182 N N . ALA B 1 50 ? -48.943 -18.801 -2.289 1.00 23.54 31 ALA B N 1
ATOM 3183 C CA . ALA B 1 50 ? -48.489 -18.094 -1.107 1.00 20.96 31 ALA B CA 1
ATOM 3184 C C . ALA B 1 50 ? -49.679 -17.281 -0.574 1.00 23.02 31 ALA B C 1
ATOM 3185 O O . ALA B 1 50 ? -50.506 -16.723 -1.340 1.00 23.02 31 ALA B O 1
ATOM 3187 N N . GLY B 1 51 ? -49.785 -17.243 0.743 1.00 23.26 32 GLY B N 1
ATOM 3188 C CA . GLY B 1 51 ? -50.897 -16.603 1.396 1.00 24.49 32 GLY B CA 1
ATOM 3189 C C . GLY B 1 51 ? -52.031 -17.576 1.641 1.00 27.50 32 GLY B C 1
ATOM 3190 O O . GLY B 1 51 ? -53.001 -17.226 2.297 1.00 30.06 32 GLY B O 1
ATOM 3191 N N . GLY B 1 52 ? -51.948 -18.779 1.068 1.00 29.00 33 GLY B N 1
ATOM 3192 C CA . GLY B 1 52 ? -52.924 -19.844 1.320 1.00 27.06 33 GLY B CA 1
ATOM 3193 C C . GLY B 1 52 ? -54.363 -19.679 0.851 1.00 28.23 33 GLY B C 1
ATOM 3194 O O . GLY B 1 52 ? -55.152 -20.580 1.073 1.00 29.23 33 GLY B O 1
ATOM 3195 N N . GLU B 1 53 ? -54.711 -18.580 0.176 1.00 29.14 34 GLU B N 1
ATOM 3196 C CA . GLU B 1 53 ? -56.107 -18.305 -0.206 1.00 29.95 34 GLU B CA 1
ATOM 3197 C C . GLU B 1 53 ? -56.587 -18.950 -1.551 1.00 31.55 34 GLU B C 1
ATOM 3198 O O . GLU B 1 53 ? -57.803 -19.015 -1.815 1.00 33.72 34 GLU B O 1
ATOM 3201 N N . PHE B 1 54 ? -55.660 -19.379 -2.417 1.00 29.75 35 PHE B N 1
ATOM 3202 C CA . PHE B 1 54 ? -56.016 -19.942 -3.739 1.00 25.96 35 PHE B CA 1
ATOM 3203 C C . PHE B 1 54 ? -55.120 -21.080 -4.189 1.00 25.76 35 PHE B C 1
ATOM 3204 O O . PHE B 1 54 ? -53.962 -21.181 -3.781 1.00 26.78 35 PHE B O 1
ATOM 3212 N N . TYR B 1 55 ? -55.680 -21.941 -5.024 1.00 24.79 36 TYR B N 1
ATOM 3213 C CA . TYR B 1 55 ? -54.887 -22.856 -5.843 1.00 24.22 36 TYR B CA 1
ATOM 3214 C C . TYR B 1 55 ? -55.748 -23.575 -6.854 1.00 24.67 36 TYR B C 1
ATOM 3215 O O . TYR B 1 55 ? -56.974 -23.686 -6.675 1.00 24.14 36 TYR B O 1
ATOM 3224 N N . GLN B 1 56 ? -55.088 -24.084 -7.897 1.00 24.94 37 GLN B N 1
ATOM 3225 C CA . GLN B 1 56 ? -55.733 -24.982 -8.904 1.00 24.27 37 GLN B CA 1
ATOM 3226 C C . GLN B 1 56 ? -54.705 -25.523 -9.902 1.00 24.02 37 GLN B C 1
ATOM 3227 O O . GLN B 1 56 ? -54.771 -26.675 -10.306 1.00 24.71 37 GLN B O 1
ATOM 3233 N N . TRP B 1 57 ? -53.795 -24.650 -10.331 1.00 24.84 38 TRP B N 1
ATOM 3234 C CA . TRP B 1 57 ? -52.680 -25.012 -11.159 1.00 23.76 38 TRP B CA 1
ATOM 3235 C C . TRP B 1 57 ? -51.856 -26.120 -10.538 1.00 24.77 38 TRP B C 1
ATOM 3236 O O . TRP B 1 57 ? -51.565 -26.090 -9.341 1.00 27.79 38 TRP B O 1
ATOM 3247 N N . PHE B 1 58 ? -51.470 -27.082 -11.366 1.00 25.44 39 PHE B N 1
ATOM 3248 C CA . PHE B 1 58 ? -50.495 -28.107 -10.984 1.00 25.28 39 PHE B CA 1
ATOM 3249 C C . PHE B 1 58 ? -49.655 -28.349 -12.218 1.00 26.37 39 PHE B C 1
ATOM 3250 O O . PHE B 1 58 ? -50.103 -28.115 -13.341 1.00 27.23 39 PHE B O 1
ATOM 3258 N N . ASN B 1 59 ? -48.432 -28.793 -11.993 1.00 27.31 40 ASN B N 1
ATOM 3259 C CA . ASN B 1 59 ? -47.474 -29.010 -13.054 1.00 25.99 40 ASN B CA 1
ATOM 3260 C C . ASN B 1 59 ? -46.394 -29.888 -12.465 1.00 22.49 40 ASN B C 1
ATOM 3261 O O . ASN B 1 59 ? -45.675 -29.434 -11.629 1.00 24.04 40 ASN B O 1
ATOM 3266 N N . PHE B 1 60 ? -46.311 -31.143 -12.877 1.00 22.16 41 PHE B N 1
ATOM 3267 C CA . PHE B 1 60 ? -45.304 -32.061 -12.358 1.00 24.19 41 PHE B CA 1
ATOM 3268 C C . PHE B 1 60 ? -44.854 -33.065 -13.420 1.00 25.61 41 PHE B C 1
ATOM 3269 O O . PHE B 1 60 ? -45.493 -33.197 -14.466 1.00 26.62 41 PHE B O 1
ATOM 3277 N N . ARG B 1 61 ? -43.777 -33.795 -13.116 1.00 23.45 42 ARG B N 1
ATOM 3278 C CA . ARG B 1 61 ? -43.248 -34.818 -13.989 1.00 21.81 42 ARG B CA 1
ATOM 3279 C C . ARG B 1 61 ? -43.370 -36.176 -13.314 1.00 22.01 42 ARG B C 1
ATOM 3280 O O . ARG B 1 61 ? -43.204 -36.283 -12.125 1.00 21.80 42 ARG B O 1
ATOM 3288 N N . PHE B 1 62 ? -43.680 -37.202 -14.097 1.00 21.21 43 PHE B N 1
ATOM 3289 C CA . PHE B 1 62 ? -43.934 -38.516 -13.567 1.00 23.09 43 PHE B CA 1
ATOM 3290 C C . PHE B 1 62 ? -43.154 -39.528 -14.379 1.00 22.06 43 PHE B C 1
ATOM 3291 O O . PHE B 1 62 ? -43.216 -39.516 -15.591 1.00 24.94 43 PHE B O 1
ATOM 3299 N N . GLU B 1 63 ? -42.408 -40.380 -13.711 1.00 23.24 44 GLU B N 1
ATOM 3300 C CA . GLU B 1 63 ? -41.636 -41.439 -14.391 1.00 25.65 44 GLU B CA 1
ATOM 3301 C C . GLU B 1 63 ? -41.991 -42.794 -13.790 1.00 24.33 44 GLU B C 1
ATOM 3302 O O . GLU B 1 63 ? -42.094 -42.895 -12.575 1.00 24.34 44 GLU B O 1
ATOM 3308 N N . ALA B 1 64 ? -42.201 -43.800 -14.630 1.00 20.46 45 ALA B N 1
ATOM 3309 C CA . ALA B 1 64 ? -42.556 -45.135 -14.187 1.00 20.09 45 ALA B CA 1
ATOM 3310 C C . ALA B 1 64 ? -42.238 -46.130 -15.310 1.00 22.53 45 ALA B C 1
ATOM 3311 O O . ALA B 1 64 ? -41.633 -45.754 -16.302 1.00 25.83 45 ALA B O 1
ATOM 3313 N N . THR B 1 65 ? -42.605 -47.395 -15.148 1.00 24.25 46 THR B N 1
ATOM 3314 C CA . THR B 1 65 ? -42.367 -48.401 -16.192 1.00 26.90 46 THR B CA 1
ATOM 3315 C C . THR B 1 65 ? -43.435 -48.313 -17.282 1.00 27.01 46 THR B C 1
ATOM 3316 O O . THR B 1 65 ? -44.636 -48.264 -16.984 1.00 28.21 46 THR B O 1
ATOM 3320 N N . ILE B 1 66 ? -43.008 -48.300 -18.538 1.00 25.74 47 ILE B N 1
ATOM 3321 C CA . ILE B 1 66 ? -43.958 -48.147 -19.638 1.00 27.27 47 ILE B CA 1
ATOM 3322 C C . ILE B 1 66 ? -44.828 -49.381 -19.826 1.00 27.60 47 ILE B C 1
ATOM 3323 O O . ILE B 1 66 ? -44.490 -50.470 -19.390 1.00 27.15 47 ILE B O 1
ATOM 3328 N N . GLY B 1 67 ? -45.960 -49.185 -20.474 1.00 28.88 48 GLY B N 1
ATOM 3329 C CA . GLY B 1 67 ? -46.873 -50.262 -20.749 1.00 30.45 48 GLY B CA 1
ATOM 3330 C C . GLY B 1 67 ? -47.798 -50.603 -19.605 1.00 33.43 48 GLY B C 1
ATOM 3331 O O . GLY B 1 67 ? -48.514 -51.575 -19.671 1.00 37.67 48 GLY B O 1
ATOM 3332 N N . LYS B 1 68 ? -47.768 -49.836 -18.532 1.00 33.76 49 LYS B N 1
ATOM 3333 C CA . LYS B 1 68 ? -48.687 -50.038 -17.451 1.00 30.97 49 LYS B CA 1
ATOM 3334 C C . LYS B 1 68 ? -49.582 -48.813 -17.457 1.00 29.77 49 LYS B C 1
ATOM 3335 O O . LYS B 1 68 ? -49.193 -47.760 -17.967 1.00 26.26 49 LYS B O 1
ATOM 3338 N N . THR B 1 69 ? -50.773 -48.961 -16.885 1.00 29.92 50 THR B N 1
ATOM 3339 C CA . THR B 1 69 ? -51.670 -47.839 -16.676 1.00 29.19 50 THR B CA 1
ATOM 3340 C C . THR B 1 69 ? -51.705 -47.443 -15.188 1.00 26.98 50 THR B C 1
ATOM 3341 O O . THR B 1 69 ? -52.049 -48.231 -14.331 1.00 28.30 50 THR B O 1
ATOM 3345 N N . TYR B 1 70 ? -51.322 -46.203 -14.906 1.00 26.92 51 TYR B N 1
ATOM 3346 C CA . TYR B 1 70 ? -51.283 -45.651 -13.553 1.00 25.57 51 TYR B CA 1
ATOM 3347 C C . TYR B 1 70 ? -52.462 -44.711 -13.295 1.00 26.57 51 TYR B C 1
ATOM 3348 O O . TYR B 1 70 ? -52.954 -44.028 -14.202 1.00 24.73 51 TYR B O 1
ATOM 3357 N N . THR B 1 71 ? -52.925 -44.705 -12.052 1.00 26.66 52 THR B N 1
ATOM 3358 C CA . THR B 1 71 ? -53.941 -43.767 -11.608 1.00 25.26 52 THR B CA 1
ATOM 3359 C C . THR B 1 71 ? -53.304 -42.776 -10.651 1.00 25.63 52 THR B C 1
ATOM 3360 O O . THR B 1 71 ? -52.842 -43.142 -9.559 1.00 25.23 52 THR B O 1
ATOM 3364 N N . LEU B 1 72 ? -53.300 -41.517 -11.059 1.00 26.94 53 LEU B N 1
ATOM 3365 C CA . LEU B 1 72 ? -52.755 -40.442 -10.234 1.00 26.23 53 LEU B CA 1
ATOM 3366 C C . LEU B 1 72 ? -53.902 -39.610 -9.667 1.00 26.68 53 LEU B C 1
ATOM 3367 O O . LEU B 1 72 ? -54.704 -39.016 -10.412 1.00 26.38 53 LEU B O 1
ATOM 3372 N N . ASN B 1 73 ? -53.948 -39.582 -8.333 1.00 25.90 54 ASN B N 1
ATOM 3373 C CA . ASN B 1 73 ? -54.997 -38.929 -7.580 1.00 26.07 54 ASN B CA 1
ATOM 3374 C C . ASN B 1 73 ? -54.531 -37.649 -6.912 1.00 24.62 54 ASN B C 1
ATOM 3375 O O . ASN B 1 73 ? -53.685 -37.688 -6.018 1.00 22.51 54 ASN B O 1
ATOM 3380 N N . ILE B 1 74 ? -55.060 -36.516 -7.371 1.00 24.42 55 ILE B N 1
ATOM 3381 C CA . ILE B 1 74 ? -54.787 -35.242 -6.723 1.00 25.11 55 ILE B CA 1
ATOM 3382 C C . ILE B 1 74 ? -55.828 -35.087 -5.584 1.00 26.89 55 ILE B C 1
ATOM 3383 O O . ILE B 1 74 ? -56.958 -34.614 -5.805 1.00 27.85 55 ILE B O 1
ATOM 3388 N N . LEU B 1 75 ? -55.437 -35.505 -4.383 1.00 23.96 56 LEU B N 1
ATOM 3389 C CA . LEU B 1 75 ? -56.379 -35.631 -3.255 1.00 24.41 56 LEU B CA 1
ATOM 3390 C C . LEU B 1 75 ? -57.140 -34.345 -2.870 1.00 24.69 56 LEU B C 1
ATOM 3391 O O . LEU B 1 75 ? -58.330 -34.381 -2.537 1.00 28.35 56 LEU B O 1
ATOM 3396 N N . ASN B 1 76 ? -56.482 -33.202 -2.956 1.00 23.14 57 ASN B N 1
ATOM 3397 C CA . ASN B 1 76 ? -57.120 -31.961 -2.535 1.00 21.82 57 ASN B CA 1
ATOM 3398 C C . ASN B 1 76 ? -57.757 -31.142 -3.655 1.00 21.55 57 ASN B C 1
ATOM 3399 O O . ASN B 1 76 ? -57.885 -29.927 -3.529 1.00 23.35 57 ASN B O 1
ATOM 3404 N N . ALA B 1 77 ? -58.152 -31.790 -4.743 1.00 21.56 58 ALA B N 1
ATOM 3405 C CA . ALA B 1 77 ? -58.763 -31.057 -5.857 1.00 22.60 58 ALA B CA 1
ATOM 3406 C C . ALA B 1 77 ? -60.002 -30.349 -5.344 1.00 21.57 58 ALA B C 1
ATOM 3407 O O . ALA B 1 77 ? -60.314 -29.246 -5.753 1.00 23.76 58 ALA B O 1
ATOM 3409 N N . GLY B 1 78 ? -60.684 -30.985 -4.410 1.00 19.72 59 GLY B N 1
ATOM 3410 C CA . GLY B 1 78 ? -61.906 -30.452 -3.874 1.00 19.84 59 GLY B CA 1
ATOM 3411 C C . GLY B 1 78 ? -61.757 -29.171 -3.119 1.00 20.55 59 GLY B C 1
ATOM 3412 O O . GLY B 1 78 ? -62.749 -28.500 -2.885 1.00 20.06 59 GLY B O 1
ATOM 3413 N N . GLY B 1 79 ? -60.527 -28.855 -2.711 1.00 22.19 60 GLY B N 1
ATOM 3414 C CA . GLY B 1 79 ? -60.228 -27.624 -2.000 1.00 21.20 60 GLY B CA 1
ATOM 3415 C C . GLY B 1 79 ? -59.728 -26.518 -2.917 1.00 20.43 60 GLY B C 1
ATOM 3416 O O . GLY B 1 79 ? -59.341 -25.456 -2.427 1.00 20.99 60 GLY B O 1
ATOM 3417 N N . ALA B 1 80 ? -59.755 -26.745 -4.232 1.00 19.67 61 ALA B N 1
ATOM 3418 C CA . ALA B 1 80 ? -59.265 -25.749 -5.201 1.00 20.74 61 ALA B CA 1
ATOM 3419 C C . ALA B 1 80 ? -60.238 -24.573 -5.317 1.00 22.48 61 ALA B C 1
ATOM 3420 O O . ALA B 1 80 ? -61.397 -24.655 -4.925 1.00 27.24 61 ALA B O 1
ATOM 3422 N N . SER B 1 81 ? -59.764 -23.472 -5.863 1.00 22.76 62 SER B N 1
ATOM 3423 C CA . SER B 1 81 ? -60.535 -22.268 -5.922 1.00 20.29 62 SER B CA 1
ATOM 3424 C C . SER B 1 81 ? -61.749 -22.338 -6.858 1.00 22.82 62 SER B C 1
ATOM 3425 O O . SER B 1 81 ? -62.684 -21.592 -6.657 1.00 26.71 62 SER B O 1
ATOM 3428 N N . TYR B 1 82 ? -61.751 -23.181 -7.892 1.00 22.41 63 TYR B N 1
ATOM 3429 C CA . TYR B 1 82 ? -62.868 -23.171 -8.872 1.00 20.86 63 TYR B CA 1
ATOM 3430 C C . TYR B 1 82 ? -63.296 -24.592 -9.221 1.00 20.35 63 TYR B C 1
ATOM 3431 O O . TYR B 1 82 ? -62.749 -25.205 -10.154 1.00 19.95 63 TYR B O 1
ATOM 3440 N N . LEU B 1 83 ? -64.279 -25.114 -8.496 1.00 20.12 64 LEU B N 1
ATOM 3441 C CA . LEU B 1 83 ? -64.607 -26.526 -8.636 1.00 22.46 64 LEU B CA 1
ATOM 3442 C C . LEU B 1 83 ? -65.330 -26.815 -9.925 1.00 23.28 64 LEU B C 1
ATOM 3443 O O . LEU B 1 83 ? -65.272 -27.942 -10.382 1.00 24.85 64 LEU B O 1
ATOM 3448 N N . LYS B 1 84 ? -65.977 -25.829 -10.543 1.00 23.36 65 LYS B N 1
ATOM 3449 C CA A LYS B 1 84 ? -66.595 -26.042 -11.853 0.50 24.71 65 LYS B CA 1
ATOM 3450 C CA B LYS B 1 84 ? -66.609 -26.070 -11.843 0.50 24.02 65 LYS B CA 1
ATOM 3451 C C . LYS B 1 84 ? -65.525 -26.469 -12.852 1.00 26.00 65 LYS B C 1
ATOM 3452 O O . LYS B 1 84 ? -65.778 -27.265 -13.768 1.00 23.89 65 LYS B O 1
ATOM 3457 N N . GLY B 1 85 ? -64.311 -25.945 -12.655 1.00 27.28 66 GLY B N 1
ATOM 3458 C CA . GLY B 1 85 ? -63.194 -26.229 -13.537 1.00 27.69 66 GLY B CA 1
ATOM 3459 C C . GLY B 1 85 ? -62.753 -27.672 -13.578 1.00 26.29 66 GLY B C 1
ATOM 3460 O O . GLY B 1 85 ? -62.032 -28.068 -14.492 1.00 25.38 66 GLY B O 1
ATOM 3461 N N . TRP B 1 86 ? -63.161 -28.448 -12.585 1.00 25.51 67 TRP B N 1
ATOM 3462 C CA . TRP B 1 86 ? -62.871 -29.865 -12.586 1.00 25.65 67 TRP B CA 1
ATOM 3463 C C . TRP B 1 86 ? -63.921 -30.662 -13.328 1.00 26.35 67 TRP B C 1
ATOM 3464 O O . TRP B 1 86 ? -63.671 -31.823 -13.652 1.00 28.46 67 TRP B O 1
ATOM 3475 N N . GLU B 1 87 ? -65.077 -30.071 -13.604 1.00 26.77 68 GLU B N 1
ATOM 3476 C CA . GLU B 1 87 ? -66.144 -30.826 -14.238 1.00 30.49 68 GLU B CA 1
ATOM 3477 C C . GLU B 1 87 ? -65.905 -30.873 -15.766 1.00 30.28 68 GLU B C 1
ATOM 3478 O O . GLU B 1 87 ? -65.798 -29.859 -16.426 1.00 28.31 68 GLU B O 1
ATOM 3484 N N . ASP B 1 88 ? -65.804 -32.090 -16.292 1.00 30.36 69 ASP B N 1
ATOM 3485 C CA . ASP B 1 88 ? -65.518 -32.363 -17.687 1.00 30.92 69 ASP B CA 1
ATOM 3486 C C . ASP B 1 88 ? -64.142 -31.934 -18.071 1.00 29.30 69 ASP B C 1
ATOM 3487 O O . ASP B 1 88 ? -63.903 -31.697 -19.243 1.00 32.05 69 ASP B O 1
ATOM 3492 N N . TYR B 1 89 ? -63.244 -31.812 -17.100 1.00 27.69 70 TYR B N 1
ATOM 3493 C CA . TYR B 1 89 ? -61.894 -31.359 -17.369 1.00 24.25 70 TYR B CA 1
ATOM 3494 C C . TYR B 1 89 ? -60.988 -32.550 -17.571 1.00 25.68 70 TYR B C 1
ATOM 3495 O O . TYR B 1 89 ? -61.123 -33.600 -16.914 1.00 24.56 70 TYR B O 1
ATOM 3504 N N . GLN B 1 90 ? -60.048 -32.394 -18.490 1.00 26.59 71 GLN B N 1
ATOM 3505 C CA . GLN B 1 90 ? -59.041 -33.422 -18.681 1.00 26.39 71 GLN B CA 1
ATOM 3506 C C . GLN B 1 90 ? -57.666 -32.819 -18.581 1.00 26.36 71 GLN B C 1
ATOM 3507 O O . GLN B 1 90 ? -57.385 -31.778 -19.201 1.00 26.37 71 GLN B O 1
ATOM 3513 N N . ALA B 1 91 ? -56.814 -33.456 -17.774 1.00 24.92 72 ALA B N 1
ATOM 3514 C CA . ALA B 1 91 ? -55.452 -32.970 -17.559 1.00 24.02 72 ALA B CA 1
ATOM 3515 C C . ALA B 1 91 ? -54.657 -32.918 -18.862 1.00 23.26 72 ALA B C 1
ATOM 3516 O O . ALA B 1 91 ? -54.916 -33.666 -19.793 1.00 21.03 72 ALA B O 1
ATOM 3518 N N . VAL B 1 92 ? -53.686 -32.023 -18.905 1.00 24.52 73 VAL B N 1
ATOM 3519 C CA . VAL B 1 92 ? -52.847 -31.841 -20.075 1.00 26.28 73 VAL B CA 1
ATOM 3520 C C . VAL B 1 92 ? -51.546 -32.512 -19.739 1.00 24.40 73 VAL B C 1
ATOM 3521 O O . VAL B 1 92 ? -51.144 -32.490 -18.596 1.00 25.21 73 VAL B O 1
ATOM 3525 N N . ALA B 1 93 ? -50.930 -33.143 -20.726 1.00 24.75 74 ALA B N 1
ATOM 3526 C CA . ALA B 1 93 ? -49.714 -33.931 -20.531 1.00 24.17 74 ALA B CA 1
ATOM 3527 C C . ALA B 1 93 ? -48.861 -33.921 -21.806 1.00 26.37 74 ALA B C 1
ATOM 3528 O O . ALA B 1 93 ? -49.373 -33.687 -22.902 1.00 29.73 74 ALA B O 1
ATOM 3530 N N . SER B 1 94 ? -47.560 -34.131 -21.650 1.00 24.88 75 SER B N 1
ATOM 3531 C CA . SER B 1 94 ? -46.678 -34.259 -22.779 1.00 23.45 75 SER B CA 1
ATOM 3532 C C . SER B 1 94 ? -45.507 -35.206 -22.509 1.00 21.96 75 SER B C 1
ATOM 3533 O O . SER B 1 94 ? -44.953 -35.225 -21.391 1.00 20.65 75 SER B O 1
ATOM 3536 N N . TYR B 1 95 ? -45.124 -35.968 -23.528 1.00 18.61 76 TYR B N 1
ATOM 3537 C CA . TYR B 1 95 ? -43.907 -36.774 -23.467 1.00 19.01 76 TYR B CA 1
ATOM 3538 C C . TYR B 1 95 ? -42.698 -35.941 -23.903 1.00 22.83 76 TYR B C 1
ATOM 3539 O O . TYR B 1 95 ? -41.577 -36.112 -23.385 1.00 23.56 76 TYR B O 1
ATOM 3548 N N . ASP B 1 96 ? -42.897 -35.022 -24.838 1.00 22.90 77 ASP B N 1
ATOM 3549 C CA . ASP B 1 96 ? -41.734 -34.380 -25.438 1.00 26.35 77 ASP B CA 1
ATOM 3550 C C . ASP B 1 96 ? -41.573 -32.887 -25.119 1.00 25.14 77 ASP B C 1
ATOM 3551 O O . ASP B 1 96 ? -40.638 -32.290 -25.580 1.00 25.39 77 ASP B O 1
ATOM 3556 N N . ARG B 1 97 ? -42.500 -32.345 -24.318 1.00 26.26 78 ARG B N 1
ATOM 3557 C CA . ARG B 1 97 ? -42.637 -30.928 -23.942 1.00 25.15 78 ARG B CA 1
ATOM 3558 C C . ARG B 1 97 ? -42.908 -30.048 -25.122 1.00 26.09 78 ARG B C 1
ATOM 3559 O O . ARG B 1 97 ? -42.760 -28.833 -25.000 1.00 28.37 78 ARG B O 1
ATOM 3567 N N . GLN B 1 98 ? -43.339 -30.645 -26.236 1.00 25.12 79 GLN B N 1
ATOM 3568 C CA . GLN B 1 98 ? -43.718 -29.888 -27.430 1.00 27.41 79 GLN B CA 1
ATOM 3569 C C . GLN B 1 98 ? -45.172 -30.054 -27.759 1.00 26.53 79 GLN B C 1
ATOM 3570 O O . GLN B 1 98 ? -45.870 -29.078 -27.926 1.00 24.92 79 GLN B O 1
ATOM 3576 N N . THR B 1 99 ? -45.619 -31.299 -27.842 1.00 27.14 80 THR B N 1
ATOM 3577 C CA . THR B 1 99 ? -47.002 -31.618 -28.103 1.00 25.55 80 THR B CA 1
ATOM 3578 C C . THR B 1 99 ? -47.670 -31.985 -26.791 1.00 26.02 80 THR B C 1
ATOM 3579 O O . THR B 1 99 ? -47.332 -33.004 -26.158 1.00 26.28 80 THR B O 1
ATOM 3583 N N . TRP B 1 100 ? -48.637 -31.175 -26.400 1.00 25.13 81 TRP B N 1
ATOM 3584 C CA . TRP B 1 100 ? -49.346 -31.373 -25.142 1.00 27.51 81 TRP B CA 1
ATOM 3585 C C . TRP B 1 100 ? -50.778 -31.837 -25.413 1.00 28.93 81 TRP B C 1
ATOM 3586 O O . TRP B 1 100 ? -51.563 -31.131 -26.058 1.00 31.02 81 TRP B O 1
ATOM 3597 N N . PHE B 1 101 ? -51.127 -33.000 -24.885 1.00 27.20 82 PHE B N 1
ATOM 3598 C CA . PHE B 1 101 ? -52.412 -33.624 -25.190 1.00 26.49 82 PHE B CA 1
ATOM 3599 C C . PHE B 1 101 ? -53.189 -33.828 -23.916 1.00 26.08 82 PHE B C 1
ATOM 3600 O O . PHE B 1 101 ? -52.651 -33.609 -22.836 1.00 29.85 82 PHE B O 1
ATOM 3608 N N . ARG B 1 102 ? -54.445 -34.245 -24.037 1.00 23.56 83 ARG B N 1
ATOM 3609 C CA . ARG B 1 102 ? -55.320 -34.409 -22.887 1.00 22.63 83 ARG B CA 1
ATOM 3610 C C . ARG B 1 102 ? -55.323 -35.841 -22.381 1.00 23.12 83 ARG B C 1
ATOM 3611 O O . ARG B 1 102 ? -55.245 -36.740 -23.168 1.00 26.17 83 ARG B O 1
ATOM 3619 N N . LEU B 1 103 ? -55.444 -36.042 -21.070 1.00 26.15 84 LEU B N 1
ATOM 3620 C CA . LEU B 1 103 ? -55.493 -37.392 -20.457 1.00 25.80 84 LEU B CA 1
ATOM 3621 C C . LEU B 1 103 ? -56.892 -37.739 -19.887 1.00 24.85 84 LEU B C 1
ATOM 3622 O O . LEU B 1 103 ? -57.624 -36.855 -19.496 1.00 24.06 84 LEU B O 1
ATOM 3627 N N . PRO B 1 104 ? -57.269 -39.035 -19.865 1.00 23.85 85 PRO B N 1
ATOM 3628 C CA . PRO B 1 104 ? -58.526 -39.417 -19.245 1.00 24.16 85 PRO B CA 1
ATOM 3629 C C . PRO B 1 104 ? -58.483 -38.988 -17.791 1.00 25.55 85 PRO B C 1
ATOM 3630 O O . PRO B 1 104 ? -57.561 -39.371 -17.047 1.00 23.57 85 PRO B O 1
ATOM 3634 N N . THR B 1 105 ? -59.465 -38.180 -17.404 1.00 26.91 86 THR B N 1
ATOM 3635 C CA . THR B 1 105 ? -59.480 -37.573 -16.086 1.00 26.97 86 THR B CA 1
ATOM 3636 C C . THR B 1 105 ? -60.869 -37.638 -15.519 1.00 27.80 86 THR B C 1
ATOM 3637 O O . THR B 1 105 ? -61.831 -37.490 -16.252 1.00 29.04 86 THR B O 1
ATOM 3641 N N . GLU B 1 106 ? -60.981 -37.846 -14.215 1.00 29.68 87 GLU B N 1
ATOM 3642 C CA . GLU B 1 106 ? -62.271 -37.721 -13.579 1.00 31.42 87 GLU B CA 1
ATOM 3643 C C . GLU B 1 106 ? -62.188 -37.116 -12.213 1.00 29.33 87 GLU B C 1
ATOM 3644 O O . GLU B 1 106 ? -61.163 -37.169 -11.575 1.00 31.06 87 GLU B O 1
ATOM 3650 N N . TYR B 1 107 ? -63.291 -36.515 -11.800 1.00 28.22 88 TYR B N 1
ATOM 3651 C CA . TYR B 1 107 ? -63.393 -35.832 -10.526 1.00 27.91 88 TYR B CA 1
ATOM 3652 C C . TYR B 1 107 ? -64.486 -36.486 -9.674 1.00 26.42 88 TYR B C 1
ATOM 3653 O O . TYR B 1 107 ? -65.660 -36.437 -10.020 1.00 25.27 88 TYR B O 1
ATOM 3662 N N . LYS B 1 108 ? -64.079 -37.109 -8.569 1.00 26.31 89 LYS B N 1
ATOM 3663 C CA . LYS B 1 108 ? -64.962 -37.916 -7.706 1.00 24.14 89 LYS B CA 1
ATOM 3664 C C . LYS B 1 108 ? -64.422 -37.856 -6.280 1.00 24.61 89 LYS B C 1
ATOM 3665 O O . LYS B 1 108 ? -63.216 -37.978 -6.061 1.00 23.05 89 LYS B O 1
ATOM 3668 N N . ASP B 1 109 ? -65.308 -37.632 -5.317 1.00 26.07 90 ASP B N 1
ATOM 3669 C CA . ASP B 1 109 ? -64.948 -37.591 -3.907 1.00 25.50 90 ASP B CA 1
ATOM 3670 C C . ASP B 1 109 ? -63.885 -36.576 -3.589 1.00 24.96 90 ASP B C 1
ATOM 3671 O O . ASP B 1 109 ? -62.943 -36.872 -2.862 1.00 24.09 90 ASP B O 1
ATOM 3676 N N . GLY B 1 110 ? -64.013 -35.391 -4.162 1.00 25.13 91 GLY B N 1
ATOM 3677 C CA . GLY B 1 110 ? -63.020 -34.344 -3.973 1.00 26.07 91 GLY B CA 1
ATOM 3678 C C . GLY B 1 110 ? -61.652 -34.580 -4.587 1.00 25.53 91 GLY B C 1
ATOM 3679 O O . GLY B 1 110 ? -60.731 -33.796 -4.365 1.00 25.15 91 GLY B O 1
ATOM 3680 N N . LYS B 1 111 ? -61.492 -35.641 -5.360 1.00 27.12 92 LYS B N 1
ATOM 3681 C CA . LYS B 1 111 ? -60.191 -35.873 -5.992 1.00 28.76 92 LYS B CA 1
ATOM 3682 C C . LYS B 1 111 ? -60.259 -35.999 -7.515 1.00 27.37 92 LYS B C 1
ATOM 3683 O O . LYS B 1 111 ? -61.226 -36.500 -8.090 1.00 26.93 92 LYS B O 1
ATOM 3689 N N . LEU B 1 112 ? -59.223 -35.454 -8.142 1.00 28.14 93 LEU B N 1
ATOM 3690 C CA . LEU B 1 112 ? -59.066 -35.448 -9.580 1.00 27.66 93 LEU B CA 1
ATOM 3691 C C . LEU B 1 112 ? -58.193 -36.660 -9.900 1.00 26.94 93 LEU B C 1
ATOM 3692 O O . LEU B 1 112 ? -57.028 -36.737 -9.495 1.00 23.07 93 LEU B O 1
ATOM 3697 N N . SER B 1 113 ? -58.787 -37.604 -10.623 1.00 28.39 94 SER B N 1
ATOM 3698 C CA . SER B 1 113 ? -58.121 -38.836 -11.002 1.00 27.88 94 SER B CA 1
ATOM 3699 C C . SER B 1 113 ? -57.680 -38.884 -12.445 1.00 25.94 94 SER B C 1
ATOM 3700 O O . SER B 1 113 ? -58.507 -38.865 -13.350 1.00 23.98 94 SER B O 1
ATOM 3703 N N . ILE B 1 114 ? -56.364 -39.004 -12.627 1.00 23.95 95 ILE B N 1
ATOM 3704 C CA . ILE B 1 114 ? -55.752 -39.006 -13.933 1.00 24.01 95 ILE B CA 1
ATOM 3705 C C . ILE B 1 114 ? -55.188 -40.390 -14.286 1.00 24.16 95 ILE B C 1
ATOM 3706 O O . ILE B 1 114 ? -54.319 -40.901 -13.555 1.00 21.97 95 ILE B O 1
ATOM 3711 N N . SER B 1 115 ? -55.685 -40.991 -15.388 1.00 22.20 96 SER B N 1
ATOM 3712 C CA . SER B 1 115 ? -55.117 -42.266 -15.888 1.00 25.29 96 SER B CA 1
ATOM 3713 C C . SER B 1 115 ? -53.941 -42.048 -16.785 1.00 23.80 96 SER B C 1
ATOM 3714 O O . SER B 1 115 ? -54.064 -41.385 -17.802 1.00 22.44 96 SER B O 1
ATOM 3717 N N . VAL B 1 116 ? -52.833 -42.675 -16.461 1.00 23.98 97 VAL B N 1
ATOM 3718 C CA . VAL B 1 116 ? -51.674 -42.577 -17.319 1.00 26.00 97 VAL B CA 1
ATOM 3719 C C . VAL B 1 116 ? -51.287 -43.951 -17.847 1.00 27.09 97 VAL B C 1
ATOM 3720 O O . VAL B 1 116 ? -50.709 -44.777 -17.134 1.00 24.35 97 VAL B O 1
ATOM 3724 N N . GLU B 1 117 ? -51.639 -44.202 -19.104 1.00 28.63 98 GLU B N 1
ATOM 3725 C CA . GLU B 1 117 ? -51.117 -45.377 -19.781 1.00 30.94 98 GLU B CA 1
ATOM 3726 C C . GLU B 1 117 ? -49.733 -44.994 -20.343 1.00 29.39 98 GLU B C 1
ATOM 3727 O O . GLU B 1 117 ? -49.608 -44.562 -21.468 1.00 29.86 98 GLU B O 1
ATOM 3733 N N . LEU B 1 118 ? -48.700 -45.132 -19.530 1.00 29.04 99 LEU B N 1
ATOM 3734 C CA . LEU B 1 118 ? -47.380 -44.632 -19.905 1.00 29.62 99 LEU B CA 1
ATOM 3735 C C . LEU B 1 118 ? -46.789 -45.230 -21.180 1.00 30.00 99 LEU B C 1
ATOM 3736 O O . LEU B 1 118 ? -46.353 -46.373 -21.168 1.00 28.23 99 LEU B O 1
ATOM 3741 N N . ASP B 1 119 ? -46.715 -44.436 -22.242 1.00 29.76 100 ASP B N 1
ATOM 3742 C CA . ASP B 1 119 ? -46.085 -44.897 -23.468 1.00 31.29 100 ASP B CA 1
ATOM 3743 C C . ASP B 1 119 ? -44.570 -44.640 -23.458 1.00 32.27 100 ASP B C 1
ATOM 3744 O O . ASP B 1 119 ? -43.841 -45.298 -24.189 1.00 31.31 100 ASP B O 1
ATOM 3749 N N . CYS B 1 120 ? -44.108 -43.655 -22.681 1.00 32.49 101 CYS B N 1
ATOM 3750 C CA . CYS B 1 120 ? -42.669 -43.433 -22.437 1.00 30.68 101 CYS B CA 1
ATOM 3751 C C . CYS B 1 120 ? -42.416 -43.362 -20.932 1.00 30.93 101 CYS B C 1
ATOM 3752 O O . CYS B 1 120 ? -43.345 -43.105 -20.144 1.00 34.05 101 CYS B O 1
ATOM 3755 N N . GLU B 1 121 ? -41.162 -43.556 -20.532 1.00 28.69 102 GLU B N 1
ATOM 3756 C CA . GLU B 1 121 ? -40.783 -43.546 -19.121 1.00 26.62 102 GLU B CA 1
ATOM 3757 C C . GLU B 1 121 ? -41.206 -42.271 -18.435 1.00 25.14 102 GLU B C 1
ATOM 3758 O O . GLU B 1 121 ? -41.756 -42.346 -17.341 1.00 25.49 102 GLU B O 1
ATOM 3764 N N . ALA B 1 122 ? -41.021 -41.121 -19.102 1.00 22.25 103 ALA B N 1
ATOM 3765 C CA . ALA B 1 122 ? -41.241 -39.805 -18.499 1.00 20.32 103 ALA B CA 1
ATOM 3766 C C . ALA B 1 122 ? -42.375 -39.037 -19.154 1.00 22.31 103 ALA B C 1
ATOM 3767 O O . ALA B 1 122 ? -42.383 -38.868 -20.376 1.00 26.05 103 ALA B O 1
ATOM 3769 N N . ILE B 1 123 ? -43.305 -38.527 -18.337 1.00 21.29 104 ILE B N 1
ATOM 3770 C CA . ILE B 1 123 ? -44.400 -37.654 -18.819 1.00 18.72 104 ILE B CA 1
ATOM 3771 C C . ILE B 1 123 ? -44.567 -36.392 -17.898 1.00 19.47 104 ILE B C 1
ATOM 3772 O O . ILE B 1 123 ? -44.453 -36.473 -16.690 1.00 22.87 104 ILE B O 1
ATOM 3777 N N . GLN B 1 124 ? -44.794 -35.227 -18.476 1.00 19.41 105 GLN B N 1
ATOM 3778 C CA . GLN B 1 124 ? -45.104 -34.064 -17.696 1.00 20.49 105 GLN B CA 1
ATOM 3779 C C . GLN B 1 124 ? -46.615 -33.835 -17.799 1.00 21.51 105 GLN B C 1
ATOM 3780 O O . GLN B 1 124 ? -47.199 -33.951 -18.867 1.00 22.70 105 GLN B O 1
ATOM 3786 N N . ILE B 1 125 ? -47.246 -33.587 -16.659 1.00 22.43 106 ILE B N 1
ATOM 3787 C CA . ILE B 1 125 ? -48.703 -33.437 -16.536 1.00 22.40 106 ILE B CA 1
ATOM 3788 C C . ILE B 1 125 ? -49.008 -32.087 -15.901 1.00 21.09 106 ILE B C 1
ATOM 3789 O O . ILE B 1 125 ? -48.400 -31.728 -14.920 1.00 20.48 106 ILE B O 1
ATOM 3794 N N . ALA B 1 126 ? -49.935 -31.327 -16.446 1.00 21.08 107 ALA B N 1
ATOM 3795 C CA . ALA B 1 126 ? -50.162 -29.989 -15.918 1.00 21.91 107 ALA B CA 1
ATOM 3796 C C . ALA B 1 126 ? -51.563 -29.511 -16.180 1.00 22.51 107 ALA B C 1
ATOM 3797 O O . ALA B 1 126 ? -52.270 -30.099 -16.989 1.00 22.96 107 ALA B O 1
ATOM 3799 N N . TYR B 1 127 ? -51.946 -28.417 -15.504 1.00 25.36 108 TYR B N 1
ATOM 3800 C CA . TYR B 1 127 ? -53.326 -27.891 -15.579 1.00 25.47 108 TYR B CA 1
ATOM 3801 C C . TYR B 1 127 ? -53.576 -27.290 -16.969 1.00 24.86 108 TYR B C 1
ATOM 3802 O O . TYR B 1 127 ? -54.675 -27.400 -17.498 1.00 23.70 108 TYR B O 1
ATOM 3811 N N . PHE B 1 128 ? -52.522 -26.719 -17.549 1.00 22.82 109 PHE B N 1
ATOM 3812 C CA . PHE B 1 128 ? -52.499 -26.237 -18.924 1.00 22.61 109 PHE B CA 1
ATOM 3813 C C . PHE B 1 128 ? -51.041 -26.294 -19.371 1.00 24.94 109 PHE B C 1
ATOM 3814 O O . PHE B 1 128 ? -50.154 -26.510 -18.540 1.00 26.52 109 PHE B O 1
ATOM 3822 N N . THR B 1 129 ? -50.790 -26.137 -20.670 1.00 25.28 110 THR B N 1
ATOM 3823 C CA . THR B 1 129 ? -49.413 -26.096 -21.172 1.00 26.14 110 THR B CA 1
ATOM 3824 C C . THR B 1 129 ? -48.587 -25.015 -20.487 1.00 25.37 110 THR B C 1
ATOM 3825 O O . THR B 1 129 ? -48.921 -23.826 -20.556 1.00 26.05 110 THR B O 1
ATOM 3829 N N . PRO B 1 130 ? -47.508 -25.418 -19.821 1.00 25.59 111 PRO B N 1
ATOM 3830 C CA . PRO B 1 130 ? -46.686 -24.428 -19.110 1.00 25.26 111 PRO B CA 1
ATOM 3831 C C . PRO B 1 130 ? -45.999 -23.445 -20.045 1.00 23.30 111 PRO B C 1
ATOM 3832 O O . PRO B 1 130 ? -45.852 -23.725 -21.235 1.00 23.51 111 PRO B O 1
ATOM 3836 N N . TYR B 1 131 ? -45.586 -22.318 -19.497 1.00 23.34 112 TYR B N 1
ATOM 3837 C CA . TYR B 1 131 ? -44.849 -21.295 -20.214 1.00 22.09 112 TYR B CA 1
ATOM 3838 C C . TYR B 1 131 ? -43.766 -20.791 -19.251 1.00 22.49 112 TYR B C 1
ATOM 3839 O O . TYR B 1 131 ? -44.019 -20.037 -18.302 1.00 22.24 112 TYR B O 1
ATOM 3848 N N . SER B 1 132 ? -42.539 -21.216 -19.491 1.00 22.40 113 SER B N 1
ATOM 3849 C CA . SER B 1 132 ? -41.473 -20.942 -18.536 1.00 22.48 113 SER B CA 1
ATOM 3850 C C . SER B 1 132 ? -40.920 -19.509 -18.558 1.00 20.36 113 SER B C 1
ATOM 3851 O O . SER B 1 132 ? -41.097 -18.760 -19.511 1.00 20.62 113 SER B O 1
ATOM 3854 N N . TYR B 1 133 ? -40.206 -19.145 -17.510 1.00 20.10 114 TYR B N 1
ATOM 3855 C CA . TYR B 1 133 ? -39.497 -17.859 -17.488 1.00 21.17 114 TYR B CA 1
ATOM 3856 C C . TYR B 1 133 ? -38.366 -17.898 -18.533 1.00 22.91 114 TYR B C 1
ATOM 3857 O O . TYR B 1 133 ? -38.037 -16.870 -19.154 1.00 20.76 114 TYR B O 1
ATOM 3866 N N . GLU B 1 134 ? -37.794 -19.088 -18.769 1.00 21.37 115 GLU B N 1
ATOM 3867 C CA . GLU B 1 134 ? -36.775 -19.206 -19.815 1.00 23.12 115 GLU B CA 1
ATOM 3868 C C . GLU B 1 134 ? -37.393 -18.915 -21.181 1.00 22.52 115 GLU B C 1
ATOM 3869 O O . GLU B 1 134 ? -36.791 -18.249 -22.027 1.00 23.08 115 GLU B O 1
ATOM 3875 N N . ARG B 1 135 ? -38.621 -19.370 -21.369 1.00 21.97 116 ARG B N 1
ATOM 3876 C CA . ARG B 1 135 ? -39.327 -19.129 -22.628 1.00 22.53 116 ARG B CA 1
ATOM 3877 C C . ARG B 1 135 ? -39.694 -17.664 -22.736 1.00 21.48 116 ARG B C 1
ATOM 3878 O O . ARG B 1 135 ? -39.525 -17.032 -23.768 1.00 24.54 116 ARG B O 1
ATOM 3886 N N . HIS B 1 136 ? -40.187 -17.117 -21.655 1.00 21.11 117 HIS B N 1
ATOM 3887 C CA . HIS B 1 136 ? -40.467 -15.689 -21.607 1.00 22.65 117 HIS B CA 1
ATOM 3888 C C . HIS B 1 136 ? -39.235 -14.856 -21.956 1.00 23.08 117 HIS B C 1
ATOM 3889 O O . HIS B 1 136 ? -39.340 -13.847 -22.681 1.00 25.54 117 HIS B O 1
ATOM 3896 N N . LEU B 1 137 ? -38.067 -15.254 -21.461 1.00 22.63 118 LEU B N 1
ATOM 3897 C CA . LEU B 1 137 ? -36.864 -14.455 -21.711 1.00 23.80 118 LEU B CA 1
ATOM 3898 C C . LEU B 1 137 ? -36.474 -14.529 -23.178 1.00 21.49 118 LEU B C 1
ATOM 3899 O O . LEU B 1 137 ? -35.993 -13.556 -23.760 1.00 21.07 118 LEU B O 1
ATOM 3904 N N . ASP B 1 138 ? -36.703 -15.689 -23.782 1.00 21.74 119 ASP B N 1
ATOM 3905 C CA . ASP B 1 138 ? -36.423 -15.882 -25.197 1.00 19.02 119 ASP B CA 1
ATOM 3906 C C . ASP B 1 138 ? -37.343 -15.010 -26.024 1.00 19.69 119 ASP B C 1
ATOM 3907 O O . ASP B 1 138 ? -36.895 -14.407 -26.991 1.00 19.37 119 ASP B O 1
ATOM 3912 N N . LEU B 1 139 ? -38.634 -14.959 -25.652 1.00 19.21 120 LEU B N 1
ATOM 3913 C CA . LEU B 1 139 ? -39.614 -14.161 -26.370 1.00 19.66 120 LEU B CA 1
ATOM 3914 C C . LEU B 1 139 ? -39.289 -12.681 -26.303 1.00 21.30 120 LEU B C 1
ATOM 3915 O O . LEU B 1 139 ? -39.307 -12.018 -27.309 1.00 25.74 120 LEU B O 1
ATOM 3920 N N . ILE B 1 140 ? -39.014 -12.141 -25.129 1.00 23.45 121 ILE B N 1
ATOM 3921 C CA . ILE B 1 140 ? -38.813 -10.682 -25.035 1.00 23.15 121 ILE B CA 1
ATOM 3922 C C . ILE B 1 140 ? -37.439 -10.278 -25.541 1.00 23.73 121 ILE B C 1
ATOM 3923 O O . ILE B 1 140 ? -37.211 -9.096 -25.789 1.00 28.88 121 ILE B O 1
ATOM 3928 N N . SER B 1 141 ? -36.525 -11.234 -25.666 1.00 22.92 122 SER B N 1
ATOM 3929 C CA . SER B 1 141 ? -35.194 -10.983 -26.233 1.00 22.07 122 SER B CA 1
ATOM 3930 C C . SER B 1 141 ? -35.252 -11.011 -27.745 1.00 23.36 122 SER B C 1
ATOM 3931 O O . SER B 1 141 ? -34.736 -10.127 -28.412 1.00 22.80 122 SER B O 1
ATOM 3934 N N . ALA B 1 142 ? -35.916 -12.034 -28.273 1.00 22.42 123 ALA B N 1
ATOM 3935 C CA . ALA B 1 142 ? -36.030 -12.212 -29.713 1.00 21.54 123 ALA B CA 1
ATOM 3936 C C . ALA B 1 142 ? -36.793 -11.032 -30.357 1.00 19.98 123 ALA B C 1
ATOM 3937 O O . ALA B 1 142 ? -36.317 -10.473 -31.319 1.00 18.10 123 ALA B O 1
ATOM 3939 N N . VAL B 1 143 ? -37.951 -10.610 -29.820 1.00 20.36 124 VAL B N 1
ATOM 3940 C CA . VAL B 1 143 ? -38.668 -9.487 -30.475 1.00 20.37 124 VAL B CA 1
ATOM 3941 C C . VAL B 1 143 ? -37.765 -8.226 -30.676 1.00 20.02 124 VAL B C 1
ATOM 3942 O O . VAL B 1 143 ? -37.993 -7.405 -31.560 1.00 20.78 124 VAL B O 1
ATOM 3946 N N . GLN B 1 144 ? -36.709 -8.106 -29.897 1.00 22.39 125 GLN B N 1
ATOM 3947 C CA . GLN B 1 144 ? -35.835 -6.943 -30.006 1.00 25.64 125 GLN B CA 1
ATOM 3948 C C . GLN B 1 144 ? -35.284 -6.756 -31.390 1.00 26.32 125 GLN B C 1
ATOM 3949 O O . GLN B 1 144 ? -35.042 -5.643 -31.800 1.00 29.25 125 GLN B O 1
ATOM 3955 N N . LEU B 1 145 ? -35.026 -7.846 -32.092 1.00 27.47 126 LEU B N 1
ATOM 3956 C CA . LEU B 1 145 ? -34.363 -7.727 -33.384 1.00 29.59 126 LEU B CA 1
ATOM 3957 C C . LEU B 1 145 ? -35.207 -6.934 -34.388 1.00 28.41 126 LEU B C 1
ATOM 3958 O O . LEU B 1 145 ? -34.659 -6.311 -35.264 1.00 31.12 126 LEU B O 1
ATOM 3963 N N . HIS B 1 146 ? -36.525 -6.948 -34.244 1.00 28.55 127 HIS B N 1
ATOM 3964 C CA . HIS B 1 146 ? -37.411 -6.215 -35.141 1.00 28.28 127 HIS B CA 1
ATOM 3965 C C . HIS B 1 146 ? -37.129 -4.704 -35.098 1.00 27.48 127 HIS B C 1
ATOM 3966 O O . HIS B 1 146 ? -36.944 -4.125 -34.040 1.00 31.24 127 HIS B O 1
ATOM 3973 N N . PRO B 1 147 ? -37.102 -4.062 -36.252 1.00 26.32 128 PRO B N 1
ATOM 3974 C CA . PRO B 1 147 ? -36.807 -2.621 -36.235 1.00 28.74 128 PRO B CA 1
ATOM 3975 C C . PRO B 1 147 ? -37.829 -1.741 -35.508 1.00 27.01 128 PRO B C 1
ATOM 3976 O O . PRO B 1 147 ? -37.456 -0.690 -34.988 1.00 27.31 128 PRO B O 1
ATOM 3980 N N . LEU B 1 148 ? -39.093 -2.157 -35.473 1.00 25.09 129 LEU B N 1
ATOM 3981 C CA . LEU B 1 148 ? -40.141 -1.365 -34.804 1.00 24.66 129 LEU B CA 1
ATOM 3982 C C . LEU B 1 148 ? -40.357 -1.721 -33.318 1.00 23.79 129 LEU B C 1
ATOM 3983 O O . LEU B 1 148 ? -41.305 -1.215 -32.674 1.00 22.72 129 LEU B O 1
ATOM 3988 N N . VAL B 1 149 ? -39.489 -2.581 -32.785 1.00 22.17 130 VAL B N 1
ATOM 3989 C CA . VAL B 1 149 ? -39.622 -3.060 -31.420 1.00 22.72 130 VAL B CA 1
ATOM 3990 C C . VAL B 1 149 ? -38.541 -2.547 -30.478 1.00 23.69 130 VAL B C 1
ATOM 3991 O O . VAL B 1 149 ? -37.371 -2.522 -30.783 1.00 21.11 130 VAL B O 1
ATOM 3995 N N . SER B 1 150 ? -38.980 -2.134 -29.309 1.00 27.17 131 SER B N 1
ATOM 3996 C CA . SER B 1 150 ? -38.096 -1.780 -28.227 1.00 28.89 131 SER B CA 1
ATOM 3997 C C . SER B 1 150 ? -38.718 -2.303 -26.962 1.00 27.74 131 SER B C 1
ATOM 3998 O O . SER B 1 150 ? -39.914 -2.125 -26.725 1.00 29.44 131 SER B O 1
ATOM 4001 N N . THR B 1 151 ? -37.904 -2.971 -26.162 1.00 27.15 132 THR B N 1
ATOM 4002 C CA . THR B 1 151 ? -38.369 -3.450 -24.882 1.00 26.79 132 THR B CA 1
ATOM 4003 C C . THR B 1 151 ? -37.916 -2.425 -23.862 1.00 23.99 132 THR B C 1
ATOM 4004 O O . THR B 1 151 ? -36.978 -1.676 -24.107 1.00 23.53 132 THR B O 1
ATOM 4008 N N . GLU B 1 152 ? -38.625 -2.380 -22.749 1.00 24.28 133 GLU B N 1
ATOM 4009 C CA . GLU B 1 152 ? -38.365 -1.413 -21.674 1.00 26.36 133 GLU B CA 1
ATOM 4010 C C . GLU B 1 152 ? -38.513 -2.085 -20.336 1.00 24.63 133 GLU B C 1
ATOM 4011 O O . GLU B 1 152 ? -39.535 -2.710 -20.072 1.00 22.25 133 GLU B O 1
ATOM 4017 N N . HIS B 1 153 ? -37.511 -1.921 -19.482 1.00 25.91 134 HIS B N 1
ATOM 4018 C CA . HIS B 1 153 ? -37.567 -2.445 -18.111 1.00 26.02 134 HIS B CA 1
ATOM 4019 C C . HIS B 1 153 ? -38.445 -1.514 -17.274 1.00 25.82 134 HIS B C 1
ATOM 4020 O O . HIS B 1 153 ? -38.094 -0.367 -17.035 1.00 25.41 134 HIS B O 1
ATOM 4027 N N . LEU B 1 154 ? -39.611 -2.011 -16.879 1.00 26.04 135 LEU B N 1
ATOM 4028 C CA . LEU B 1 154 ? -40.566 -1.261 -16.068 1.00 25.81 135 LEU B CA 1
ATOM 4029 C C . LEU B 1 154 ? -40.148 -1.235 -14.595 1.00 26.34 135 LEU B C 1
ATOM 4030 O O . LEU B 1 154 ? -40.441 -0.283 -13.851 1.00 28.67 135 LEU B O 1
ATOM 4035 N N . GLY B 1 155 ? -39.502 -2.303 -14.157 1.00 25.83 136 GLY B N 1
ATOM 4036 C CA . GLY B 1 155 ? -39.106 -2.409 -12.778 1.00 24.33 136 GLY B CA 1
ATOM 4037 C C . GLY B 1 155 ? -39.014 -3.845 -12.386 1.00 24.42 136 GLY B C 1
ATOM 4038 O O . GLY B 1 155 ? -39.138 -4.742 -13.245 1.00 25.42 136 GLY B O 1
ATOM 4039 N N . LEU B 1 156 ? -38.790 -4.050 -11.091 1.00 22.21 137 LEU B N 1
ATOM 4040 C CA . LEU B 1 156 ? -38.608 -5.364 -10.557 1.00 21.35 137 LEU B CA 1
ATOM 4041 C C . LEU B 1 156 ? -39.858 -5.932 -9.921 1.00 22.67 137 LEU B C 1
ATOM 4042 O O . LEU B 1 156 ? -40.656 -5.186 -9.368 1.00 26.37 137 LEU B O 1
ATOM 4047 N N . THR B 1 157 ? -40.034 -7.246 -10.019 1.00 21.81 138 THR B N 1
ATOM 4048 C CA . THR B 1 157 ? -41.081 -7.934 -9.280 1.00 23.68 138 THR B CA 1
ATOM 4049 C C . THR B 1 157 ? -40.620 -8.087 -7.837 1.00 23.21 138 THR B C 1
ATOM 4050 O O . THR B 1 157 ? -39.456 -7.851 -7.511 1.00 23.76 138 THR B O 1
ATOM 4054 N N . LEU B 1 158 ? -41.491 -8.572 -6.968 1.00 23.64 139 LEU B N 1
ATOM 4055 C CA . LEU B 1 158 ? -41.085 -8.692 -5.579 1.00 22.33 139 LEU B CA 1
ATOM 4056 C C . LEU B 1 158 ? -39.956 -9.723 -5.415 1.00 23.03 139 LEU B C 1
ATOM 4057 O O . LEU B 1 158 ? -39.167 -9.595 -4.504 1.00 25.61 139 LEU B O 1
ATOM 4062 N N . ASP B 1 159 ? -39.861 -10.755 -6.257 1.00 22.97 140 ASP B N 1
ATOM 4063 C CA . ASP B 1 159 ? -38.725 -11.706 -6.130 1.00 21.64 140 ASP B CA 1
ATOM 4064 C C . ASP B 1 159 ? -37.470 -11.188 -6.802 1.00 23.26 140 ASP B C 1
ATOM 4065 O O . ASP B 1 159 ? -36.409 -11.801 -6.690 1.00 26.34 140 ASP B O 1
ATOM 4070 N N . GLY B 1 160 ? -37.584 -10.060 -7.487 1.00 22.64 141 GLY B N 1
ATOM 4071 C CA . GLY B 1 160 ? -36.449 -9.451 -8.145 1.00 24.16 141 GLY B CA 1
ATOM 4072 C C . GLY B 1 160 ? -36.348 -9.840 -9.606 1.00 24.02 141 GLY B C 1
ATOM 4073 O O . GLY B 1 160 ? -35.291 -9.712 -10.186 1.00 23.76 141 GLY B O 1
ATOM 4074 N N . ARG B 1 161 ? -37.442 -10.322 -10.192 1.00 24.83 142 ARG B N 1
ATOM 4075 C CA . ARG B 1 161 ? -37.453 -10.667 -11.618 1.00 24.69 142 ARG B CA 1
ATOM 4076 C C . ARG B 1 161 ? -37.867 -9.430 -12.391 1.00 24.84 142 ARG B C 1
ATOM 4077 O O . ARG B 1 161 ? -38.169 -8.393 -11.775 1.00 24.67 142 ARG B O 1
ATOM 4085 N N . ASP B 1 162 ? -37.862 -9.512 -13.720 1.00 24.21 143 ASP B N 1
ATOM 4086 C CA . ASP B 1 162 ? -38.105 -8.310 -14.515 1.00 23.88 143 ASP B CA 1
ATOM 4087 C C . ASP B 1 162 ? -39.520 -8.168 -15.014 1.00 22.80 143 ASP B C 1
ATOM 4088 O O . ASP B 1 162 ? -40.102 -9.117 -15.522 1.00 22.38 143 ASP B O 1
ATOM 4101 N N . THR B 1 164 ? -41.106 -6.468 -17.867 1.00 24.16 145 THR B N 1
ATOM 4102 C CA . THR B 1 164 ? -40.632 -6.010 -19.188 1.00 24.62 145 THR B CA 1
ATOM 4103 C C . THR B 1 164 ? -41.777 -5.645 -20.147 1.00 23.67 145 THR B C 1
ATOM 4104 O O . THR B 1 164 ? -42.704 -6.423 -20.362 1.00 20.02 145 THR B O 1
ATOM 4108 N N . LEU B 1 165 ? -41.683 -4.440 -20.708 1.00 25.11 146 LEU B N 1
ATOM 4109 C CA . LEU B 1 165 ? -42.672 -3.879 -21.624 1.00 25.08 146 LEU B CA 1
ATOM 4110 C C . LEU B 1 165 ? -42.168 -3.950 -23.069 1.00 25.97 146 LEU B C 1
ATOM 4111 O O . LEU B 1 165 ? -41.057 -3.504 -23.344 1.00 28.50 146 LEU B O 1
ATOM 4116 N N . VAL B 1 166 ? -42.978 -4.515 -23.966 1.00 24.13 147 VAL B N 1
ATOM 4117 C CA . VAL B 1 166 ? -42.626 -4.626 -25.366 1.00 22.31 147 VAL B CA 1
ATOM 4118 C C . VAL B 1 166 ? -43.378 -3.536 -26.089 1.00 21.93 147 VAL B C 1
ATOM 4119 O O . VAL B 1 166 ? -44.614 -3.555 -26.164 1.00 19.62 147 VAL B O 1
ATOM 4123 N N . LYS B 1 167 ? -42.618 -2.574 -26.598 1.00 21.32 148 LYS B N 1
ATOM 4124 C CA . LYS B 1 167 ? -43.185 -1.458 -27.336 1.00 22.54 148 LYS B CA 1
ATOM 4125 C C . LYS B 1 167 ? -43.043 -1.688 -28.827 1.00 22.62 148 LYS B C 1
ATOM 4126 O O . LYS B 1 167 ? -41.923 -1.780 -29.334 1.00 23.70 148 LYS B O 1
ATOM 4132 N N . VAL B 1 168 ? -44.168 -1.801 -29.525 1.00 20.89 149 VAL B N 1
ATOM 4133 C CA . VAL B 1 168 ? -44.110 -1.995 -30.954 1.00 23.44 149 VAL B CA 1
ATOM 4134 C C . VAL B 1 168 ? -44.635 -0.763 -31.671 1.00 25.64 149 VAL B C 1
ATOM 4135 O O . VAL B 1 168 ? -45.759 -0.349 -31.450 1.00 26.94 149 VAL B O 1
ATOM 4139 N N . GLY B 1 169 ? -43.815 -0.192 -32.545 1.00 27.19 150 GLY B N 1
ATOM 4140 C CA . GLY B 1 169 ? -44.214 0.987 -33.301 1.00 28.25 150 GLY B CA 1
ATOM 4141 C C . GLY B 1 169 ? -43.072 1.964 -33.362 1.00 28.79 150 GLY B C 1
ATOM 4142 O O . GLY B 1 169 ? -41.956 1.617 -33.001 1.00 29.38 150 GLY B O 1
ATOM 4143 N N . ASP B 1 170 ? -43.369 3.185 -33.800 1.00 31.51 151 ASP B N 1
ATOM 4144 C CA . ASP B 1 170 ? -42.370 4.242 -33.907 1.00 32.36 151 ASP B CA 1
ATOM 4145 C C . ASP B 1 170 ? -42.573 5.395 -32.944 1.00 33.94 151 ASP B C 1
ATOM 4146 O O . ASP B 1 170 ? -42.086 6.489 -33.194 1.00 37.50 151 ASP B O 1
ATOM 4151 N N . ASP B 1 171 ? -43.284 5.179 -31.843 1.00 35.19 152 ASP B N 1
ATOM 4152 C CA . ASP B 1 171 ? -43.482 6.245 -30.854 1.00 38.19 152 ASP B CA 1
ATOM 4153 C C . ASP B 1 171 ? -43.878 7.610 -31.454 1.00 38.30 152 ASP B C 1
ATOM 4154 O O . ASP B 1 171 ? -43.406 8.662 -31.033 1.00 39.96 152 ASP B O 1
ATOM 4159 N N . ASP B 1 172 ? -44.750 7.587 -32.442 1.00 37.18 153 ASP B N 1
ATOM 4160 C CA . ASP B 1 172 ? -45.252 8.804 -33.014 1.00 36.77 153 ASP B CA 1
ATOM 4161 C C . ASP B 1 172 ? -46.437 9.196 -32.153 1.00 35.32 153 ASP B C 1
ATOM 4162 O O . ASP B 1 172 ? -47.415 8.454 -32.084 1.00 31.92 153 ASP B O 1
ATOM 4167 N N . PRO B 1 173 ? -46.375 10.380 -31.523 1.00 35.55 154 PRO B N 1
ATOM 4168 C CA . PRO B 1 173 ? -47.422 10.812 -30.567 1.00 34.19 154 PRO B CA 1
ATOM 4169 C C . PRO B 1 173 ? -48.845 10.972 -31.144 1.00 32.87 154 PRO B C 1
ATOM 4170 O O . PRO B 1 173 ? -49.816 10.938 -30.399 1.00 34.10 154 PRO B O 1
ATOM 4174 N N . SER B 1 174 ? -48.965 11.142 -32.454 1.00 31.29 155 SER B N 1
ATOM 4175 C CA . SER B 1 174 ? -50.268 11.227 -33.102 1.00 31.47 155 SER B CA 1
ATOM 4176 C C . SER B 1 174 ? -50.980 9.860 -33.184 1.00 31.06 155 SER B C 1
ATOM 4177 O O . SER B 1 174 ? -52.193 9.809 -33.393 1.00 31.78 155 SER B O 1
ATOM 4180 N N . LYS B 1 175 ? -50.233 8.765 -33.051 1.00 28.36 156 LYS B N 1
ATOM 4181 C CA . LYS B 1 175 ? -50.828 7.414 -33.146 1.00 27.87 156 LYS B CA 1
ATOM 4182 C C . LYS B 1 175 ? -51.591 7.013 -31.927 1.00 25.27 156 LYS B C 1
ATOM 4183 O O . LYS B 1 175 ? -51.398 7.559 -30.866 1.00 23.63 156 LYS B O 1
ATOM 4189 N N . LYS B 1 176 ? -52.449 6.018 -32.079 1.00 25.87 157 LYS B N 1
ATOM 4190 C CA . LYS B 1 176 ? -53.234 5.547 -30.954 1.00 25.11 157 LYS B CA 1
ATOM 4191 C C . LYS B 1 176 ? -52.398 4.659 -30.044 1.00 24.77 157 LYS B C 1
ATOM 4192 O O . LYS B 1 176 ? -51.326 4.201 -30.456 1.00 22.45 157 LYS B O 1
ATOM 4198 N N . SER B 1 177 ? -52.855 4.491 -28.791 1.00 23.93 158 SER B N 1
ATOM 4199 C CA . SER B 1 177 ? -52.184 3.635 -27.808 1.00 23.98 158 SER B CA 1
ATOM 4200 C C . SER B 1 177 ? -52.990 2.399 -27.482 1.00 23.94 158 SER B C 1
ATOM 4201 O O . SER B 1 177 ? -54.110 2.485 -26.962 1.00 21.33 158 SER B O 1
ATOM 4204 N N . ILE B 1 178 ? -52.379 1.247 -27.746 1.00 26.28 159 ILE B N 1
ATOM 4205 C CA . ILE B 1 178 ? -52.999 -0.045 -27.476 1.00 25.27 159 ILE B CA 1
ATOM 4206 C C . ILE B 1 178 ? -52.181 -0.767 -26.441 1.00 24.19 159 ILE B C 1
ATOM 4207 O O . ILE B 1 178 ? -50.998 -0.980 -26.630 1.00 25.64 159 ILE B O 1
ATOM 4212 N N . TRP B 1 179 ? -52.837 -1.106 -25.339 1.00 22.95 160 TRP B N 1
ATOM 4213 C CA . TRP B 1 179 ? -52.236 -1.841 -24.251 1.00 21.22 160 TRP B CA 1
ATOM 4214 C C . TRP B 1 179 ? -52.783 -3.242 -24.200 1.00 22.34 160 TRP B C 1
ATOM 4215 O O . TRP B 1 179 ? -53.996 -3.459 -24.273 1.00 24.92 160 TRP B O 1
ATOM 4226 N N . ILE B 1 180 ? -51.871 -4.199 -24.101 1.00 23.34 161 ILE B N 1
ATOM 4227 C CA . ILE B 1 180 ? -52.210 -5.591 -24.042 1.00 20.25 161 ILE B CA 1
ATOM 4228 C C . ILE B 1 180 ? -51.411 -6.176 -22.877 1.00 23.48 161 ILE B C 1
ATOM 4229 O O . ILE B 1 180 ? -50.169 -6.149 -22.863 1.00 21.88 161 ILE B O 1
ATOM 4234 N N . THR B 1 181 ? -52.135 -6.652 -21.871 1.00 23.93 162 THR B N 1
ATOM 4235 C CA . THR B 1 181 ? -51.515 -7.241 -20.713 1.00 23.52 162 THR B CA 1
ATOM 4236 C C . THR B 1 181 ? -52.014 -8.683 -20.619 1.00 25.44 162 THR B C 1
ATOM 4237 O O . THR B 1 181 ? -53.202 -8.943 -20.833 1.00 26.06 162 THR B O 1
ATOM 4241 N N . ALA B 1 182 ? -51.104 -9.603 -20.316 1.00 23.34 163 ALA B N 1
ATOM 4242 C CA . ALA B 1 182 ? -51.448 -10.997 -20.151 1.00 24.07 163 ALA B CA 1
ATOM 4243 C C . ALA B 1 182 ? -50.835 -11.601 -18.870 1.00 24.57 163 ALA B C 1
ATOM 4244 O O . ALA B 1 182 ? -49.812 -11.123 -18.371 1.00 21.11 163 ALA B O 1
ATOM 4246 N N . ARG B 1 183 ? -51.462 -12.678 -18.377 1.00 25.21 164 ARG B N 1
ATOM 4247 C CA . ARG B 1 183 ? -50.926 -13.496 -17.279 1.00 23.44 164 ARG B CA 1
ATOM 4248 C C . ARG B 1 183 ? -50.829 -12.795 -15.917 1.00 24.75 164 ARG B C 1
ATOM 4249 O O . ARG B 1 183 ? -49.941 -13.129 -15.120 1.00 22.76 164 ARG B O 1
ATOM 4257 N N . GLN B 1 184 ? -51.708 -11.821 -15.641 1.00 24.06 165 GLN B N 1
ATOM 4258 C CA . GLN B 1 184 ? -51.797 -11.280 -14.268 1.00 24.66 165 GLN B CA 1
ATOM 4259 C C . GLN B 1 184 ? -51.934 -12.461 -13.293 1.00 26.14 165 GLN B C 1
ATOM 4260 O O . GLN B 1 184 ? -51.290 -12.469 -12.244 1.00 28.04 165 GLN B O 1
ATOM 4266 N N . HIS B 1 185 ? -52.766 -13.440 -13.663 1.00 25.27 166 HIS B N 1
ATOM 4267 C CA . HIS B 1 185 ? -52.897 -14.702 -12.930 1.00 25.54 166 HIS B CA 1
ATOM 4268 C C . HIS B 1 185 ? -51.976 -15.735 -13.566 1.00 25.60 166 HIS B C 1
ATOM 4269 O O . HIS B 1 185 ? -52.276 -16.258 -14.625 1.00 26.21 166 HIS B O 1
ATOM 4276 N N . PRO B 1 186 ? -50.847 -16.035 -12.911 1.00 24.82 167 PRO B N 1
ATOM 4277 C CA . PRO B 1 186 ? -49.748 -16.811 -13.484 1.00 25.74 167 PRO B CA 1
ATOM 4278 C C . PRO B 1 186 ? -50.119 -18.179 -14.063 1.00 26.58 167 PRO B C 1
ATOM 4279 O O . PRO B 1 186 ? -49.531 -18.596 -15.048 1.00 25.20 167 PRO B O 1
ATOM 4283 N N . GLY B 1 187 ? -51.114 -18.846 -13.487 1.00 26.58 168 GLY B N 1
ATOM 4284 C CA . GLY B 1 187 ? -51.531 -20.169 -13.959 1.00 26.45 168 GLY B CA 1
ATOM 4285 C C . GLY B 1 187 ? -52.276 -20.142 -15.287 1.00 24.57 168 GLY B C 1
ATOM 4286 O O . GLY B 1 187 ? -52.475 -21.172 -15.935 1.00 21.91 168 GLY B O 1
ATOM 4287 N N . GLU B 1 188 ? -52.680 -18.960 -15.704 1.00 22.77 169 GLU B N 1
ATOM 4288 C CA . GLU B 1 188 ? -53.404 -18.823 -16.959 1.00 23.21 169 GLU B CA 1
ATOM 4289 C C . GLU B 1 188 ? -52.415 -18.626 -18.109 1.00 23.37 169 GLU B C 1
ATOM 4290 O O . GLU B 1 188 ? -52.492 -17.636 -18.818 1.00 24.97 169 GLU B O 1
ATOM 4296 N N . THR B 1 189 ? -51.529 -19.618 -18.286 1.00 23.60 170 THR B N 1
ATOM 4297 C CA . THR B 1 189 ? -50.446 -19.631 -19.286 1.00 23.09 170 THR B CA 1
ATOM 4298 C C . THR B 1 189 ? -50.915 -19.422 -20.733 1.00 22.77 170 THR B C 1
ATOM 4299 O O . THR B 1 189 ? -50.162 -18.888 -21.586 1.00 23.78 170 THR B O 1
ATOM 4311 N N . ALA B 1 191 ? -52.588 -17.219 -21.648 1.00 22.67 172 ALA B N 1
ATOM 4312 C CA . ALA B 1 191 ? -52.508 -15.779 -21.890 1.00 23.04 172 ALA B CA 1
ATOM 4313 C C . ALA B 1 191 ? -51.165 -15.379 -22.544 1.00 24.25 172 ALA B C 1
ATOM 4314 O O . ALA B 1 191 ? -51.123 -14.586 -23.521 1.00 22.16 172 ALA B O 1
ATOM 4316 N N . GLU B 1 192 ? -50.073 -15.914 -22.021 1.00 24.42 173 GLU B N 1
ATOM 4317 C CA . GLU B 1 192 ? -48.777 -15.609 -22.621 1.00 25.62 173 GLU B CA 1
ATOM 4318 C C . GLU B 1 192 ? -48.673 -16.286 -23.989 1.00 25.66 173 GLU B C 1
ATOM 4319 O O . GLU B 1 192 ? -48.173 -15.704 -24.929 1.00 29.02 173 GLU B O 1
ATOM 4325 N N . TRP B 1 193 ? -49.181 -17.505 -24.114 1.00 25.82 174 TRP B N 1
ATOM 4326 C CA . TRP B 1 193 ? -49.207 -18.184 -25.409 1.00 23.83 174 TRP B CA 1
ATOM 4327 C C . TRP B 1 193 ? -49.871 -17.344 -26.514 1.00 22.94 174 TRP B C 1
ATOM 4328 O O . TRP B 1 193 ? -49.388 -17.319 -27.640 1.00 23.62 174 TRP B O 1
ATOM 4339 N N . LEU B 1 194 ? -51.003 -16.715 -26.196 1.00 21.94 175 LEU B N 1
ATOM 4340 C CA . LEU B 1 194 ? -51.706 -15.835 -27.126 1.00 21.98 175 LEU B CA 1
ATOM 4341 C C . LEU B 1 194 ? -50.862 -14.627 -27.451 1.00 21.48 175 LEU B C 1
ATOM 4342 O O . LEU B 1 194 ? -50.760 -14.201 -28.598 1.00 23.99 175 LEU B O 1
ATOM 4347 N N . VAL B 1 195 ? -50.216 -14.082 -26.445 1.00 23.52 176 VAL B N 1
ATOM 4348 C CA . VAL B 1 195 ? -49.385 -12.895 -26.659 1.00 24.74 176 VAL B CA 1
ATOM 4349 C C . VAL B 1 195 ? -48.187 -13.227 -27.560 1.00 24.43 176 VAL B C 1
ATOM 4350 O O . VAL B 1 195 ? -47.765 -12.396 -28.358 1.00 27.05 176 VAL B O 1
ATOM 4354 N N . GLU B 1 196 ? -47.671 -14.442 -27.475 1.00 23.22 177 GLU B N 1
ATOM 4355 C CA . GLU B 1 196 ? -46.586 -14.860 -28.395 1.00 23.44 177 GLU B CA 1
ATOM 4356 C C . GLU B 1 196 ? -47.096 -14.958 -29.822 1.00 25.19 177 GLU B C 1
ATOM 4357 O O . GLU B 1 196 ? -46.395 -14.568 -30.762 1.00 23.81 177 GLU B O 1
ATOM 4363 N N . GLY B 1 197 ? -48.308 -15.519 -29.978 1.00 25.71 178 GLY B N 1
ATOM 4364 C CA . GLY B 1 197 ? -48.934 -15.657 -31.296 1.00 26.09 178 GLY B CA 1
ATOM 4365 C C . GLY B 1 197 ? -49.172 -14.300 -31.903 1.00 24.88 178 GLY B C 1
ATOM 4366 O O . GLY B 1 197 ? -48.832 -14.059 -33.064 1.00 27.09 178 GLY B O 1
ATOM 4367 N N . LEU B 1 198 ? -49.730 -13.410 -31.091 1.00 23.10 179 LEU B N 1
ATOM 4368 C CA . LEU B 1 198 ? -50.056 -12.064 -31.514 1.00 22.08 179 LEU B CA 1
ATOM 4369 C C . LEU B 1 198 ? -48.804 -11.276 -31.898 1.00 22.76 179 LEU B C 1
ATOM 4370 O O . LEU B 1 198 ? -48.804 -10.549 -32.898 1.00 22.19 179 LEU B O 1
ATOM 4375 N N . LEU B 1 199 ? -47.732 -11.427 -31.127 1.00 24.33 180 LEU B N 1
ATOM 4376 C CA . LEU B 1 199 ? -46.482 -10.741 -31.450 1.00 25.40 180 LEU B CA 1
ATOM 4377 C C . LEU B 1 199 ? -45.913 -11.314 -32.740 1.00 24.40 180 LEU B C 1
ATOM 4378 O O . LEU B 1 199 ? -45.481 -10.560 -33.604 1.00 23.51 180 LEU B O 1
ATOM 4383 N N . ASN B 1 200 ? -45.924 -12.637 -32.896 1.00 25.14 181 ASN B N 1
ATOM 4384 C CA . ASN B 1 200 ? -45.396 -13.210 -34.135 1.00 25.55 181 ASN B CA 1
ATOM 4385 C C . ASN B 1 200 ? -46.138 -12.660 -35.344 1.00 24.16 181 ASN B C 1
ATOM 4386 O O . ASN B 1 200 ? -45.505 -12.336 -36.329 1.00 26.30 181 ASN B O 1
ATOM 4391 N N . GLN B 1 201 ? -47.467 -12.541 -35.275 1.00 23.61 182 GLN B N 1
ATOM 4392 C CA . GLN B 1 201 ? -48.245 -11.967 -36.392 1.00 24.81 182 GLN B CA 1
ATOM 4393 C C . GLN B 1 201 ? -48.005 -10.443 -36.571 1.00 23.95 182 GLN B C 1
ATOM 4394 O O . GLN B 1 201 ? -47.882 -9.955 -37.680 1.00 25.08 182 GLN B O 1
ATOM 4400 N N . LEU B 1 202 ? -47.963 -9.700 -35.472 1.00 23.69 183 LEU B N 1
ATOM 4401 C CA . LEU B 1 202 ? -47.814 -8.220 -35.514 1.00 24.34 183 LEU B CA 1
ATOM 4402 C C . LEU B 1 202 ? -46.448 -7.842 -36.095 1.00 24.80 183 LEU B C 1
ATOM 4403 O O . LEU B 1 202 ? -46.305 -6.857 -36.816 1.00 23.97 183 LEU B O 1
ATOM 4408 N N . LEU B 1 203 ? -45.447 -8.660 -35.780 1.00 25.61 184 LEU B N 1
ATOM 4409 C CA . LEU B 1 203 ? -44.106 -8.384 -36.229 1.00 24.95 184 LEU B CA 1
ATOM 4410 C C . LEU B 1 203 ? -43.872 -8.934 -37.621 1.00 24.06 184 LEU B C 1
ATOM 4411 O O . LEU B 1 203 ? -42.772 -8.844 -38.080 1.00 25.74 184 LEU B O 1
ATOM 4416 N N . ASP B 1 204 ? -44.890 -9.491 -38.283 1.00 25.51 185 ASP B N 1
ATOM 4417 C CA . ASP B 1 204 ? -44.784 -9.847 -39.713 1.00 26.03 185 ASP B CA 1
ATOM 4418 C C . ASP B 1 204 ? -45.327 -8.741 -40.655 1.00 26.47 185 ASP B C 1
ATOM 4419 O O . ASP B 1 204 ? -46.541 -8.578 -40.857 1.00 25.64 185 ASP B O 1
ATOM 4424 N N . ASN B 1 205 ? -44.400 -8.037 -41.283 1.00 29.11 186 ASN B N 1
ATOM 4425 C CA . ASN B 1 205 ? -44.751 -6.928 -42.167 1.00 31.64 186 ASN B CA 1
ATOM 4426 C C . ASN B 1 205 ? -45.570 -7.364 -43.375 1.00 31.83 186 ASN B C 1
ATOM 4427 O O . ASN B 1 205 ? -46.354 -6.559 -43.881 1.00 34.28 186 ASN B O 1
ATOM 4432 N N . ASP B 1 206 ? -45.403 -8.614 -43.822 1.00 30.10 187 ASP B N 1
ATOM 4433 C CA . ASP B 1 206 ? -46.217 -9.131 -44.919 1.00 30.53 187 ASP B CA 1
ATOM 4434 C C . ASP B 1 206 ? -47.686 -9.202 -44.581 1.00 29.17 187 ASP B C 1
ATOM 4435 O O . ASP B 1 206 ? -48.514 -9.323 -45.468 1.00 28.58 187 ASP B O 1
ATOM 4440 N N . CYS B 1 207 ? -48.015 -9.134 -43.300 1.00 31.00 188 CYS B N 1
ATOM 4441 C CA . CYS B 1 207 ? -49.407 -9.159 -42.900 1.00 29.80 188 CYS B CA 1
ATOM 4442 C C . CYS B 1 207 ? -49.999 -7.745 -42.978 1.00 26.91 188 CYS B C 1
ATOM 4443 O O . CYS B 1 207 ? -49.551 -6.836 -42.300 1.00 26.76 188 CYS B O 1
ATOM 4446 N N . PRO B 1 208 ? -51.021 -7.567 -43.798 1.00 24.36 189 PRO B N 1
ATOM 4447 C CA . PRO B 1 208 ? -51.594 -6.244 -43.938 1.00 25.51 189 PRO B CA 1
ATOM 4448 C C . PRO B 1 208 ? -52.245 -5.692 -42.656 1.00 26.42 189 PRO B C 1
ATOM 4449 O O . PRO B 1 208 ? -52.148 -4.487 -42.375 1.00 24.39 189 PRO B O 1
ATOM 4453 N N . THR B 1 209 ? -52.908 -6.556 -41.890 1.00 25.51 190 THR B N 1
ATOM 4454 C CA . THR B 1 209 ? -53.492 -6.117 -40.629 1.00 26.68 190 THR B CA 1
ATOM 4455 C C . THR B 1 209 ? -52.417 -5.502 -39.735 1.00 24.39 190 THR B C 1
ATOM 4456 O O . THR B 1 209 ? -52.629 -4.436 -39.175 1.00 25.82 190 THR B O 1
ATOM 4460 N N . SER B 1 210 ? -51.249 -6.129 -39.692 1.00 23.43 191 SER B N 1
ATOM 4461 C CA . SER B 1 210 ? -50.134 -5.653 -38.918 1.00 23.05 191 SER B CA 1
ATOM 4462 C C . SER B 1 210 ? -49.657 -4.287 -39.405 1.00 24.51 191 SER B C 1
ATOM 4463 O O . SER B 1 210 ? -49.494 -3.359 -38.592 1.00 24.34 191 SER B O 1
ATOM 4466 N N . LYS B 1 211 ? -49.408 -4.178 -40.712 1.00 22.60 192 LYS B N 1
ATOM 4467 C CA . LYS B 1 211 ? -48.972 -2.921 -41.328 1.00 24.02 192 LYS B CA 1
ATOM 4468 C C . LYS B 1 211 ? -49.983 -1.818 -41.056 1.00 24.26 192 LYS B C 1
ATOM 4469 O O . LYS B 1 211 ? -49.635 -0.758 -40.577 1.00 27.20 192 LYS B O 1
ATOM 4472 N N . ALA B 1 212 ? -51.246 -2.099 -41.342 1.00 24.64 193 ALA B N 1
ATOM 4473 C CA . ALA B 1 212 ? -52.337 -1.163 -41.114 1.00 23.19 193 ALA B CA 1
ATOM 4474 C C . ALA B 1 212 ? -52.364 -0.745 -39.654 1.00 23.05 193 ALA B C 1
ATOM 4475 O O . ALA B 1 212 ? -52.431 0.430 -39.352 1.00 23.28 193 ALA B O 1
ATOM 4477 N N . LEU B 1 213 ? -52.290 -1.705 -38.747 1.00 23.45 194 LEU B N 1
ATOM 4478 C CA . LEU B 1 213 ? -52.322 -1.381 -37.307 1.00 23.89 194 LEU B CA 1
ATOM 4479 C C . LEU B 1 213 ? -51.176 -0.448 -36.912 1.00 23.77 194 LEU B C 1
ATOM 4480 O O . LEU B 1 213 ? -51.402 0.541 -36.253 1.00 21.45 194 LEU B O 1
ATOM 4485 N N . LEU B 1 214 ? -49.962 -0.775 -37.349 1.00 23.85 195 LEU B N 1
ATOM 4486 C CA . LEU B 1 214 ? -48.769 -0.088 -36.921 1.00 23.92 195 LEU B CA 1
ATOM 4487 C C . LEU B 1 214 ? -48.698 1.276 -37.555 1.00 26.12 195 LEU B C 1
ATOM 4488 O O . LEU B 1 214 ? -48.028 2.169 -37.039 1.00 24.18 195 LEU B O 1
ATOM 4493 N N . ASP B 1 215 ? -49.381 1.435 -38.686 1.00 26.67 196 ASP B N 1
ATOM 4494 C CA . ASP B 1 215 ? -49.495 2.744 -39.304 1.00 27.99 196 ASP B CA 1
ATOM 4495 C C . ASP B 1 215 ? -50.336 3.666 -38.426 1.00 26.41 196 ASP B C 1
ATOM 4496 O O . ASP B 1 215 ? -50.227 4.875 -38.525 1.00 26.94 196 ASP B O 1
ATOM 4501 N N . LYS B 1 216 ? -51.191 3.098 -37.595 1.00 22.07 197 LYS B N 1
ATOM 4502 C CA . LYS B 1 216 ? -52.120 3.897 -36.847 1.00 23.38 197 LYS B CA 1
ATOM 4503 C C . LYS B 1 216 ? -51.950 3.856 -35.342 1.00 23.47 197 LYS B C 1
ATOM 4504 O O . LYS B 1 216 ? -52.469 4.717 -34.639 1.00 25.78 197 LYS B O 1
ATOM 4510 N N . ALA B 1 217 ? -51.155 2.926 -34.848 1.00 22.84 198 ALA B N 1
ATOM 4511 C CA . ALA B 1 217 ? -51.072 2.724 -33.420 1.00 23.65 198 ALA B CA 1
ATOM 4512 C C . ALA B 1 217 ? -49.697 2.340 -32.967 1.00 22.57 198 ALA B C 1
ATOM 4513 O O . ALA B 1 217 ? -48.901 1.810 -33.723 1.00 23.68 198 ALA B O 1
ATOM 4515 N N . ASN B 1 218 ? -49.434 2.647 -31.710 1.00 23.69 199 ASN B N 1
ATOM 4516 C CA . ASN B 1 218 ? -48.296 2.110 -30.994 1.00 22.92 199 ASN B CA 1
ATOM 4517 C C . ASN B 1 218 ? -48.876 1.106 -30.035 1.00 22.34 199 ASN B C 1
ATOM 4518 O O . ASN B 1 218 ? -49.951 1.352 -29.452 1.00 21.16 199 ASN B O 1
ATOM 4523 N N . PHE B 1 219 ? -48.193 -0.030 -29.920 1.00 21.36 200 PHE B N 1
ATOM 4524 C CA . PHE B 1 219 ? -48.537 -1.089 -28.994 1.00 23.31 200 PHE B CA 1
ATOM 4525 C C . PHE B 1 219 ? -47.623 -1.125 -27.751 1.00 23.41 200 PHE B C 1
ATOM 4526 O O . PHE B 1 219 ? -46.389 -1.031 -27.857 1.00 24.40 200 PHE B O 1
ATOM 4534 N N . TYR B 1 220 ? -48.240 -1.315 -26.584 1.00 23.25 201 TYR B N 1
ATOM 4535 C CA . TYR B 1 220 ? -47.533 -1.515 -25.323 1.00 22.57 201 TYR B CA 1
ATOM 4536 C C . TYR B 1 220 ? -47.993 -2.859 -24.802 1.00 23.58 201 TYR B C 1
ATOM 4537 O O . TYR B 1 220 ? -49.184 -3.018 -24.432 1.00 23.36 201 TYR B O 1
ATOM 4546 N N . ILE B 1 221 ? -47.083 -3.842 -24.810 1.00 21.55 202 ILE B N 1
ATOM 4547 C CA . ILE B 1 221 ? -47.469 -5.225 -24.525 1.00 19.55 202 ILE B CA 1
ATOM 4548 C C . ILE B 1 221 ? -46.675 -5.799 -23.364 1.00 19.99 202 ILE B C 1
ATOM 4549 O O . ILE B 1 221 ? -45.419 -5.678 -23.315 1.00 20.49 202 ILE B O 1
ATOM 4554 N N . VAL B 1 222 ? -47.395 -6.406 -22.424 1.00 19.71 203 VAL B N 1
ATOM 4555 C CA . VAL B 1 222 ? -46.746 -7.073 -21.279 1.00 22.46 203 VAL B CA 1
ATOM 4556 C C . VAL B 1 222 ? -47.097 -8.567 -21.352 1.00 24.10 203 VAL B C 1
ATOM 4557 O O . VAL B 1 222 ? -48.175 -8.988 -20.926 1.00 25.43 203 VAL B O 1
ATOM 4561 N N . PRO B 1 223 ? -46.187 -9.371 -21.925 1.00 24.35 204 PRO B N 1
ATOM 4562 C CA . PRO B 1 223 ? -46.458 -10.807 -22.121 1.00 25.11 204 PRO B CA 1
ATOM 4563 C C . PRO B 1 223 ? -46.652 -11.598 -20.833 1.00 25.39 204 PRO B C 1
ATOM 4564 O O . PRO B 1 223 ? -47.300 -12.651 -20.861 1.00 22.40 204 PRO B O 1
ATOM 4568 N N . ASN B 1 224 ? -46.073 -11.104 -19.731 1.00 26.72 205 ASN B N 1
ATOM 4569 C CA . ASN B 1 224 ? -46.204 -11.764 -18.437 1.00 24.59 205 ASN B CA 1
ATOM 4570 C C . ASN B 1 224 ? -46.299 -10.775 -17.285 1.00 24.44 205 ASN B C 1
ATOM 4571 O O . ASN B 1 224 ? -45.305 -10.282 -16.774 1.00 22.74 205 ASN B O 1
ATOM 4584 N N . ASN B 1 226 ? -46.995 -11.366 -14.289 1.00 23.45 207 ASN B N 1
ATOM 4585 C CA . ASN B 1 226 ? -46.659 -11.998 -13.008 1.00 22.33 207 ASN B CA 1
ATOM 4586 C C . ASN B 1 226 ? -45.600 -13.123 -13.080 1.00 21.14 207 ASN B C 1
ATOM 4587 O O . ASN B 1 226 ? -45.882 -14.317 -12.878 1.00 19.64 207 ASN B O 1
ATOM 4592 N N . PRO B 1 227 ? -44.356 -12.732 -13.335 1.00 18.43 208 PRO B N 1
ATOM 4593 C CA . PRO B 1 227 ? -43.275 -13.695 -13.390 1.00 19.51 208 PRO B CA 1
ATOM 4594 C C . PRO B 1 227 ? -43.065 -14.498 -12.114 1.00 21.50 208 PRO B C 1
ATOM 4595 O O . PRO B 1 227 ? -42.754 -15.691 -12.212 1.00 22.10 208 PRO B O 1
ATOM 4599 N N . ASP B 1 228 ? -43.207 -13.850 -10.939 1.00 21.65 209 ASP B N 1
ATOM 4600 C CA . ASP B 1 228 ? -43.019 -14.511 -9.662 1.00 21.68 209 ASP B CA 1
ATOM 4601 C C . ASP B 1 228 ? -44.045 -15.638 -9.458 1.00 23.30 209 ASP B C 1
ATOM 4602 O O . ASP B 1 228 ? -43.694 -16.773 -9.173 1.00 22.95 209 ASP B O 1
ATOM 4607 N N . GLY B 1 229 ? -45.321 -15.324 -9.577 1.00 26.43 210 GLY B N 1
ATOM 4608 C CA . GLY B 1 229 ? -46.333 -16.362 -9.474 1.00 28.83 210 GLY B CA 1
ATOM 4609 C C . GLY B 1 229 ? -46.136 -17.450 -10.531 1.00 29.18 210 GLY B C 1
ATOM 4610 O O . GLY B 1 229 ? -46.452 -18.638 -10.293 1.00 30.63 210 GLY B O 1
ATOM 4611 N N . SER B 1 230 ? -45.638 -17.037 -11.704 1.00 28.44 211 SER B N 1
ATOM 4612 C CA . SER B 1 230 ? -45.354 -17.975 -12.788 1.00 26.04 211 SER B CA 1
ATOM 4613 C C . SER B 1 230 ? -44.299 -18.976 -12.357 1.00 24.40 211 SER B C 1
ATOM 4614 O O . SER B 1 230 ? -44.551 -20.175 -12.362 1.00 23.40 211 SER B O 1
ATOM 4617 N N . VAL B 1 231 ? -43.115 -18.500 -11.984 1.00 24.29 212 VAL B N 1
ATOM 4618 C CA . VAL B 1 231 ? -42.034 -19.433 -11.617 1.00 22.89 212 VAL B CA 1
ATOM 4619 C C . VAL B 1 231 ? -42.453 -20.259 -10.389 1.00 23.23 212 VAL B C 1
ATOM 4620 O O . VAL B 1 231 ? -42.177 -21.478 -10.325 1.00 23.05 212 VAL B O 1
ATOM 4624 N N . ARG B 1 232 ? -43.172 -19.621 -9.454 1.00 20.88 213 ARG B N 1
ATOM 4625 C CA . ARG B 1 232 ? -43.598 -20.290 -8.213 1.00 19.60 213 ARG B CA 1
ATOM 4626 C C . ARG B 1 232 ? -44.717 -21.278 -8.389 1.00 18.76 213 ARG B C 1
ATOM 4627 O O . ARG B 1 232 ? -45.163 -21.861 -7.425 1.00 19.05 213 ARG B O 1
ATOM 4635 N N . GLY B 1 233 ? -45.200 -21.474 -9.596 1.00 21.44 214 GLY B N 1
ATOM 4636 C CA . GLY B 1 233 ? -46.325 -22.386 -9.780 1.00 24.11 214 GLY B CA 1
ATOM 4637 C C . GLY B 1 233 ? -47.646 -22.006 -9.082 1.00 23.40 214 GLY B C 1
ATOM 4638 O O . GLY B 1 233 ? -48.404 -22.921 -8.719 1.00 20.37 214 GLY B O 1
ATOM 4639 N N . HIS B 1 234 ? -47.905 -20.690 -8.914 1.00 20.89 215 HIS B N 1
ATOM 4640 C CA . HIS B 1 234 ? -49.187 -20.186 -8.361 1.00 22.87 215 HIS B CA 1
ATOM 4641 C C . HIS B 1 234 ? -50.274 -20.184 -9.416 1.00 22.49 215 HIS B C 1
ATOM 4642 O O . HIS B 1 234 ? -50.008 -20.134 -10.595 1.00 24.65 215 HIS B O 1
ATOM 4649 N N . LEU B 1 235 ? -51.511 -20.217 -8.971 1.00 24.62 216 LEU B N 1
ATOM 4650 C CA . LEU B 1 235 ? -52.636 -20.082 -9.863 1.00 23.50 216 LEU B CA 1
ATOM 4651 C C . LEU B 1 235 ? -52.951 -18.609 -10.041 1.00 23.74 216 LEU B C 1
ATOM 4652 O O . LEU B 1 235 ? -53.088 -18.146 -11.157 1.00 21.36 216 LEU B O 1
ATOM 4657 N N . ARG B 1 236 ? -53.050 -17.859 -8.949 1.00 24.72 217 ARG B N 1
ATOM 4658 C CA . ARG B 1 236 ? -53.742 -16.552 -9.037 1.00 26.98 217 ARG B CA 1
ATOM 4659 C C . ARG B 1 236 ? -53.041 -15.307 -8.453 1.00 26.79 217 ARG B C 1
ATOM 4660 O O . ARG B 1 236 ? -53.540 -14.193 -8.580 1.00 27.96 217 ARG B O 1
ATOM 4668 N N . THR B 1 237 ? -51.874 -15.496 -7.850 1.00 27.42 218 THR B N 1
ATOM 4669 C CA . THR B 1 237 ? -51.235 -14.446 -7.077 1.00 26.00 218 THR B CA 1
ATOM 4670 C C . THR B 1 237 ? -49.731 -14.316 -7.345 1.00 26.17 218 THR B C 1
ATOM 4671 O O . THR B 1 237 ? -49.075 -15.251 -7.867 1.00 24.67 218 THR B O 1
ATOM 4675 N N . ASN B 1 238 ? -49.184 -13.164 -6.956 1.00 24.38 219 ASN B N 1
ATOM 4676 C CA . ASN B 1 238 ? -47.770 -12.930 -7.083 1.00 23.90 219 ASN B CA 1
ATOM 4677 C C . ASN B 1 238 ? -47.019 -13.555 -5.902 1.00 23.98 219 ASN B C 1
ATOM 4678 O O . ASN B 1 238 ? -47.583 -14.375 -5.198 1.00 23.36 219 ASN B O 1
ATOM 4683 N N . ALA B 1 239 ? -45.756 -13.166 -5.685 1.00 25.63 220 ALA B N 1
ATOM 4684 C CA . ALA B 1 239 ? -44.917 -13.751 -4.623 1.00 23.65 220 ALA B CA 1
ATOM 4685 C C . ALA B 1 239 ? -45.570 -13.705 -3.235 1.00 24.71 220 ALA B C 1
ATOM 4686 O O . ALA B 1 239 ? -45.631 -14.721 -2.546 1.00 25.68 220 ALA B O 1
ATOM 4688 N N . VAL B 1 240 ? -46.070 -12.536 -2.837 1.00 24.66 221 VAL B N 1
ATOM 4689 C CA . VAL B 1 240 ? -46.682 -12.375 -1.524 1.00 23.46 221 VAL B CA 1
ATOM 4690 C C . VAL B 1 240 ? -48.171 -12.673 -1.491 1.00 23.62 221 VAL B C 1
ATOM 4691 O O . VAL B 1 240 ? -48.834 -12.341 -0.530 1.00 28.69 221 VAL B O 1
ATOM 4695 N N . GLY B 1 241 ? -48.715 -13.310 -2.508 1.00 24.22 222 GLY B N 1
ATOM 4696 C CA . GLY B 1 241 ? -50.128 -13.657 -2.476 1.00 22.44 222 GLY B CA 1
ATOM 4697 C C . GLY B 1 241 ? -51.099 -12.560 -2.868 1.00 22.68 222 GLY B C 1
ATOM 4698 O O . GLY B 1 241 ? -52.266 -12.671 -2.569 1.00 25.83 222 GLY B O 1
ATOM 4699 N N . ALA B 1 242 ? -50.659 -11.478 -3.499 1.00 23.13 223 ALA B N 1
ATOM 4700 C CA . ALA B 1 242 ? -51.629 -10.461 -3.957 1.00 20.91 223 ALA B CA 1
ATOM 4701 C C . ALA B 1 242 ? -52.272 -10.914 -5.271 1.00 22.55 223 ALA B C 1
ATOM 4702 O O . ALA B 1 242 ? -51.608 -11.503 -6.140 1.00 19.93 223 ALA B O 1
ATOM 4704 N N . ASN B 1 243 ? -53.570 -10.651 -5.410 1.00 22.61 224 ASN B N 1
ATOM 4705 C CA . ASN B 1 243 ? -54.249 -10.848 -6.684 1.00 24.04 224 ASN B CA 1
ATOM 4706 C C . ASN B 1 243 ? -54.104 -9.527 -7.435 1.00 23.65 224 ASN B C 1
ATOM 4707 O O . ASN B 1 243 ? -54.786 -8.532 -7.132 1.00 22.91 224 ASN B O 1
ATOM 4712 N N . LEU B 1 244 ? -53.186 -9.542 -8.395 1.00 22.52 225 LEU B N 1
ATOM 4713 C CA . LEU B 1 244 ? -52.843 -8.380 -9.207 1.00 22.62 225 LEU B CA 1
ATOM 4714 C C . LEU B 1 244 ? -54.058 -7.703 -9.854 1.00 22.85 225 LEU B C 1
ATOM 4715 O O . LEU B 1 244 ? -54.027 -6.506 -10.085 1.00 20.47 225 LEU B O 1
ATOM 4720 N N . ASN B 1 245 ? -55.129 -8.454 -10.111 1.00 24.46 226 ASN B N 1
ATOM 4721 C CA . ASN B 1 245 ? -56.331 -7.873 -10.735 1.00 26.49 226 ASN B CA 1
ATOM 4722 C C . ASN B 1 245 ? -57.327 -7.235 -9.748 1.00 26.54 226 ASN B C 1
ATOM 4723 O O . ASN B 1 245 ? -58.513 -7.036 -10.079 1.00 26.50 226 ASN B O 1
ATOM 4728 N N . ARG B 1 246 ? -56.854 -6.970 -8.535 1.00 26.36 227 ARG B N 1
ATOM 4729 C CA . ARG B 1 246 ? -57.571 -6.127 -7.568 1.00 25.17 227 ARG B CA 1
ATOM 4730 C C . ARG B 1 246 ? -56.641 -5.005 -7.187 1.00 26.62 227 ARG B C 1
ATOM 4731 O O . ARG B 1 246 ? -56.990 -4.170 -6.359 1.00 29.06 227 ARG B O 1
ATOM 4739 N N . GLU B 1 247 ? -55.456 -4.962 -7.784 1.00 24.66 228 GLU B N 1
ATOM 4740 C CA . GLU B 1 247 ? -54.497 -3.944 -7.411 1.00 25.99 228 GLU B CA 1
ATOM 4741 C C . GLU B 1 247 ? -54.539 -2.678 -8.270 1.00 25.05 228 GLU B C 1
ATOM 4742 O O . GLU B 1 247 ? -53.771 -1.768 -8.020 1.00 25.81 228 GLU B O 1
ATOM 4748 N N . TRP B 1 248 ? -55.456 -2.579 -9.226 1.00 25.42 229 TRP B N 1
ATOM 4749 C CA . TRP B 1 248 ? -55.334 -1.525 -10.261 1.00 26.55 229 TRP B CA 1
ATOM 4750 C C . TRP B 1 248 ? -55.654 -0.101 -9.822 1.00 24.54 229 TRP B C 1
ATOM 4751 O O . TRP B 1 248 ? -55.115 0.856 -10.375 1.00 25.51 229 TRP B O 1
ATOM 4762 N N . GLN B 1 249 ? -56.480 0.031 -8.800 1.00 24.66 230 GLN B N 1
ATOM 4763 C CA . GLN B 1 249 ? -56.894 1.346 -8.308 1.00 24.25 230 GLN B CA 1
ATOM 4764 C C . GLN B 1 249 ? -55.936 1.886 -7.263 1.00 23.08 230 GLN B C 1
ATOM 4765 O O . GLN B 1 249 ? -55.663 3.071 -7.221 1.00 22.20 230 GLN B O 1
ATOM 4771 N N . THR B 1 250 ? -55.452 1.021 -6.394 1.00 21.91 231 THR B N 1
ATOM 4772 C CA . THR B 1 250 ? -54.506 1.459 -5.400 1.00 22.48 231 THR B CA 1
ATOM 4773 C C . THR B 1 250 ? -53.375 0.427 -5.289 1.00 23.66 231 THR B C 1
ATOM 4774 O O . THR B 1 250 ? -53.290 -0.292 -4.304 1.00 25.61 231 THR B O 1
ATOM 4778 N N . PRO B 1 251 ? -52.522 0.337 -6.328 1.00 22.55 232 PRO B N 1
ATOM 4779 C CA . PRO B 1 251 ? -51.365 -0.547 -6.392 1.00 21.74 232 PRO B CA 1
ATOM 4780 C C . PRO B 1 251 ? -50.237 -0.014 -5.562 1.00 22.53 232 PRO B C 1
ATOM 4781 O O . PRO B 1 251 ? -50.180 1.178 -5.318 1.00 20.55 232 PRO B O 1
ATOM 4785 N N . SER B 1 252 ? -49.328 -0.887 -5.139 1.00 24.22 233 SER B N 1
ATOM 4786 C CA . SER B 1 252 ? -48.206 -0.450 -4.306 1.00 23.03 233 SER B CA 1
ATOM 4787 C C . SER B 1 252 ? -46.933 -1.168 -4.747 1.00 23.02 233 SER B C 1
ATOM 4788 O O . SER B 1 252 ? -47.016 -2.231 -5.369 1.00 22.28 233 SER B O 1
ATOM 4791 N N . LEU B 1 253 ? -45.778 -0.565 -4.444 1.00 22.41 234 LEU B N 1
ATOM 4792 C CA . LEU B 1 253 ? -44.479 -1.181 -4.672 1.00 23.45 234 LEU B CA 1
ATOM 4793 C C . LEU B 1 253 ? -44.275 -2.357 -3.706 1.00 25.27 234 LEU B C 1
ATOM 4794 O O . LEU B 1 253 ? -43.713 -3.398 -4.085 1.00 26.31 234 LEU B O 1
ATOM 4799 N N . GLU B 1 254 ? -44.789 -2.215 -2.491 1.00 26.47 235 GLU B N 1
ATOM 4800 C CA . GLU B 1 254 ? -44.650 -3.238 -1.462 1.00 27.78 235 GLU B CA 1
ATOM 4801 C C . GLU B 1 254 ? -45.403 -4.498 -1.764 1.00 27.14 235 GLU B C 1
ATOM 4802 O O . GLU B 1 254 ? -44.959 -5.574 -1.381 1.00 30.18 235 GLU B O 1
ATOM 4808 N N . ARG B 1 255 ? -46.572 -4.371 -2.375 1.00 25.76 236 ARG B N 1
ATOM 4809 C CA . ARG B 1 255 ? -47.467 -5.533 -2.538 1.00 27.37 236 ARG B CA 1
ATOM 4810 C C . ARG B 1 255 ? -47.813 -5.952 -3.994 1.00 26.67 236 ARG B C 1
ATOM 4811 O O . ARG B 1 255 ? -48.056 -7.152 -4.291 1.00 21.83 236 ARG B O 1
ATOM 4819 N N . SER B 1 256 ? -47.805 -4.958 -4.887 1.00 26.51 237 SER B N 1
ATOM 4820 C CA . SER B 1 256 ? -48.194 -5.162 -6.271 1.00 25.08 237 SER B CA 1
ATOM 4821 C C . SER B 1 256 ? -47.368 -4.314 -7.231 1.00 24.53 237 SER B C 1
ATOM 4822 O O . SER B 1 256 ? -47.923 -3.611 -8.087 1.00 23.07 237 SER B O 1
ATOM 4825 N N . PRO B 1 257 ? -46.032 -4.367 -7.093 1.00 24.15 238 PRO B N 1
ATOM 4826 C CA . PRO B 1 257 ? -45.189 -3.570 -7.985 1.00 23.38 238 PRO B CA 1
ATOM 4827 C C . PRO B 1 257 ? -45.514 -3.834 -9.468 1.00 24.26 238 PRO B C 1
ATOM 4828 O O . PRO B 1 257 ? -45.480 -2.910 -10.302 1.00 23.26 238 PRO B O 1
ATOM 4832 N N . GLU B 1 258 ? -45.854 -5.085 -9.779 1.00 23.86 239 GLU B N 1
ATOM 4833 C CA . GLU B 1 258 ? -46.186 -5.468 -11.145 1.00 25.96 239 GLU B CA 1
ATOM 4834 C C . GLU B 1 258 ? -47.246 -4.529 -11.773 1.00 26.59 239 GLU B C 1
ATOM 4835 O O . GLU B 1 258 ? -47.131 -4.138 -12.937 1.00 26.56 239 GLU B O 1
ATOM 4841 N N . VAL B 1 259 ? -48.287 -4.206 -11.010 1.00 24.32 240 VAL B N 1
ATOM 4842 C CA . VAL B 1 259 ? -49.352 -3.363 -11.521 1.00 22.76 240 VAL B CA 1
ATOM 4843 C C . VAL B 1 259 ? -48.977 -1.889 -11.374 1.00 23.57 240 VAL B C 1
ATOM 4844 O O . VAL B 1 259 ? -49.257 -1.087 -12.248 1.00 23.96 240 VAL B O 1
ATOM 4848 N N . TYR B 1 260 ? -48.322 -1.550 -10.270 1.00 24.06 241 TYR B N 1
ATOM 4849 C CA . TYR B 1 260 ? -47.832 -0.207 -10.039 1.00 24.73 241 TYR B CA 1
ATOM 4850 C C . TYR B 1 260 ? -47.105 0.374 -11.274 1.00 25.00 241 TYR B C 1
ATOM 4851 O O . TYR B 1 260 ? -47.468 1.463 -11.766 1.00 25.67 241 TYR B O 1
ATOM 4860 N N . TYR B 1 261 ? -46.103 -0.329 -11.799 1.00 24.21 242 TYR B N 1
ATOM 4861 C CA . TYR B 1 261 ? -45.364 0.249 -12.934 1.00 25.49 242 TYR B CA 1
ATOM 4862 C C . TYR B 1 261 ? -46.233 0.309 -14.185 1.00 23.40 242 TYR B C 1
ATOM 4863 O O . TYR B 1 261 ? -46.072 1.202 -14.987 1.00 20.77 242 TYR B O 1
ATOM 4872 N N . VAL B 1 262 ? -47.135 -0.651 -14.374 1.00 24.21 243 VAL B N 1
ATOM 4873 C CA . VAL B 1 262 ? -47.939 -0.612 -15.576 1.00 24.11 243 VAL B CA 1
ATOM 4874 C C . VAL B 1 262 ? -48.829 0.614 -15.527 1.00 24.26 243 VAL B C 1
ATOM 4875 O O . VAL B 1 262 ? -48.877 1.393 -16.490 1.00 24.17 243 VAL B O 1
ATOM 4879 N N . VAL B 1 263 ? -49.475 0.807 -14.381 1.00 24.66 244 VAL B N 1
ATOM 4880 C CA . VAL B 1 263 ? -50.420 1.904 -14.185 1.00 23.83 244 VAL B CA 1
ATOM 4881 C C . VAL B 1 263 ? -49.735 3.244 -14.440 1.00 24.85 244 VAL B C 1
ATOM 4882 O O . VAL B 1 263 ? -50.328 4.128 -15.043 1.00 24.52 244 VAL B O 1
ATOM 4886 N N . ASN B 1 264 ? -48.496 3.401 -13.981 1.00 24.64 245 ASN B N 1
ATOM 4887 C CA . ASN B 1 264 ? -47.810 4.666 -14.194 1.00 26.40 245 ASN B CA 1
ATOM 4888 C C . ASN B 1 264 ? -47.483 4.862 -15.651 1.00 27.02 245 ASN B C 1
ATOM 4889 O O . ASN B 1 264 ? -47.587 5.973 -16.157 1.00 26.64 245 ASN B O 1
ATOM 4894 N N . LYS B 1 265 ? -47.088 3.785 -16.335 1.00 25.27 246 LYS B N 1
ATOM 4895 C CA . LYS B 1 265 ? -46.719 3.899 -17.748 1.00 24.68 246 LYS B CA 1
ATOM 4896 C C . LYS B 1 265 ? -47.930 4.325 -18.555 1.00 22.96 246 LYS B C 1
ATOM 4897 O O . LYS B 1 265 ? -47.859 5.243 -19.376 1.00 21.14 246 LYS B O 1
ATOM 4911 N N . HIS B 1 267 ? -50.310 6.116 -17.592 1.00 19.61 248 HIS B N 1
ATOM 4912 C CA . HIS B 1 267 ? -50.456 7.560 -17.428 1.00 22.66 248 HIS B CA 1
ATOM 4913 C C . HIS B 1 267 ? -49.524 8.332 -18.365 1.00 23.38 248 HIS B C 1
ATOM 4914 O O . HIS B 1 267 ? -49.904 9.391 -18.827 1.00 24.42 248 HIS B O 1
ATOM 4921 N N . GLU B 1 268 ? -48.330 7.816 -18.666 1.00 23.98 249 GLU B N 1
ATOM 4922 C CA . GLU B 1 268 ? -47.488 8.464 -19.678 1.00 25.09 249 GLU B CA 1
ATOM 4923 C C . GLU B 1 268 ? -48.058 8.274 -21.076 1.00 23.79 249 GLU B C 1
ATOM 4924 O O . GLU B 1 26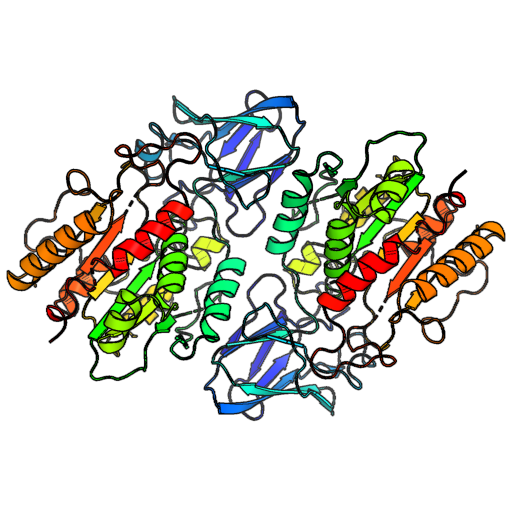8 ? -48.088 9.201 -21.853 1.00 26.09 249 GLU B O 1
ATOM 4930 N N . THR B 1 269 ? -48.490 7.065 -21.418 1.00 25.50 250 THR B N 1
ATOM 4931 C CA . THR B 1 269 ? -48.856 6.783 -22.819 1.00 23.78 250 THR B CA 1
ATOM 4932 C C . THR B 1 269 ? -50.271 7.149 -23.222 1.00 21.47 250 THR B C 1
ATOM 4933 O O . THR B 1 269 ? -50.512 7.442 -24.361 1.00 23.90 250 THR B O 1
ATOM 4937 N N . GLY B 1 270 ? -51.195 7.161 -22.277 1.00 21.91 251 GLY B N 1
ATOM 4938 C CA . GLY B 1 270 ? -52.612 7.170 -22.597 1.00 19.05 251 GLY B CA 1
ATOM 4939 C C . GLY B 1 270 ? -52.946 5.730 -22.965 1.00 19.64 251 GLY B C 1
ATOM 4940 O O . GLY B 1 270 ? -52.031 4.922 -23.204 1.00 17.38 251 GLY B O 1
ATOM 4941 N N . VAL B 1 271 ? -54.237 5.407 -22.969 1.00 19.93 252 VAL B N 1
ATOM 4942 C CA . VAL B 1 271 ? -54.741 4.131 -23.477 1.00 23.54 252 VAL B CA 1
ATOM 4943 C C . VAL B 1 271 ? -55.973 4.394 -24.376 1.00 25.10 252 VAL B C 1
ATOM 4944 O O . VAL B 1 271 ? -56.895 5.075 -23.968 1.00 23.87 252 VAL B O 1
ATOM 4948 N N . ASP B 1 272 ? -55.959 3.878 -25.606 1.00 26.60 253 ASP B N 1
ATOM 4949 C CA . ASP B 1 272 ? -57.102 3.986 -26.506 1.00 25.74 253 ASP B CA 1
ATOM 4950 C C . ASP B 1 272 ? -57.831 2.667 -26.699 1.00 24.99 253 ASP B C 1
ATOM 4951 O O . ASP B 1 272 ? -58.976 2.655 -27.150 1.00 25.17 253 ASP B O 1
ATOM 4956 N N . LEU B 1 273 ? -57.144 1.574 -26.384 1.00 25.26 254 LEU B N 1
ATOM 4957 C CA . LEU B 1 273 ? -57.723 0.237 -26.383 1.00 25.39 254 LEU B CA 1
ATOM 4958 C C . LEU B 1 273 ? -56.947 -0.601 -25.382 1.00 25.66 254 LEU B C 1
ATOM 4959 O O . LEU B 1 273 ? -55.693 -0.534 -25.305 1.00 23.30 254 LEU B O 1
ATOM 4964 N N . PHE B 1 274 ? -57.695 -1.380 -24.598 1.00 26.23 255 PHE B N 1
ATOM 4965 C CA . PHE B 1 274 ? -57.089 -2.222 -23.559 1.00 24.64 255 PHE B CA 1
ATOM 4966 C C . PHE B 1 274 ? -57.578 -3.635 -23.712 1.00 24.32 255 PHE B C 1
ATOM 4967 O O . PHE B 1 274 ? -58.763 -3.870 -23.860 1.00 26.40 255 PHE B O 1
ATOM 4975 N N . TYR B 1 275 ? -56.653 -4.573 -23.629 1.00 24.76 256 TYR B N 1
ATOM 4976 C CA . TYR B 1 275 ? -56.962 -5.975 -23.771 1.00 25.75 256 TYR B CA 1
ATOM 4977 C C . TYR B 1 275 ? -56.159 -6.764 -22.726 1.00 25.66 256 TYR B C 1
ATOM 4978 O O . TYR B 1 275 ? -54.930 -6.974 -22.857 1.00 26.50 256 TYR B O 1
ATOM 4987 N N . ASP B 1 276 ? -56.868 -7.187 -21.688 1.00 22.40 257 ASP B N 1
ATOM 4988 C CA . ASP B 1 276 ? -56.290 -7.924 -20.599 1.00 22.12 257 ASP B CA 1
ATOM 4989 C C . ASP B 1 276 ? -56.609 -9.396 -20.826 1.00 21.15 257 ASP B C 1
ATOM 4990 O O . ASP B 1 276 ? -57.784 -9.809 -20.774 1.00 19.61 257 ASP B O 1
ATOM 4995 N N . VAL B 1 277 ? -55.568 -10.191 -21.050 1.00 22.09 258 VAL B N 1
ATOM 4996 C CA . VAL B 1 277 ? -55.742 -11.586 -21.487 1.00 24.81 258 VAL B CA 1
ATOM 4997 C C . VAL B 1 277 ? -55.698 -12.556 -20.299 1.00 26.23 258 VAL B C 1
ATOM 4998 O O . VAL B 1 277 ? -54.737 -12.541 -19.501 1.00 26.25 258 VAL B O 1
ATOM 5002 N N . HIS B 1 278 ? -56.755 -13.370 -20.180 1.00 24.06 259 HIS B N 1
ATOM 5003 C CA . HIS B 1 278 ? -56.961 -14.229 -19.001 1.00 23.92 259 HIS B CA 1
ATOM 5004 C C . HIS B 1 278 ? -57.389 -15.646 -19.385 1.00 24.89 259 HIS B C 1
ATOM 5005 O O . HIS B 1 278 ? -57.572 -15.946 -20.552 1.00 26.11 259 HIS B O 1
ATOM 5012 N N . GLY B 1 279 ? -57.529 -16.516 -18.400 1.00 24.16 260 GLY B N 1
ATOM 5013 C CA . GLY B 1 279 ? -58.020 -17.878 -18.630 1.00 25.20 260 GLY B CA 1
ATOM 5014 C C . GLY B 1 279 ? -59.094 -18.174 -17.592 1.00 23.41 260 GLY B C 1
ATOM 5015 O O . GLY B 1 279 ? -58.944 -17.807 -16.456 1.00 24.55 260 GLY B O 1
ATOM 5016 N N . ASP B 1 280 ? -60.180 -18.821 -17.985 1.00 24.16 261 ASP B N 1
ATOM 5017 C CA . ASP B 1 280 ? -61.263 -19.163 -17.067 1.00 22.35 261 ASP B CA 1
ATOM 5018 C C . ASP B 1 280 ? -61.350 -20.662 -16.892 1.00 23.26 261 ASP B C 1
ATOM 5019 O O . ASP B 1 280 ? -61.451 -21.432 -17.866 1.00 22.20 261 ASP B O 1
ATOM 5024 N N . GLU B 1 281 ? -61.397 -21.059 -15.635 1.00 23.90 262 GLU B N 1
ATOM 5025 C CA . GLU B 1 281 ? -61.355 -22.448 -15.246 1.00 22.88 262 GLU B CA 1
ATOM 5026 C C . GLU B 1 281 ? -62.624 -23.232 -15.584 1.00 23.06 262 GLU B C 1
ATOM 5027 O O . GLU B 1 281 ? -62.591 -24.288 -16.195 1.00 23.28 262 GLU B O 1
ATOM 5033 N N . GLY B 1 282 ? -63.766 -22.698 -15.212 1.00 23.02 263 GLY B N 1
ATOM 5034 C CA . GLY B 1 282 ? -64.993 -23.488 -15.294 1.00 24.62 263 GLY B CA 1
ATOM 5035 C C . GLY B 1 282 ? -65.739 -23.542 -16.600 1.00 23.97 263 GLY B C 1
ATOM 5036 O O . GLY B 1 282 ? -66.402 -24.560 -16.883 1.00 23.89 263 GLY B O 1
ATOM 5037 N N . LEU B 1 283 ? -65.668 -22.451 -17.375 1.00 23.90 264 LEU B N 1
ATOM 5038 C CA . LEU B 1 283 ? -66.454 -22.320 -18.621 1.00 23.25 264 LEU B CA 1
ATOM 5039 C C . LEU B 1 283 ? -65.678 -22.780 -19.847 1.00 24.08 264 LEU B C 1
ATOM 5040 O O . LEU B 1 283 ? -64.607 -22.261 -20.106 1.00 23.71 264 LEU B 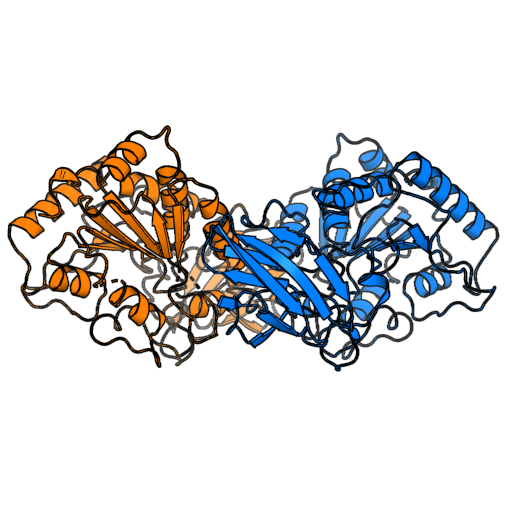O 1
ATOM 5045 N N . PRO B 1 284 ? -66.228 -23.723 -20.630 1.00 25.02 265 PRO B N 1
ATOM 5046 C CA . PRO B 1 284 ? -65.564 -24.195 -21.843 1.00 25.71 265 PRO B CA 1
ATOM 5047 C C . PRO B 1 284 ? -65.922 -23.342 -23.057 1.00 26.34 265 PRO B C 1
ATOM 5048 O O . PRO B 1 284 ? -66.464 -23.844 -24.032 1.00 28.96 265 PRO B O 1
ATOM 5052 N N . TYR B 1 285 ? -65.616 -22.051 -23.000 1.00 26.57 266 TYR B N 1
ATOM 5053 C CA . TYR B 1 285 ? -65.925 -21.137 -24.089 1.00 24.54 266 TYR B CA 1
ATOM 5054 C C . TYR B 1 285 ? -64.913 -20.021 -24.108 1.00 23.70 266 TYR B C 1
ATOM 5055 O O . TYR B 1 285 ? -64.250 -19.794 -23.132 1.00 22.20 266 TYR B O 1
ATOM 5064 N N . VAL B 1 286 ? -64.769 -19.338 -25.236 1.00 23.08 267 VAL B N 1
ATOM 5065 C CA . VAL B 1 286 ? -63.959 -18.155 -25.243 1.00 22.21 267 VAL B CA 1
ATOM 5066 C C . VAL B 1 286 ? -64.981 -17.042 -25.154 1.00 22.69 267 VAL B C 1
ATOM 5067 O O . VAL B 1 286 ? -66.065 -17.153 -25.710 1.00 22.84 267 VAL B O 1
ATOM 5071 N N . PHE B 1 287 ? -64.682 -15.999 -24.391 1.00 23.74 268 PHE B N 1
ATOM 5072 C CA . PHE B 1 287 ? -65.635 -14.897 -24.280 1.00 23.21 268 PHE B CA 1
ATOM 5073 C C . PHE B 1 287 ? -64.950 -13.614 -23.846 1.00 23.48 268 PHE B C 1
ATOM 5074 O O . PHE B 1 287 ? -63.825 -13.654 -23.317 1.00 21.98 268 PHE B O 1
ATOM 5082 N N . LEU B 1 288 ? -65.592 -12.477 -24.143 1.00 23.51 269 LEU B N 1
ATOM 5083 C CA . LEU B 1 288 ? -65.093 -11.189 -23.665 1.00 23.25 269 LEU B CA 1
ATOM 5084 C C . LEU B 1 288 ? -65.907 -10.840 -22.460 1.00 23.21 269 LEU B C 1
ATOM 5085 O O . LEU B 1 288 ? -67.026 -11.298 -22.315 1.00 25.13 269 LEU B O 1
ATOM 5090 N N . ALA B 1 289 ? -65.309 -10.112 -21.542 1.00 24.08 270 ALA B N 1
ATOM 5091 C CA . ALA B 1 289 ? -66.052 -9.508 -20.431 1.00 22.14 270 ALA B CA 1
ATOM 5092 C C . ALA B 1 289 ? -65.617 -8.050 -20.478 1.00 22.10 270 ALA B C 1
ATOM 5093 O O . ALA B 1 289 ? -64.410 -7.740 -20.378 1.00 19.72 270 ALA B O 1
ATOM 5095 N N . GLY B 1 290 ? -66.603 -7.186 -20.706 1.00 21.97 271 GLY B N 1
ATOM 5096 C CA . GLY B 1 290 ? -66.375 -5.793 -20.949 1.00 23.17 271 GLY B CA 1
ATOM 5097 C C . GLY B 1 290 ? -66.529 -5.026 -19.679 1.00 25.65 271 GLY B C 1
ATOM 5098 O O . GLY B 1 290 ? -66.566 -5.612 -18.609 1.00 27.93 271 GLY B O 1
ATOM 5099 N N . CYS B 1 291 ? -66.631 -3.710 -19.807 1.00 26.03 272 CYS B N 1
ATOM 5100 C CA . CYS B 1 291 ? -66.640 -2.823 -18.663 1.00 28.28 272 CYS B CA 1
ATOM 5101 C C . CYS B 1 291 ? -67.885 -1.974 -18.574 1.00 26.18 272 CYS B C 1
ATOM 5102 O O . CYS B 1 291 ? -67.818 -0.848 -18.093 1.00 26.35 272 CYS B O 1
ATOM 5105 N N . GLU B 1 292 ? -69.016 -2.545 -18.979 1.00 25.17 273 GLU B N 1
ATOM 5106 C CA . GLU B 1 292 ? -70.306 -1.856 -18.960 1.00 26.80 273 GLU B CA 1
ATOM 5107 C C . GLU B 1 292 ? -70.708 -1.186 -17.651 1.00 26.81 273 GLU B C 1
ATOM 5108 O O . GLU B 1 292 ? -71.524 -0.264 -17.656 1.00 29.50 273 GLU B O 1
ATOM 5114 N N . GLY B 1 293 ? -70.173 -1.639 -16.532 1.00 27.07 274 GLY B N 1
ATOM 5115 C CA . GLY B 1 293 ? -70.590 -1.091 -15.242 1.00 25.84 274 GLY B CA 1
ATOM 5116 C C . GLY B 1 293 ? -69.825 0.109 -14.731 1.00 24.34 274 GLY B C 1
ATOM 5117 O O . GLY B 1 293 ? -70.104 0.567 -13.619 1.00 24.14 274 GLY B O 1
ATOM 5118 N N . ILE B 1 294 ? -68.863 0.614 -15.506 1.00 24.08 275 ILE B N 1
ATOM 5119 C CA . ILE B 1 294 ? -68.057 1.765 -15.078 1.00 25.65 275 ILE B CA 1
ATOM 5120 C C . ILE B 1 294 ? -68.898 3.068 -15.069 1.00 27.64 275 ILE B C 1
ATOM 5121 O O . ILE B 1 294 ? -69.802 3.248 -15.899 1.00 25.68 275 ILE B O 1
ATOM 5126 N N . PRO B 1 295 ? -68.602 3.974 -14.125 1.00 27.25 276 PRO B N 1
ATOM 5127 C CA . PRO B 1 295 ? -69.363 5.206 -14.058 1.00 27.77 276 PRO B CA 1
ATOM 5128 C C . PRO B 1 295 ? -69.235 6.021 -15.321 1.00 26.60 276 PRO B C 1
ATOM 5129 O O . PRO B 1 295 ? -70.189 6.682 -15.709 1.00 28.04 276 PRO B O 1
ATOM 5133 N N . ASN B 1 296 ? -68.078 5.959 -15.967 1.00 26.83 277 ASN B N 1
ATOM 5134 C CA . ASN B 1 296 ? -67.847 6.709 -17.200 1.00 26.76 277 ASN B CA 1
ATOM 5135 C C . ASN B 1 296 ? -68.279 5.979 -18.468 1.00 27.22 277 ASN B C 1
ATOM 5136 O O . ASN B 1 296 ? -67.875 6.360 -19.560 1.00 27.88 277 ASN B O 1
ATOM 5141 N N . TYR B 1 297 ? -69.101 4.946 -18.360 1.00 28.52 278 TYR B N 1
ATOM 5142 C CA . TYR B 1 297 ? -69.538 4.235 -19.565 1.00 27.93 278 TYR B CA 1
ATOM 5143 C C . TYR B 1 297 ? -70.381 5.207 -20.366 1.00 27.17 278 TYR B C 1
ATOM 5144 O O . TYR B 1 297 ? -70.936 6.135 -19.785 1.00 27.24 278 TYR B O 1
ATOM 5153 N N . SER B 1 298 ? -70.457 4.999 -21.682 1.00 25.70 279 SER B N 1
ATOM 5154 C CA . SER B 1 298 ? -71.126 5.924 -22.584 1.00 24.93 279 SER B CA 1
ATOM 5155 C C . SER B 1 298 ? -71.643 5.224 -23.824 1.00 26.44 279 SER B C 1
ATOM 5156 O O . SER B 1 298 ? -71.324 4.055 -24.065 1.00 27.55 279 SER B O 1
ATOM 5159 N N . ASP B 1 299 ? -72.429 5.948 -24.622 1.00 25.83 280 ASP B N 1
ATOM 5160 C CA . ASP B 1 299 ? -72.985 5.395 -25.845 1.00 25.75 280 ASP B CA 1
ATOM 5161 C C . ASP B 1 299 ? -71.829 5.070 -26.778 1.00 26.24 280 ASP B C 1
ATOM 5162 O O . ASP B 1 299 ? -71.814 4.017 -27.426 1.00 27.05 280 ASP B O 1
ATOM 5167 N N . LYS B 1 300 ? -70.838 5.956 -26.812 1.00 25.08 281 LYS B N 1
ATOM 5168 C CA . LYS B 1 300 ? -69.655 5.735 -27.645 1.00 26.20 281 LYS B CA 1
ATOM 5169 C C . LYS B 1 300 ? -68.903 4.447 -27.277 1.00 26.67 281 LYS B C 1
ATOM 5170 O O . LYS B 1 300 ? -68.424 3.721 -28.150 1.00 26.41 281 LYS B O 1
ATOM 5176 N N . LEU B 1 301 ? -68.768 4.213 -25.977 1.00 24.93 282 LEU B N 1
ATOM 5177 C CA . LEU B 1 301 ? -68.064 3.055 -25.503 1.00 25.88 282 LEU B CA 1
ATOM 5178 C C . LEU B 1 301 ? -68.910 1.837 -25.786 1.00 24.99 282 LEU B C 1
ATOM 5179 O O . LEU B 1 301 ? -68.389 0.821 -26.204 1.00 25.92 282 LEU B O 1
ATOM 5184 N N . ALA B 1 302 ? -70.213 1.951 -25.574 1.00 24.50 283 ALA B N 1
ATOM 5185 C CA . ALA B 1 302 ? -71.138 0.876 -25.895 1.00 23.68 283 ALA B CA 1
ATOM 5186 C C . ALA B 1 302 ? -70.980 0.522 -27.361 1.00 24.49 283 ALA B C 1
ATOM 5187 O O . ALA B 1 302 ? -70.807 -0.661 -27.706 1.00 28.46 283 ALA B O 1
ATOM 5189 N N . SER B 1 303 ? -70.959 1.545 -28.210 1.00 20.83 284 SER B N 1
ATOM 5190 C CA . SER B 1 303 ? -70.841 1.347 -29.645 1.00 21.90 284 SER B CA 1
ATOM 5191 C C . SER B 1 303 ? -69.520 0.739 -30.124 1.00 21.95 284 SER B C 1
ATOM 5192 O O . SER B 1 303 ? -69.498 -0.092 -31.051 1.00 19.59 284 SER B O 1
ATOM 5195 N N . LEU B 1 304 ? -68.414 1.164 -29.520 1.00 23.15 285 LEU B N 1
ATOM 5196 C CA . LEU B 1 304 ? -67.111 0.554 -29.820 1.00 24.23 285 LEU B CA 1
ATOM 5197 C C . LEU B 1 304 ? -67.113 -0.918 -29.424 1.00 26.10 285 LEU B C 1
ATOM 5198 O O . LEU B 1 304 ? -66.493 -1.736 -30.086 1.00 29.70 285 LEU B O 1
ATOM 5203 N N . GLN B 1 305 ? -67.810 -1.254 -28.342 1.00 26.87 286 GLN B N 1
ATOM 5204 C CA . GLN B 1 305 ? -67.848 -2.635 -27.847 1.00 26.87 286 GLN B CA 1
ATOM 5205 C C . GLN B 1 305 ? -68.586 -3.533 -28.828 1.00 27.84 286 GLN B C 1
ATOM 5206 O O . GLN B 1 305 ? -68.131 -4.638 -29.123 1.00 30.40 286 GLN B O 1
ATOM 5212 N N . GLN B 1 306 ? -69.711 -3.039 -29.337 1.00 26.90 287 GLN B N 1
ATOM 5213 C CA . GLN B 1 306 ? -70.503 -3.770 -30.310 1.00 27.45 287 GLN B CA 1
ATOM 5214 C C . GLN B 1 306 ? -69.704 -4.022 -31.595 1.00 26.92 287 GLN B C 1
ATOM 5215 O O . GLN B 1 306 ? -69.682 -5.148 -32.142 1.00 26.03 287 GLN B O 1
ATOM 5221 N N . ASP B 1 307 ? -69.009 -2.986 -32.046 1.00 24.63 288 ASP B N 1
ATOM 5222 C CA . ASP B 1 307 ? -68.140 -3.115 -33.214 1.00 23.31 288 ASP B CA 1
ATOM 5223 C C . ASP B 1 307 ? -67.013 -4.118 -32.981 1.00 20.43 288 ASP B C 1
ATOM 5224 O O . ASP B 1 307 ? -66.725 -4.942 -33.839 1.00 14.77 288 ASP B O 1
ATOM 5229 N N . PHE B 1 308 ? -66.405 -4.048 -31.808 1.00 22.33 289 PHE B N 1
ATOM 5230 C CA . PHE B 1 308 ? -65.280 -4.913 -31.468 1.00 23.04 289 PHE B CA 1
ATOM 5231 C C . PHE B 1 308 ? -65.781 -6.337 -31.399 1.00 23.86 289 PHE B C 1
ATOM 5232 O O . PHE B 1 308 ? -65.206 -7.210 -32.021 1.00 24.36 289 PHE B O 1
ATOM 5240 N N . VAL B 1 309 ? -66.894 -6.562 -30.704 1.00 24.69 290 VAL B N 1
ATOM 5241 C CA . VAL B 1 309 ? -67.473 -7.913 -30.592 1.00 23.24 290 VAL B CA 1
ATOM 5242 C C . VAL B 1 309 ? -67.919 -8.459 -31.953 1.00 22.84 290 VAL B C 1
ATOM 5243 O O . VAL B 1 309 ? -67.780 -9.655 -32.252 1.00 23.09 290 VAL B O 1
ATOM 5247 N N . ALA B 1 310 ? -68.455 -7.577 -32.774 1.00 20.86 291 ALA B N 1
ATOM 5248 C CA . ALA B 1 310 ? -68.873 -7.974 -34.106 1.00 23.03 291 ALA B CA 1
ATOM 5249 C C . ALA B 1 310 ? -67.662 -8.452 -34.884 1.00 23.35 291 ALA B C 1
ATOM 5250 O O . ALA B 1 310 ? -67.694 -9.522 -35.491 1.00 26.21 291 ALA B O 1
ATOM 5252 N N . ALA B 1 311 ? -66.576 -7.683 -34.813 1.00 23.32 292 ALA B N 1
ATOM 5253 C CA . ALA B 1 311 ? -65.371 -8.001 -35.562 1.00 23.63 292 ALA B CA 1
ATOM 5254 C C . ALA B 1 311 ? -64.710 -9.259 -35.055 1.00 24.90 292 ALA B C 1
ATOM 5255 O O . ALA B 1 311 ? -64.198 -10.067 -35.850 1.00 26.16 292 ALA B O 1
ATOM 5257 N N . LEU B 1 312 ? -64.691 -9.414 -33.738 1.00 24.06 293 LEU B N 1
ATOM 5258 C CA . LEU B 1 312 ? -64.040 -10.572 -33.161 1.00 25.81 293 LEU B CA 1
ATOM 5259 C C . LEU B 1 312 ? -64.804 -11.835 -33.526 1.00 25.24 293 LEU B C 1
ATOM 5260 O O . LEU B 1 312 ? -64.172 -12.863 -33.791 1.00 23.30 293 LEU B O 1
ATOM 5265 N N . SER B 1 313 ? -66.142 -11.765 -33.590 1.00 23.52 294 SER B N 1
ATOM 5266 C CA . SER B 1 313 ? -66.896 -12.951 -33.965 1.00 23.75 294 SER B CA 1
ATOM 5267 C C . SER B 1 313 ? -66.591 -13.385 -35.408 1.00 26.56 294 SER B C 1
ATOM 5268 O O . SER B 1 313 ? -66.510 -14.579 -35.708 1.00 26.48 294 SER B O 1
ATOM 5271 N N . LEU B 1 314 ? -66.451 -12.409 -36.302 1.00 26.32 295 LEU B N 1
ATOM 5272 C CA . LEU B 1 314 ? -66.116 -12.686 -37.699 1.00 27.47 295 LEU B CA 1
ATOM 5273 C C . LEU B 1 314 ? -64.675 -13.201 -37.851 1.00 27.53 295 LEU B C 1
ATOM 5274 O O . LEU B 1 314 ? -64.378 -14.084 -38.645 1.00 27.13 295 LEU B O 1
ATOM 5279 N N . ALA B 1 315 ? -63.780 -12.659 -37.044 1.00 26.89 296 ALA B N 1
ATOM 5280 C CA . ALA B 1 315 ? -62.395 -13.034 -37.099 1.00 26.26 296 ALA B CA 1
ATOM 5281 C C . ALA B 1 315 ? -62.106 -14.451 -36.589 1.00 27.92 296 ALA B C 1
ATOM 5282 O O . ALA B 1 315 ? -61.184 -15.097 -37.087 1.00 25.22 296 ALA B O 1
ATOM 5284 N N . SER B 1 316 ? -62.865 -14.928 -35.598 1.00 28.52 297 SER B N 1
ATOM 5285 C CA . SER B 1 316 ? -62.601 -16.239 -34.982 1.00 26.04 297 SER B CA 1
ATOM 5286 C C . SER B 1 316 ? -63.844 -17.078 -34.810 1.00 25.72 297 SER B C 1
ATOM 5287 O O . SER B 1 316 ? -64.858 -16.629 -34.258 1.00 25.21 297 SER B O 1
ATOM 5290 N N . ALA B 1 317 ? -63.750 -18.321 -35.249 1.00 25.39 298 ALA B N 1
ATOM 5291 C CA . ALA B 1 317 ? -64.822 -19.271 -35.031 1.00 24.12 298 ALA B CA 1
ATOM 5292 C C . ALA B 1 317 ? -64.730 -19.827 -33.599 1.00 23.90 298 ALA B C 1
ATOM 5293 O O . ALA B 1 317 ? -65.605 -20.506 -33.170 1.00 22.82 298 ALA B O 1
ATOM 5295 N N . ASP B 1 318 ? -63.676 -19.551 -32.848 1.00 25.38 299 ASP B N 1
ATOM 5296 C CA . ASP B 1 318 ? -63.654 -20.003 -31.453 1.00 24.87 299 ASP B CA 1
ATOM 5297 C C . ASP B 1 318 ? -64.376 -19.023 -30.544 1.00 26.00 299 ASP B C 1
ATOM 5298 O O . ASP B 1 318 ? -64.723 -19.368 -29.415 1.00 28.96 299 ASP B O 1
ATOM 5303 N N . PHE B 1 319 ? -64.628 -17.811 -31.025 1.00 24.94 300 PHE B N 1
ATOM 5304 C CA . PHE B 1 319 ? -65.311 -16.793 -30.219 1.00 23.20 300 PHE B CA 1
ATOM 5305 C C . PHE B 1 319 ? -66.818 -17.041 -30.184 1.00 23.54 300 PHE B C 1
ATOM 5306 O O . PHE B 1 319 ? -67.387 -17.547 -31.130 1.00 23.16 300 PHE B O 1
ATOM 5314 N N . GLN B 1 320 ? -67.461 -16.649 -29.091 1.00 21.94 301 GLN B N 1
ATOM 5315 C CA . GLN B 1 320 ? -68.903 -16.747 -28.967 1.00 21.89 301 GLN B CA 1
ATOM 5316 C C . GLN B 1 320 ? -69.356 -15.673 -27.969 1.00 23.30 301 GLN B C 1
ATOM 5317 O O . GLN B 1 320 ? -68.540 -15.035 -27.269 1.00 24.61 301 GLN B O 1
ATOM 5323 N N . THR B 1 321 ? -70.649 -15.456 -27.926 1.00 22.15 302 THR B N 1
ATOM 5324 C CA . THR B 1 321 ? -71.186 -14.421 -27.086 1.00 24.31 302 THR B CA 1
ATOM 5325 C C . THR B 1 321 ? -72.383 -14.869 -26.251 1.00 25.63 302 THR B C 1
ATOM 5326 O O . THR B 1 321 ? -73.035 -14.022 -25.666 1.00 29.28 302 THR B O 1
ATOM 5330 N N . GLU B 1 322 ? -72.697 -16.159 -26.201 1.00 26.79 303 GLU B N 1
ATOM 5331 C CA . GLU B 1 322 ? -73.836 -16.613 -25.407 1.00 28.61 303 GLU B CA 1
ATOM 5332 C C . GLU B 1 322 ? -73.456 -16.758 -23.956 1.00 28.48 303 GLU B C 1
ATOM 5333 O O . GLU B 1 322 ? -74.178 -16.302 -23.090 1.00 27.03 303 GLU B O 1
ATOM 5339 N N . PHE B 1 323 ? -72.315 -17.398 -23.702 1.00 29.39 304 PHE B N 1
ATOM 5340 C CA . PHE B 1 323 ? -71.845 -17.649 -22.341 1.00 26.90 304 PHE B CA 1
ATOM 5341 C C . PHE B 1 323 ? -70.705 -16.734 -21.955 1.00 28.21 304 PHE B C 1
ATOM 5342 O O . PHE B 1 323 ? -69.958 -16.244 -22.793 1.00 31.99 304 PHE B O 1
ATOM 5350 N N . GLY B 1 324 ? -70.593 -16.484 -20.666 1.00 29.84 305 GLY B N 1
ATOM 5351 C CA . GLY B 1 324 ? -69.577 -15.612 -20.129 1.00 31.01 305 GLY B CA 1
ATOM 5352 C C . GLY B 1 324 ? -69.961 -15.251 -18.709 1.00 31.73 305 GLY B C 1
ATOM 5353 O O . GLY B 1 324 ? -70.696 -15.990 -18.064 1.00 32.72 305 GLY B O 1
ATOM 5354 N N . TYR B 1 325 ? -69.452 -14.125 -18.225 1.00 30.65 306 TYR B N 1
ATOM 5355 C CA . TYR B 1 325 ? -69.772 -13.638 -16.909 1.00 28.68 306 TYR B CA 1
ATOM 5356 C C . TYR B 1 325 ? -71.000 -12.773 -16.974 1.00 29.30 306 TYR B C 1
ATOM 5357 O O . TYR B 1 325 ? -71.442 -12.400 -18.040 1.00 29.31 306 TYR B O 1
ATOM 5366 N N . ASP B 1 326 ? -71.564 -12.453 -15.819 1.00 32.71 307 ASP B N 1
ATOM 5367 C CA . ASP B 1 326 ? -72.741 -11.593 -15.774 1.00 32.32 307 ASP B CA 1
ATOM 5368 C C . ASP B 1 326 ? -72.277 -10.199 -15.977 1.00 32.04 307 ASP B C 1
ATOM 5369 O O . ASP B 1 326 ? -71.157 -9.866 -15.611 1.00 34.03 307 ASP B O 1
ATOM 5374 N N . LYS B 1 327 ? -73.132 -9.367 -16.540 1.00 31.93 308 LYS B N 1
ATOM 5375 C CA . LYS B 1 327 ? -72.763 -7.982 -16.742 1.00 31.99 308 LYS B CA 1
ATOM 5376 C C . LYS B 1 327 ? -72.987 -7.212 -15.452 1.00 30.46 308 LYS B C 1
ATOM 5377 O O . LYS B 1 327 ? -73.729 -7.646 -14.590 1.00 29.73 308 LYS B O 1
ATOM 5383 N N . ASP B 1 328 ? -72.301 -6.095 -15.306 1.00 30.55 309 ASP B N 1
ATOM 5384 C CA . ASP B 1 328 ? -72.420 -5.291 -14.119 1.00 30.26 309 ASP B CA 1
ATOM 5385 C C . ASP B 1 328 ? -73.584 -4.361 -14.323 1.00 31.43 309 ASP B C 1
ATOM 5386 O O . ASP B 1 328 ? -73.800 -3.908 -15.438 1.00 33.44 309 ASP B O 1
ATOM 5391 N N . GLU B 1 329 ? -74.344 -4.088 -13.262 1.00 31.17 310 GLU B N 1
ATOM 5392 C CA . GLU B 1 329 ? -75.362 -3.046 -13.330 1.00 33.11 310 GLU B CA 1
ATOM 5393 C C . GLU B 1 329 ? -74.644 -1.725 -13.556 1.00 30.64 310 GLU B C 1
ATOM 5394 O O . GLU B 1 329 ? -73.468 -1.581 -13.214 1.00 31.64 310 GLU B O 1
ATOM 5400 N N . PRO B 1 330 ? -75.353 -0.743 -14.102 1.00 28.69 311 PRO B N 1
ATOM 5401 C CA . PRO B 1 330 ? -74.694 0.517 -14.434 1.00 27.00 311 PRO B CA 1
ATOM 5402 C C . PRO B 1 330 ? -74.056 1.157 -13.216 1.00 27.11 311 PRO B C 1
ATOM 5403 O O . PRO B 1 330 ? -74.659 1.192 -12.140 1.00 29.59 311 PRO B O 1
ATOM 5407 N N . GLY B 1 331 ? -72.831 1.629 -13.370 1.00 27.13 312 GLY B N 1
ATOM 5408 C CA . GLY B 1 331 ? -72.107 2.213 -12.264 1.00 27.42 312 GLY B CA 1
ATOM 5409 C C . GLY B 1 331 ? -71.644 1.201 -11.226 1.00 28.76 312 GLY B C 1
ATOM 5410 O O . GLY B 1 331 ? -70.896 1.557 -10.328 1.00 31.71 312 GLY B O 1
ATOM 5411 N N . LYS B 1 332 ? -72.030 -0.067 -11.338 1.00 27.76 313 LYS B N 1
ATOM 5412 C CA . LYS B 1 332 ? -71.667 -1.023 -10.296 1.00 25.83 313 LYS B CA 1
ATOM 5413 C C . LYS B 1 332 ? -70.330 -1.753 -10.545 1.00 24.31 313 LYS B C 1
ATOM 5414 O O . LYS B 1 332 ? -70.044 -2.718 -9.864 1.00 26.09 313 LYS B O 1
ATOM 5416 N N . ALA B 1 333 ? -69.485 -1.290 -11.470 1.00 22.54 314 ALA B N 1
ATOM 5417 C CA . ALA B 1 333 ? -68.216 -1.997 -11.753 1.00 23.64 314 ALA B CA 1
ATOM 5418 C C . ALA B 1 333 ? -67.230 -1.985 -10.593 1.00 21.76 314 ALA B C 1
ATOM 5419 O O . ALA B 1 333 ? -67.144 -1.026 -9.862 1.00 18.82 314 ALA B O 1
ATOM 5421 N N . ASN B 1 334 ? -66.467 -3.054 -10.455 1.00 21.37 315 ASN B N 1
ATOM 5422 C CA . ASN B 1 334 ? -65.400 -3.078 -9.471 1.00 21.96 315 ASN B CA 1
ATOM 5423 C C . ASN B 1 334 ? -64.211 -2.415 -10.127 1.00 22.10 315 ASN B C 1
ATOM 5424 O O . ASN B 1 334 ? -63.575 -3.020 -10.990 1.00 24.10 315 ASN B O 1
ATOM 5429 N N . LEU B 1 335 ? -63.932 -1.182 -9.699 1.00 21.99 316 LEU B N 1
ATOM 5430 C CA . LEU B 1 335 ? -62.889 -0.319 -10.265 1.00 22.69 316 LEU B CA 1
ATOM 5431 C C . LEU B 1 335 ? -61.472 -0.674 -9.814 1.00 23.58 316 LEU B C 1
ATOM 5432 O O . LEU B 1 335 ? -60.537 0.076 -10.085 1.00 24.09 316 LEU B O 1
ATOM 5437 N N . THR B 1 336 ? -61.315 -1.793 -9.116 1.00 24.30 317 THR B N 1
ATOM 5438 C CA . THR B 1 336 ? -59.979 -2.308 -8.796 1.00 25.01 317 THR B CA 1
ATOM 5439 C C . THR B 1 336 ? -59.518 -3.336 -9.819 1.00 24.33 317 THR B C 1
ATOM 5440 O O . THR B 1 336 ? -58.401 -3.849 -9.735 1.00 24.27 317 THR B O 1
ATOM 5444 N N . VAL B 1 337 ? -60.404 -3.668 -10.749 1.00 24.23 318 VAL B N 1
ATOM 5445 C CA . VAL B 1 337 ? -60.117 -4.646 -11.808 1.00 24.20 318 VAL B CA 1
ATOM 5446 C C . VAL B 1 337 ? -59.574 -3.922 -13.039 1.00 23.62 318 VAL B C 1
ATOM 5447 O O . VAL B 1 337 ? -60.092 -2.887 -13.432 1.00 25.00 318 VAL B O 1
ATOM 5451 N N . ALA B 1 338 ? -58.522 -4.468 -13.637 1.00 24.14 319 ALA B N 1
ATOM 5452 C CA . ALA B 1 338 ? -57.774 -3.778 -14.695 1.00 23.49 319 ALA B CA 1
ATOM 5453 C C . ALA B 1 338 ? -58.696 -3.223 -15.777 1.00 23.70 319 ALA B C 1
ATOM 5454 O O . ALA B 1 338 ? -58.612 -2.023 -16.139 1.00 25.03 319 ALA B O 1
ATOM 5456 N N . CYS B 1 339 ? -59.581 -4.095 -16.257 1.00 20.85 320 CYS B N 1
ATOM 5457 C CA . CYS B 1 339 ? -60.470 -3.782 -17.341 1.00 23.66 320 CYS B CA 1
ATOM 5458 C C . CYS B 1 339 ? -61.301 -2.534 -17.052 1.00 23.89 320 CYS B C 1
ATOM 5459 O O . CYS B 1 339 ? -61.419 -1.624 -17.901 1.00 23.98 320 CYS B O 1
ATOM 5462 N N . ASN B 1 340 ? -61.903 -2.536 -15.866 1.00 21.91 321 ASN B N 1
ATOM 5463 C CA . ASN B 1 340 ? -62.725 -1.435 -15.385 1.00 22.93 321 ASN B CA 1
ATOM 5464 C C . ASN B 1 340 ? -61.904 -0.207 -15.073 1.00 22.92 321 ASN B C 1
ATOM 5465 O O . ASN B 1 340 ? -62.219 0.891 -15.516 1.00 21.96 321 ASN B O 1
ATOM 5470 N N . TRP B 1 341 ? -60.843 -0.403 -14.300 1.00 23.00 322 TRP B N 1
ATOM 5471 C CA . TRP B 1 341 ? -60.004 0.710 -13.908 1.00 22.66 322 TRP B CA 1
ATOM 5472 C C . TRP B 1 341 ? -59.481 1.442 -15.155 1.00 23.37 322 TRP B C 1
ATOM 5473 O O . TRP B 1 341 ? -59.573 2.677 -15.221 1.00 24.74 322 TRP B O 1
ATOM 5484 N N . VAL B 1 342 ? -58.992 0.697 -16.150 1.00 21.60 323 VAL B N 1
ATOM 5485 C CA . VAL B 1 342 ? -58.444 1.325 -17.351 1.00 20.12 323 VAL B CA 1
ATOM 5486 C C . VAL B 1 342 ? -59.550 2.029 -18.081 1.00 20.90 323 VAL B C 1
ATOM 5487 O O . VAL B 1 342 ? -59.411 3.208 -18.386 1.00 21.50 323 VAL B O 1
ATOM 5491 N N . ALA B 1 343 ? -60.667 1.332 -18.292 1.00 20.97 324 ALA B N 1
ATOM 5492 C CA . ALA B 1 343 ? -61.800 1.890 -19.047 1.00 19.16 324 ALA B CA 1
ATOM 5493 C C . ALA B 1 343 ? -62.298 3.179 -18.435 1.00 19.35 324 ALA B C 1
ATOM 5494 O O . ALA B 1 343 ? -62.547 4.157 -19.132 1.00 17.56 324 ALA B O 1
ATOM 5496 N N . ASN B 1 344 ? -62.412 3.179 -17.121 1.00 20.13 325 ASN B N 1
ATOM 5497 C CA . ASN B 1 344 ? -62.951 4.310 -16.427 1.00 20.91 325 ASN B CA 1
ATOM 5498 C C . ASN B 1 344 ? -61.998 5.466 -16.332 1.00 21.72 325 ASN B C 1
ATOM 5499 O O . ASN B 1 344 ? -62.433 6.622 -16.349 1.00 23.46 325 ASN B O 1
ATOM 5504 N N . THR B 1 345 ? -60.710 5.155 -16.229 1.00 23.18 326 THR B N 1
ATOM 5505 C CA . THR B 1 345 ? -59.657 6.169 -16.094 1.00 23.42 326 THR B CA 1
ATOM 5506 C C . THR B 1 345 ? -59.337 6.820 -17.422 1.00 23.20 326 THR B C 1
ATOM 5507 O O . THR B 1 345 ? -59.073 7.987 -17.463 1.00 26.13 326 THR B O 1
ATOM 5511 N N . PHE B 1 346 ? -59.336 6.048 -18.493 1.00 24.46 327 PHE B N 1
ATOM 5512 C CA . PHE B 1 346 ? -58.931 6.515 -19.814 1.00 24.40 327 PHE B CA 1
ATOM 5513 C C . PHE B 1 346 ? -60.095 6.556 -20.792 1.00 25.70 327 PHE B C 1
ATOM 5514 O O . PHE B 1 346 ? -59.933 6.848 -21.983 1.00 24.21 327 PHE B O 1
ATOM 5522 N N . LYS B 1 347 ? -61.282 6.248 -20.298 1.00 26.58 328 LYS B N 1
ATOM 5523 C CA . LYS B 1 347 ? -62.468 6.366 -21.131 1.00 26.27 328 LYS B CA 1
ATOM 5524 C C . LYS B 1 347 ? -62.243 5.718 -22.495 1.00 25.46 328 LYS B C 1
ATOM 5525 O O . LYS B 1 347 ? -62.408 6.361 -23.504 1.00 28.22 328 LYS B O 1
ATOM 5531 N N . CYS B 1 348 ? -61.871 4.439 -22.508 1.00 23.19 329 CYS B N 1
ATOM 5532 C CA . CYS B 1 348 ? -61.601 3.742 -23.746 1.00 23.22 329 CYS B CA 1
ATOM 5533 C C . CYS B 1 348 ? -62.206 2.327 -23.838 1.00 21.70 329 CYS B C 1
ATOM 5534 O O . CYS B 1 348 ? -62.538 1.726 -22.847 1.00 19.24 329 CYS B O 1
ATOM 5537 N N . LEU B 1 349 ? -62.360 1.829 -25.060 1.00 22.11 330 LEU B N 1
ATOM 5538 C CA . LEU B 1 349 ? -62.713 0.434 -25.286 1.00 23.64 330 LEU B CA 1
ATOM 5539 C C . LEU B 1 349 ? -61.734 -0.444 -24.499 1.00 22.59 330 LEU B C 1
ATOM 5540 O O . LEU B 1 349 ? -60.523 -0.347 -24.617 1.00 24.41 330 LEU B O 1
ATOM 5545 N N . SER B 1 350 ? -62.288 -1.307 -23.689 1.00 22.84 331 SER B N 1
ATOM 5546 C CA . SER B 1 350 ? -61.517 -2.088 -22.771 1.00 24.16 331 SER B CA 1
ATOM 5547 C C . SER B 1 350 ? -62.232 -3.421 -22.575 1.00 22.43 331 SER B C 1
ATOM 5548 O O . SER B 1 350 ? -63.439 -3.457 -22.402 1.00 22.35 331 SER B O 1
ATOM 5551 N N . ASN B 1 351 ? -61.484 -4.509 -22.614 1.00 23.92 332 ASN B N 1
ATOM 5552 C CA . ASN B 1 351 ? -62.035 -5.853 -22.401 1.00 26.31 332 ASN B CA 1
ATOM 5553 C C . ASN B 1 351 ? -61.047 -6.773 -21.693 1.00 27.71 332 ASN B C 1
ATOM 5554 O O . ASN B 1 351 ? -59.802 -6.639 -21.838 1.00 27.82 332 ASN B O 1
ATOM 5559 N N . THR B 1 352 ? -61.627 -7.706 -20.939 1.00 26.35 333 THR B N 1
ATOM 5560 C CA . THR B 1 352 ? -60.900 -8.850 -20.440 1.00 26.36 333 THR B CA 1
ATOM 5561 C C . THR B 1 352 ? -61.292 -9.961 -21.409 1.00 24.91 333 THR B C 1
ATOM 5562 O O . THR B 1 352 ? -62.474 -10.063 -21.787 1.00 24.46 333 THR B O 1
ATOM 5566 N N . LEU B 1 353 ? -60.316 -10.760 -21.833 1.00 22.96 334 LEU B N 1
ATOM 5567 C CA . LEU B 1 353 ? -60.588 -11.923 -22.667 1.00 22.39 334 LEU B CA 1
ATOM 5568 C C . LEU B 1 353 ? -60.369 -13.161 -21.836 1.00 22.22 334 LEU B C 1
ATOM 5569 O O . LEU B 1 353 ? -59.404 -13.245 -21.099 1.00 21.55 334 LEU B O 1
ATOM 5574 N N . GLU B 1 354 ? -61.286 -14.112 -21.922 1.00 23.94 335 GLU B N 1
ATOM 5575 C CA . GLU B 1 354 ? -61.162 -15.353 -21.163 1.00 25.89 335 GLU B CA 1
ATOM 5576 C C . GLU B 1 354 ? -61.153 -16.492 -22.162 1.00 25.88 335 GLU B C 1
ATOM 5577 O O . GLU B 1 354 ? -62.023 -16.540 -23.048 1.00 25.23 335 GLU B O 1
ATOM 5591 N N . PRO B 1 356 ? -60.687 -20.828 -22.282 1.00 23.01 337 PRO B N 1
ATOM 5592 C CA . PRO B 1 356 ? -60.963 -21.929 -21.345 1.00 21.60 337 PRO B CA 1
ATOM 5593 C C . PRO B 1 356 ? -59.784 -22.866 -21.041 1.00 21.62 337 PRO B C 1
ATOM 5594 O O . PRO B 1 356 ? -58.958 -23.139 -21.920 1.00 21.19 337 PRO B O 1
ATOM 5598 N N . PHE B 1 357 ? -59.719 -23.379 -19.813 1.00 22.62 338 PHE B N 1
ATOM 5599 C CA . PHE B 1 357 ? -58.708 -24.416 -19.451 1.00 21.29 338 PHE B CA 1
ATOM 5600 C C . PHE B 1 357 ? -59.169 -25.753 -20.015 1.00 23.38 338 PHE B C 1
ATOM 5601 O O . PHE B 1 357 ? -58.368 -26.663 -20.143 1.00 22.87 338 PHE B O 1
ATOM 5609 N N . LYS B 1 358 ? -60.464 -25.863 -20.349 1.00 21.89 339 LYS B N 1
ATOM 5610 C CA . LYS B 1 358 ? -61.040 -27.107 -20.819 1.00 23.86 339 LYS B CA 1
ATOM 5611 C C . LYS B 1 358 ? -60.908 -27.275 -22.325 1.00 24.90 339 LYS B C 1
ATOM 5612 O O . LYS B 1 358 ? -60.049 -28.005 -22.807 1.00 25.36 339 LYS B O 1
ATOM 5618 N N . ASP B 1 359 ? -61.796 -26.609 -23.059 1.00 26.75 340 ASP B N 1
ATOM 5619 C CA . ASP B 1 359 ? -61.859 -26.665 -24.496 1.00 24.96 340 ASP B CA 1
ATOM 5620 C C . ASP B 1 359 ? -62.968 -25.677 -24.852 1.00 26.18 340 ASP B C 1
ATOM 5621 O O . ASP B 1 359 ? -63.698 -25.215 -23.960 1.00 23.84 340 ASP B O 1
ATOM 5626 N N . ASN B 1 360 ? -63.061 -25.317 -26.130 1.00 25.34 341 ASN B N 1
ATOM 5627 C CA . ASN B 1 360 ? -64.218 -24.596 -26.624 1.00 26.13 341 ASN B CA 1
ATOM 5628 C C . ASN B 1 360 ? -65.249 -25.640 -26.961 1.00 25.68 341 ASN B C 1
ATOM 5629 O O . ASN B 1 360 ? -65.086 -26.389 -27.938 1.00 25.92 341 ASN B O 1
ATOM 5634 N N . ALA B 1 361 ? -66.306 -25.693 -26.158 1.00 25.48 342 ALA B N 1
ATOM 5635 C CA . ALA B 1 361 ? -67.399 -26.685 -26.346 1.00 25.38 342 ALA B CA 1
ATOM 5636 C C . ALA B 1 361 ? -68.051 -26.622 -27.713 1.00 23.95 342 ALA B C 1
ATOM 5637 O O . ALA B 1 361 ? -68.635 -27.585 -28.135 1.00 24.21 342 ALA B O 1
ATOM 5639 N N . ASN B 1 362 ? -67.970 -25.482 -28.393 1.00 25.68 343 ASN B N 1
ATOM 5640 C CA . ASN B 1 362 ? -68.538 -25.359 -29.740 1.00 25.60 343 ASN B CA 1
ATOM 5641 C C . ASN B 1 362 ? -67.681 -26.019 -30.845 1.00 26.13 343 ASN B C 1
ATOM 5642 O O . ASN B 1 362 ? -68.180 -26.384 -31.903 1.00 28.52 343 ASN B O 1
ATOM 5647 N N . LEU B 1 363 ? -66.389 -26.144 -30.626 1.00 26.34 344 LEU B N 1
ATOM 5648 C CA . LEU B 1 363 ? -65.498 -26.729 -31.632 1.00 24.85 344 LEU B CA 1
ATOM 5649 C C . LEU B 1 363 ? -64.535 -27.586 -30.852 1.00 23.88 344 LEU B C 1
ATOM 5650 O O . LEU B 1 363 ? -63.335 -27.267 -30.742 1.00 24.36 344 LEU B O 1
ATOM 5655 N N . ALA B 1 364 ? -65.071 -28.668 -30.312 1.00 21.97 345 ALA B N 1
ATOM 5656 C CA . ALA B 1 364 ? -64.332 -29.482 -29.367 1.00 22.50 345 ALA B CA 1
ATOM 5657 C C . ALA B 1 364 ? -63.251 -30.282 -30.067 1.00 23.48 345 ALA B C 1
ATOM 5658 O O . ALA B 1 364 ? -63.429 -30.684 -31.190 1.00 25.56 345 ALA B O 1
ATOM 5660 N N . ASP B 1 365 ? -62.116 -30.443 -29.409 1.00 26.67 346 ASP B N 1
ATOM 5661 C CA . ASP B 1 365 ? -60.976 -31.204 -29.914 1.00 27.86 346 ASP B CA 1
ATOM 5662 C C . ASP B 1 365 ? -60.525 -32.135 -28.820 1.00 28.37 346 ASP B C 1
ATOM 5663 O O . ASP B 1 365 ? -59.757 -31.747 -27.960 1.00 30.05 346 ASP B O 1
ATOM 5668 N N . PRO B 1 366 ? -60.986 -33.378 -28.857 1.00 29.30 347 PRO B N 1
ATOM 5669 C CA . PRO B 1 366 ? -60.665 -34.325 -27.798 1.00 27.56 347 PRO B CA 1
ATOM 5670 C C . PRO B 1 366 ? -59.190 -34.671 -27.676 1.00 26.20 347 PRO B C 1
ATOM 5671 O O . PRO B 1 366 ? -58.743 -35.030 -26.616 1.00 27.17 347 PRO B O 1
ATOM 5675 N N . PHE B 1 367 ? -58.413 -34.564 -28.727 1.00 23.93 348 PHE B N 1
ATOM 5676 C CA . PHE B 1 367 ? -57.020 -34.904 -28.554 1.00 23.87 348 PHE B CA 1
ATOM 5677 C C . PHE B 1 367 ? -56.331 -33.866 -27.672 1.00 23.96 348 PHE B C 1
ATOM 5678 O O . PHE B 1 367 ? -55.537 -34.220 -26.837 1.00 20.11 348 PHE B O 1
ATOM 5686 N N . GLN B 1 368 ? -56.636 -32.579 -27.844 1.00 24.50 349 GLN B N 1
ATOM 5687 C CA . GLN B 1 368 ? -55.859 -31.563 -27.119 1.00 24.55 349 GLN B CA 1
ATOM 5688 C C . GLN B 1 368 ? -56.637 -30.481 -26.326 1.00 22.07 349 GLN B C 1
ATOM 5689 O O . GLN B 1 368 ? -56.009 -29.678 -25.630 1.00 21.02 349 GLN B O 1
ATOM 5695 N N . GLY B 1 369 ? -57.962 -30.444 -26.458 1.00 19.85 350 GLY B N 1
ATOM 5696 C CA . GLY B 1 369 ? -58.790 -29.399 -25.835 1.00 21.03 350 GLY B CA 1
ATOM 5697 C C . GLY B 1 369 ? -58.313 -28.007 -26.216 1.00 23.02 350 GLY B C 1
ATOM 5698 O O . GLY B 1 369 ? -57.831 -27.797 -27.329 1.00 27.99 350 GLY B O 1
ATOM 5699 N N . TRP B 1 370 ? -58.401 -27.051 -25.304 1.00 20.24 351 TRP B N 1
ATOM 5700 C CA . TRP B 1 370 ? -57.854 -25.743 -25.610 1.00 22.31 351 TRP B CA 1
ATOM 5701 C C . TRP B 1 370 ? -56.361 -25.945 -25.513 1.00 22.41 351 TRP B C 1
ATOM 5702 O O . TRP B 1 370 ? -55.906 -26.758 -24.712 1.00 24.15 351 TRP B O 1
ATOM 5713 N N . SER B 1 371 ? -55.604 -25.253 -26.356 1.00 23.09 352 SER B N 1
ATOM 5714 C CA . SER B 1 371 ? -54.168 -25.530 -26.531 1.00 22.56 352 SER B CA 1
ATOM 5715 C C . SER B 1 371 ? -53.416 -24.257 -26.821 1.00 22.66 352 SER B C 1
ATOM 5716 O O . SER B 1 371 ? -54.051 -23.225 -27.040 1.00 19.56 352 SER B O 1
ATOM 5719 N N . PRO B 1 372 ? -52.056 -24.310 -26.785 1.00 26.23 353 PRO B N 1
ATOM 5720 C CA . PRO B 1 372 ? -51.233 -23.114 -27.128 1.00 25.29 353 PRO B CA 1
ATOM 5721 C C . PRO B 1 372 ? -51.449 -22.708 -28.592 1.00 28.86 353 PRO B C 1
ATOM 5722 O O . PRO B 1 372 ? -51.552 -21.490 -28.923 1.00 28.78 353 PRO B O 1
ATOM 5726 N N . GLU B 1 373 ? -51.590 -23.732 -29.449 1.00 26.75 354 GLU B N 1
ATOM 5727 C CA . GLU B 1 373 ? -51.877 -23.503 -30.873 1.00 27.77 354 GLU B CA 1
ATOM 5728 C C . GLU B 1 373 ? -53.148 -22.674 -31.119 1.00 25.30 354 GLU B C 1
ATOM 5729 O O . GLU B 1 373 ? -53.136 -21.762 -31.955 1.00 26.13 354 GLU B O 1
ATOM 5735 N N . ARG B 1 374 ? -54.215 -22.961 -30.371 1.00 23.27 355 ARG B N 1
ATOM 5736 C CA . ARG B 1 374 ? -55.497 -22.224 -30.512 1.00 23.75 355 ARG B CA 1
ATOM 5737 C C . ARG B 1 374 ? -55.459 -20.832 -29.852 1.00 24.85 355 ARG B C 1
ATOM 5738 O O . ARG B 1 374 ? -56.097 -19.887 -30.315 1.00 24.65 355 ARG B O 1
ATOM 5746 N N . SER B 1 375 ? -54.679 -20.726 -28.789 1.00 23.25 356 SER B N 1
ATOM 5747 C CA . SER B 1 375 ? -54.445 -19.475 -28.131 1.00 26.68 356 SER B CA 1
ATOM 5748 C C . SER B 1 375 ? -53.697 -18.551 -29.080 1.00 26.10 356 SER B C 1
ATOM 5749 O O . SER B 1 375 ? -54.032 -17.362 -29.158 1.00 22.36 356 SER B O 1
ATOM 5752 N N . VAL B 1 376 ? -52.715 -19.120 -29.805 1.00 26.88 357 VAL B N 1
ATOM 5753 C CA . VAL B 1 376 ? -51.944 -18.380 -30.809 1.00 25.30 357 VAL B CA 1
ATOM 5754 C C . VAL B 1 376 ? -52.883 -17.895 -31.926 1.00 25.80 357 VAL B C 1
ATOM 5755 O O . VAL B 1 376 ? -52.817 -16.723 -32.330 1.00 24.79 357 VAL B O 1
ATOM 5759 N N . TYR B 1 377 ? -53.756 -18.779 -32.411 1.00 23.93 358 TYR B N 1
ATOM 5760 C CA . TYR B 1 377 ? -54.720 -18.352 -33.427 1.00 25.39 358 TYR B CA 1
ATOM 5761 C C . TYR B 1 377 ? -55.638 -17.243 -32.916 1.00 25.35 358 TYR B C 1
ATOM 5762 O O . TYR B 1 377 ? -56.034 -16.370 -33.697 1.00 24.34 358 TYR B O 1
ATOM 5771 N N . PHE B 1 378 ? -55.941 -17.239 -31.614 1.00 26.00 359 PHE B N 1
ATOM 5772 C CA . PHE B 1 378 ? -56.838 -16.219 -31.077 1.00 25.73 359 PHE B CA 1
ATOM 5773 C C . PHE B 1 378 ? -56.102 -14.882 -30.942 1.00 24.43 359 PHE B C 1
ATOM 5774 O O . PHE B 1 378 ? -56.700 -13.802 -30.993 1.00 25.92 359 PHE B O 1
ATOM 5782 N N . GLY B 1 379 ? -54.793 -14.959 -30.826 1.00 23.95 360 GLY B N 1
ATOM 5783 C CA . GLY B 1 379 ? -53.971 -13.770 -30.831 1.00 24.28 360 GLY B CA 1
ATOM 5784 C C . GLY B 1 379 ? -54.037 -13.100 -32.185 1.00 24.35 360 GLY B C 1
ATOM 5785 O O . GLY B 1 379 ? -54.155 -11.881 -32.277 1.00 24.46 360 GLY B O 1
ATOM 5786 N N . GLU B 1 380 ? -54.004 -13.906 -33.240 1.00 23.21 361 GLU B N 1
ATOM 5787 C CA . GLU B 1 380 ? -54.116 -13.367 -34.582 1.00 22.45 361 GLU B CA 1
ATOM 5788 C C . GLU B 1 380 ? -55.499 -12.770 -34.837 1.00 22.35 361 GLU B C 1
ATOM 5789 O O . GLU B 1 380 ? -55.618 -11.659 -35.330 1.00 25.08 361 GLU B O 1
ATOM 5795 N N . ALA B 1 381 ? -56.544 -13.503 -34.464 1.00 23.43 362 ALA B N 1
ATOM 5796 C CA . ALA B 1 381 ? -57.921 -13.026 -34.599 1.00 21.86 362 ALA B CA 1
ATOM 5797 C C . ALA B 1 381 ? -58.097 -11.709 -33.834 1.00 22.13 362 ALA B C 1
ATOM 5798 O O . ALA B 1 381 ? -58.758 -10.784 -34.305 1.00 19.66 362 ALA B O 1
ATOM 5800 N N . SER B 1 382 ? -57.444 -11.605 -32.676 1.00 22.43 363 SER B N 1
ATOM 5801 C CA . SER B 1 382 ? -57.539 -10.395 -31.883 1.00 22.03 363 SER B CA 1
ATOM 5802 C C . SER B 1 382 ? -57.062 -9.130 -32.656 1.00 22.49 363 SER B C 1
ATOM 5803 O O . SER B 1 382 ? -57.710 -8.097 -32.597 1.00 20.48 363 SER B O 1
ATOM 5806 N N . LEU B 1 383 ? -55.951 -9.220 -33.392 1.00 23.81 364 LEU B N 1
ATOM 5807 C CA . LEU B 1 383 ? -55.418 -8.060 -34.125 1.00 22.90 364 LEU B CA 1
ATOM 5808 C C . LEU B 1 383 ? -56.432 -7.566 -35.169 1.00 22.20 364 LEU B C 1
ATOM 5809 O O . LEU B 1 383 ? -56.607 -6.366 -35.383 1.00 19.43 364 LEU B O 1
ATOM 5814 N N . ILE B 1 384 ? -57.106 -8.512 -35.813 1.00 22.75 365 ILE B N 1
ATOM 5815 C CA . ILE B 1 384 ? -58.206 -8.170 -36.744 1.00 23.41 365 ILE B CA 1
ATOM 5816 C C . ILE B 1 384 ? -59.348 -7.427 -36.048 1.00 21.90 365 ILE B C 1
ATOM 5817 O O . ILE B 1 384 ? -59.864 -6.469 -36.610 1.00 20.53 365 ILE B O 1
ATOM 5822 N N . ALA B 1 385 ? -59.777 -7.891 -34.865 1.00 20.45 366 ALA B N 1
ATOM 5823 C CA . ALA B 1 385 ? -60.835 -7.181 -34.138 1.00 21.45 366 ALA B CA 1
ATOM 5824 C C . ALA B 1 385 ? -60.341 -5.767 -33.866 1.00 23.57 366 ALA B C 1
ATOM 5825 O O . ALA B 1 385 ? -61.059 -4.785 -34.115 1.00 29.16 366 ALA B O 1
ATOM 5835 N N . ARG B 1 387 ? -58.059 -3.951 -35.493 1.00 24.44 368 ARG B N 1
ATOM 5836 C CA . ARG B 1 387 ? -58.017 -3.149 -36.703 1.00 25.30 368 ARG B CA 1
ATOM 5837 C C . ARG B 1 387 ? -59.419 -2.682 -37.055 1.00 23.81 368 ARG B C 1
ATOM 5838 O O . ARG B 1 387 ? -59.593 -1.575 -37.541 1.00 20.00 368 ARG B O 1
ATOM 5846 N N . ALA B 1 388 ? -60.417 -3.510 -36.761 1.00 23.49 369 ALA B N 1
ATOM 5847 C CA . ALA B 1 388 ? -61.781 -3.153 -37.092 1.00 23.35 369 ALA B CA 1
ATOM 5848 C C . ALA B 1 388 ? -62.171 -1.856 -36.412 1.00 25.52 369 ALA B C 1
ATOM 5849 O O . ALA B 1 388 ? -62.980 -1.126 -36.936 1.00 29.40 369 ALA B O 1
ATOM 5851 N N . VAL B 1 389 ? -61.604 -1.545 -35.254 1.00 24.11 370 VAL B N 1
ATOM 5852 C CA . VAL B 1 389 ? -62.048 -0.351 -34.578 1.00 22.99 370 VAL B CA 1
ATOM 5853 C C . VAL B 1 389 ? -60.998 0.729 -34.497 1.00 24.71 370 VAL B C 1
ATOM 5854 O O . VAL B 1 389 ? -61.245 1.773 -33.908 1.00 27.52 370 VAL B O 1
ATOM 5858 N N . ILE B 1 390 ? -59.886 0.525 -35.180 1.00 23.39 371 ILE B N 1
ATOM 5859 C CA . ILE B 1 390 ? -58.728 1.399 -35.085 1.00 23.27 371 ILE B CA 1
ATOM 5860 C C . ILE B 1 390 ? -59.012 2.843 -35.415 1.00 26.05 371 ILE B C 1
ATOM 5861 O O . ILE B 1 390 ? -58.435 3.754 -34.829 1.00 28.34 371 ILE B O 1
ATOM 5866 N N . ASP B 1 391 ? -59.887 3.067 -36.374 1.00 27.38 372 ASP B N 1
ATOM 5867 C CA . ASP B 1 391 ? -60.159 4.414 -36.792 1.00 29.19 372 ASP B CA 1
ATOM 5868 C C . ASP B 1 391 ? -61.201 5.029 -35.922 1.00 29.73 372 ASP B C 1
ATOM 5869 O O . ASP B 1 391 ? -61.337 6.234 -35.925 1.00 32.76 372 ASP B O 1
ATOM 5874 N N . LYS B 1 392 ? -61.932 4.204 -35.179 1.00 29.91 373 LYS B N 1
ATOM 5875 C CA . LYS B 1 392 ? -63.012 4.681 -34.307 1.00 29.85 373 LYS B CA 1
ATOM 5876 C C . LYS B 1 392 ? -62.528 5.010 -32.891 1.00 28.13 373 LYS B C 1
ATOM 5877 O O . LYS B 1 392 ? -63.006 5.962 -32.295 1.00 27.71 373 LYS B O 1
ATOM 5883 N N . ILE B 1 393 ? -61.574 4.250 -32.356 1.00 28.35 374 ILE B N 1
ATOM 5884 C CA . ILE B 1 393 ? -61.071 4.510 -31.000 1.00 28.72 374 ILE B CA 1
ATOM 5885 C C . ILE B 1 393 ? -60.233 5.771 -30.933 1.00 32.16 374 ILE B C 1
ATOM 5886 O O . ILE B 1 393 ? -59.728 6.259 -31.941 1.00 32.39 374 ILE B O 1
ATOM 5891 N N . GLY B 1 394 ? -60.077 6.279 -29.719 1.00 36.33 375 GLY B N 1
ATOM 5892 C CA . GLY B 1 394 ? -59.292 7.463 -29.487 1.00 40.51 375 GLY B CA 1
ATOM 5893 C C . GLY B 1 394 ? -60.049 8.717 -29.848 1.00 44.15 375 GLY B C 1
ATOM 5894 O O . GLY B 1 394 ? -61.234 8.668 -30.158 1.00 44.63 375 GLY B O 1
ATOM 5895 N N . GLN B 1 395 ? -59.344 9.842 -29.784 1.00 49.03 376 GLN B N 1
ATOM 5896 C CA . GLN B 1 395 ? -59.880 11.159 -30.129 1.00 51.66 376 GLN B CA 1
ATOM 5897 C C . GLN B 1 395 ? -59.326 11.611 -31.485 1.00 54.34 376 GLN B C 1
ATOM 5898 O O . GLN B 1 395 ? -58.925 10.814 -32.347 1.00 55.78 376 GLN B O 1
#

Organism: Shewanella denitrificans (strain OS217 / ATCC BAA-1090 / DSM 15013) (NCBI:txid318161)

Sequence (738 aa):
RISANNFDGGNIETISLANPDDIQLAIRPDAGGEFYQWFNFRFEATIGKTYTLNILNAGGASYLKGWEDYQAVASYDRQTWFRLPTEYKDGKLSISVELDCEAIQIAYFTPYSYERHLDLISAVQLHPLVSTEHLGLTLDGRDTLVKVGDDDPSKKSIWITARQHPGETAEWLVEGLLNQLLDNDCPTSKALLDKANFYIVPNNPDGSVRGHLRTNAVGANLNREWQTPSLERSPEVYYVVNKHETGVDLFYDVHGDEGLPYVFLAGCEGIPNYSDKLASLQQDFVAALSLASADFQTEFGYDKDEPGKANLTVACNWVANTFKCLSNTLEPFKDNANLADPFQGWSPERSVYFGEASLIARAVIDKIGQRISANNFDGGNIETISLANPDDIQLAIRPDAGGEFYQWFNFRFEATIGKTYTLNILNAGGASYLKKGWEDYQAVASYDRQTWFRLPTEYKDGKLSISVELDCEAIQIAYFTPYSYERHLDLISAVQLHPLVSTEHLGLTLDGRDTLVKVGDDDPSKKSIWITARQHPGETAEWLVEGLLNQLLDNDCPTSKALLDKANFYIVPNNPDGSVRGHLRTNAVGANLNREWQTPSLERSPEVYYVVNKHETGVDLFYDVHGDEGLPYVFLAGCEGIPNYSDKLASLQQDFVAALSLASADFQTEFGYDKDEPGKANLTVACNWVANTFKCLSNTLEPFKDNANLADPFQGWSPERSVYFGEASLIARAVIDKIGQ

CATH classification: 2.60.40.3120 (+1 more: 3.40.630.10)

Foldseek 3Di:
DKAQPFFLAWKAWDDPPDQQEGEIETDAAQVRPAADKHKIKAFDDAQDKGKYKHQQQLVHPDVLLQCLFFKWKDPVLPDIWTFDWHDDPNIIIGIDRHPDRMMMIILARAQGVVNVVVQLVVLCVQPQWDWDWLAAALVGDTTKIKGAPPPLPAAEAEEEECLFQSQLSLLLVSLLSVQLSPCVRVLSVLQRVHYMYIYDSYLNQCRRVNHGAAHRNRDRQQLAQPPHDCNGHVVNVSVNVVVVRAHWAAEYEGEDSNDQAKEKAAQQQAQLDDPLLVVLQVLLLVLLVVLDVRHDYPDDDDHHDHNRDNCSGPRRVNCNVRVYTGIYIYYSGASPVDADNTHHDHSVVSSSSSVSNSRSSSCSVVIDD/DKFFPFFQAFKDFDDDDDQQEGEIEGDAAAVRPAAQKHKMKAFDDAQDKGKYKHQQQLVHDDVLLQVLFFKWKDDPLPDIWTFDWHADPNIIITIDNHHDRMMMIILARAQGVVNVVVLLVVLVVQPQWDWDWLDAAPVGHTTKIKGADPDLQAAEEEEEEELFQSQLSLLLVSLLSVQLSDPVDVLNVLNRVHHMYIYHSYLNQCRRVNHGAAHNNRDRLQLQQPPHDCVGRVVNVSVNVVCVRFHQEAEYEGEDRNDQAKEKAAQQAAQLDDPLLVVLQVLLLVQLVVLDVRHDYPDDDDHADHVRDSCSGPQNVSCNVRVHNGIYIYYSGASPVDADNTHGDHSVVSSSSSVSNSRSSSCSVPTDD

InterPro domains:
  IPR000834 Peptidase M14, carboxypeptidase A [PF00246] (129-341)
  IPR000834 Peptidase M14, carboxypeptidase A [PS52035] (110-374)
  IPR000834 Peptidase M14, carboxypeptidase A [SM00631] (112-354)
  IPR040626 Cytosolic carboxypeptidase, N-terminal [PF18027] (3-109)
  IPR050821 Cytosolic carboxypeptidase [PTHR12756] (3-344)

Secondary structure (DSSP, 8-state):
-EE--STT-B-EEEEEEETTEEEEEPPPPTTSS-----EEEEE--TTSEEEEEETTGGGSS-GGGGTT---EEESSSSS-EE--EEEETTEEEEEEE-SSSEEEEESS----HHHHHHHHHHGGGSTTEEEE-----TTS---EEEES---TTSEEEEEEE-SSTT---HHHHHHHHHHHT-TTSHHHHHHHHHEEEEEE---HHHHHTT-SS--TTS--GGG-SSS--TTT-HHHHHHHH---S--SEEEEE---SS-SSB-EE--TTSTT--HHHHHHHHHHHHHHHHH-TTB-SSSSPPPPPTT---TTSHHHHHHHHHT-EEEEE---S--GGG--TTTSS-HHHHHHHHHHHHH--TTTTTS--/-EE--STT-B-EEEEEEETTEEEEEPPPPTTSS-----EEEEE--TT-EEEEEEGGGGGSS-GGGGTT---EEESSSSS-EE--EEEETTEEEEEEE-SSSEEEEESS----HHHHHHHHHHGGGSTTEEEE-----TTS---EEEES---TTSEEEEEEE-SSTT---HHHHHHHHHHHT-TT-HHHHHHHHHEEEEEE---HHHHHTT-SS--TT---GGG-SSS--TTT-HHHHHHHH---S--SEEEEE---SS--SB-EE--TTSTT--HHHHHHHHHHHHHHHHH-TTB-SSSSPPPPPTT---TTSHHHHHHHHHT-EEEEE---S--TTS--TTTSS-HHHHHHHHHHHHH--TTTTTS--

B-factor: mean 26.22, std 6.58, range [3.25, 65.94]